Protein 7PLN (pdb70)

Nearest PDB structures (foldseek):
  7pln-assembly2_B  TM=1.004E+00  e=6.674E-58  Plasmodium vivax
  7pln-assembly1_A  TM=9.644E-01  e=2.484E-44  Plasmodium vivax
  5ouo-assembly1_A  TM=8.780E-01  e=4.243E-22  Toxoplasma gondii
  8dsl-assembly2_B  TM=1.352E-01  e=9.083E-02  Rattus norvegicus
  3mib-assembly1_A  TM=1.367E-01  e=1.642E-01  Rattus norvegicus

Structure (mmCIF, N/CA/C/O backbone):
data_7PLN
#
_entry.id   7PLN
#
_cell.length_a   73.740
_cell.length_b   42.020
_cell.length_c   87.220
_cell.angle_alpha   90.000
_cell.angle_beta   104.950
_cell.angle_gamma   90.000
#
_symmetry.space_group_name_H-M   'P 1 21 1'
#
loop_
_atom_site.group_PDB
_atom_site.id
_atom_site.type_symbol
_atom_site.label_atom_id
_atom_site.label_alt_id
_atom_site.label_comp_id
_atom_site.label_asym_id
_atom_site.label_entity_id
_atom_site.label_seq_id
_atom_site.pdbx_PDB_ins_code
_atom_site.Cartn_x
_atom_site.Cartn_y
_atom_site.Cartn_z
_atom_site.occupancy
_atom_site.B_iso_or_equiv
_atom_site.auth_seq_id
_atom_site.auth_comp_id
_atom_site.auth_asym_id
_atom_site.auth_atom_id
_atom_site.pdbx_PDB_model_num
ATOM 1 N N . LYS A 1 4 ? 13.24506 32.58180 1.38657 1.000 93.71131 559 LYS A N 1
ATOM 2 C CA . LYS A 1 4 ? 13.61189 33.30790 0.17309 1.000 96.46823 559 LYS A CA 1
ATOM 3 C C . LYS A 1 4 ? 12.89769 32.72274 -1.06090 1.000 99.20911 559 LYS A C 1
ATOM 4 O O . LYS A 1 4 ? 13.05290 31.53757 -1.36424 1.000 97.56457 559 LYS A O 1
ATOM 10 N N . ASP A 1 5 ? 12.11975 33.56961 -1.75612 1.000 107.08073 560 ASP A N 1
ATOM 11 C CA . ASP A 1 5 ? 11.29243 33.18081 -2.90633 1.000 101.07621 560 ASP A CA 1
ATOM 12 C C . ASP A 1 5 ? 12.15046 33.05641 -4.15277 1.000 97.97032 560 ASP A C 1
ATOM 13 O O . ASP A 1 5 ? 12.59392 34.05928 -4.72063 1.000 99.66267 560 ASP A O 1
ATOM 18 N N . ILE A 1 6 ? 12.35564 31.82254 -4.59687 1.000 86.24608 561 ILE A N 1
ATOM 19 C CA . ILE A 1 6 ? 13.24413 31.59118 -5.72276 1.000 82.98553 561 ILE A CA 1
ATOM 20 C C . ILE A 1 6 ? 12.64918 32.14032 -7.00652 1.000 79.23384 561 ILE A C 1
ATOM 21 O O . ILE A 1 6 ? 13.37914 32.48258 -7.93948 1.000 74.79248 561 ILE A O 1
ATOM 26 N N . VAL A 1 7 ? 11.32081 32.19464 -7.09642 1.000 82.98272 562 VAL A N 1
ATOM 27 C CA . VAL A 1 7 ? 10.67485 32.87700 -8.21294 1.000 78.63507 562 VAL A CA 1
ATOM 28 C C . VAL A 1 7 ? 11.23237 34.27972 -8.34402 1.000 81.84144 562 VAL A C 1
ATOM 29 O O . VAL A 1 7 ? 11.77391 34.67620 -9.38749 1.000 80.48180 562 VAL A O 1
ATOM 33 N N . LYS A 1 8 ? 11.05643 35.05340 -7.26963 1.000 84.15299 563 LYS A N 1
ATOM 34 C CA . LYS A 1 8 ? 11.45522 36.44841 -7.23766 1.000 84.40251 563 LYS A CA 1
ATOM 35 C C . LYS A 1 8 ? 12.83648 36.61761 -7.83735 1.000 83.59159 563 LYS A C 1
ATOM 36 O O . LYS A 1 8 ? 13.05509 37.49193 -8.68194 1.000 86.25943 563 LYS A O 1
ATOM 42 N N . ILE A 1 9 ? 13.76679 35.74283 -7.46872 1.000 80.06444 564 ILE A N 1
ATOM 43 C CA . ILE A 1 9 ? 15.14356 35.93988 -7.89386 1.000 80.08774 564 ILE A CA 1
ATOM 44 C C . ILE A 1 9 ? 15.42624 35.28672 -9.23417 1.000 75.59746 564 ILE A C 1
ATOM 45 O O . ILE A 1 9 ? 16.43588 35.61394 -9.87214 1.000 74.82538 564 ILE A O 1
ATOM 50 N N . LEU A 1 10 ? 14.55345 34.40165 -9.69386 1.000 77.68437 565 LEU A N 1
ATOM 51 C CA . LEU A 1 10 ? 14.72300 33.79289 -11.00229 1.000 76.55472 565 LEU A CA 1
ATOM 52 C C . LEU A 1 10 ? 14.13649 34.65772 -12.10234 1.000 75.85235 565 LEU A C 1
ATOM 53 O O . LEU A 1 10 ? 14.41474 34.42000 -13.28629 1.000 72.00574 565 LEU A O 1
ATOM 58 N N . THR A 1 11 ? 13.33528 35.65278 -11.72679 1.000 77.05455 566 THR A N 1
ATOM 59 C CA . THR A 1 11 ? 12.84575 36.61988 -12.69650 1.000 77.35125 566 THR A CA 1
ATOM 60 C C . THR A 1 11 ? 13.82839 37.76391 -12.92015 1.000 77.67858 566 THR A C 1
ATOM 61 O O . THR A 1 11 ? 13.94845 38.25837 -14.05226 1.000 78.27538 566 THR A O 1
ATOM 65 N N . ALA A 1 12 ? 14.54781 38.18286 -11.87776 1.000 79.87377 567 ALA A N 1
ATOM 66 C CA . ALA A 1 12 ? 15.58849 39.19035 -12.01323 1.000 82.81383 567 ALA A CA 1
ATOM 67 C C . ALA A 1 12 ? 16.97377 38.57851 -12.20961 1.000 80.68443 567 ALA A C 1
ATOM 68 O O . ALA A 1 12 ? 17.96659 39.30715 -12.21162 1.000 82.98726 567 ALA A O 1
ATOM 70 N N . SER A 1 13 ? 17.06381 37.26279 -12.38384 1.000 76.60512 568 SER A N 1
ATOM 71 C CA . SER A 1 13 ? 18.25824 36.62935 -12.92469 1.000 74.44610 568 SER A CA 1
ATOM 72 C C . SER A 1 13 ? 18.27480 36.77948 -14.44938 1.000 76.14148 568 SER A C 1
ATOM 73 O O . SER A 1 13 ? 17.31191 37.26286 -15.05742 1.000 77.87491 568 SER A O 1
ATOM 76 N N . THR A 1 14 ? 19.35936 36.32495 -15.09469 1.000 75.72073 569 THR A N 1
ATOM 77 C CA . THR A 1 14 ? 19.57909 36.60481 -16.52039 1.000 72.82504 569 THR A CA 1
ATOM 78 C C . THR A 1 14 ? 20.12826 35.37526 -17.24567 1.000 70.31232 569 THR A C 1
ATOM 79 O O . THR A 1 14 ? 21.33541 35.11838 -17.20620 1.000 71.22441 569 THR A O 1
ATOM 83 N N . THR A 1 15 ? 19.24782 34.63842 -17.93596 1.000 72.00666 570 THR A N 1
ATOM 84 C CA . THR A 1 15 ? 19.67602 33.47571 -18.71697 1.000 68.73651 570 THR A CA 1
ATOM 85 C C . THR A 1 15 ? 20.72185 33.88074 -19.76001 1.000 68.03647 570 THR A C 1
ATOM 86 O O . THR A 1 15 ? 20.69695 34.98872 -20.31093 1.000 69.72604 570 THR A O 1
ATOM 90 N N . VAL A 1 16 ? 21.65765 32.96983 -20.02252 1.000 64.08725 571 VAL A N 1
ATOM 91 C CA . VAL A 1 16 ? 22.73839 33.19017 -20.97677 1.000 65.34597 571 VAL A CA 1
ATOM 92 C C . VAL A 1 16 ? 23.01378 31.87647 -21.71697 1.000 63.07448 571 VAL A C 1
ATOM 93 O O . VAL A 1 16 ? 23.31877 30.85902 -21.08198 1.000 60.90203 571 VAL A O 1
ATOM 97 N N . THR A 1 17 ? 22.90963 31.88983 -23.05825 1.000 63.79424 572 THR A N 1
ATOM 98 C CA . THR A 1 17 ? 23.12826 30.70097 -23.88944 1.000 65.71048 572 THR A CA 1
ATOM 99 C C . THR A 1 17 ? 24.23226 30.93971 -24.91279 1.000 66.49534 5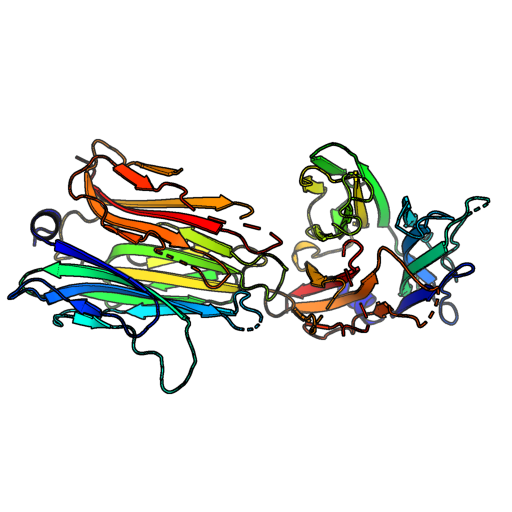72 THR A C 1
ATOM 100 O O . THR A 1 17 ? 24.37993 32.04891 -25.43080 1.000 71.98915 572 THR A O 1
ATOM 104 N N . LYS A 1 18 ? 24.96848 29.87917 -25.25501 1.000 65.93780 573 LYS A N 1
ATOM 105 C CA . LYS A 1 18 ? 25.95609 30.00392 -26.32325 1.000 72.66301 573 LYS A CA 1
ATOM 106 C C . LYS A 1 18 ? 26.18907 28.67347 -27.03127 1.000 72.08534 573 LYS A C 1
ATOM 107 O O . LYS A 1 18 ? 26.42417 27.65837 -26.37337 1.000 66.97276 573 LYS A O 1
ATOM 113 N N . THR A 1 19 ? 26.13628 28.69061 -28.37531 1.000 75.17881 574 THR A N 1
ATOM 114 C CA . THR A 1 19 ? 26.44436 27.53112 -29.20989 1.000 74.91213 574 THR A CA 1
ATOM 115 C C . THR A 1 19 ? 27.54483 27.85789 -30.20587 1.000 82.32450 574 THR A C 1
ATOM 116 O O . THR A 1 19 ? 27.60532 28.96943 -30.74379 1.000 85.69167 574 THR A O 1
ATOM 120 N N . GLY A 1 20 ? 28.38216 26.85428 -30.47522 1.000 87.44096 575 GLY A N 1
ATOM 121 C CA . GLY A 1 20 ? 29.48218 26.95781 -31.40163 1.000 84.83682 575 GLY A CA 1
ATOM 122 C C . GLY A 1 20 ? 30.50756 25.87368 -31.14633 1.000 85.41762 575 GLY A C 1
ATOM 123 O O . GLY A 1 20 ? 30.47247 25.18134 -30.12152 1.000 81.17444 575 GLY A O 1
ATOM 124 N N . PRO A 1 21 ? 31.44317 25.70525 -32.07779 1.000 91.24864 576 PRO A N 1
ATOM 125 C CA . PRO A 1 21 ? 32.51221 24.72163 -31.89546 1.000 98.19926 576 PRO A CA 1
ATOM 126 C C . PRO A 1 21 ? 33.52493 25.23677 -30.88972 1.000 106.78571 576 PRO A C 1
ATOM 127 O O . PRO A 1 21 ? 33.35096 26.34329 -30.35633 1.000 108.02703 576 PRO A O 1
ATOM 131 N N . PRO A 1 22 ? 34.56443 24.47208 -30.56266 1.000 126.09659 577 PRO A N 1
ATOM 132 C CA . PRO A 1 22 ? 35.59609 25.00031 -29.66606 1.000 127.32025 577 PRO A CA 1
ATOM 133 C C . PRO A 1 22 ? 36.13182 26.32100 -30.19281 1.000 128.68906 577 PRO A C 1
ATOM 134 O O . PRO A 1 22 ? 36.44535 26.43686 -31.38766 1.000 128.70215 577 PRO A O 1
ATOM 138 N N . PRO A 1 23 ? 36.25770 27.35047 -29.33616 1.000 117.42459 578 PRO A N 1
ATOM 139 C CA . PRO A 1 23 ? 36.01027 27.40336 -27.89151 1.000 116.24820 578 PRO A CA 1
ATOM 140 C C . PRO A 1 23 ? 34.78037 28.22091 -27.47014 1.000 116.27761 578 PRO A C 1
ATOM 141 O O . PRO A 1 23 ? 34.60301 29.38070 -27.87632 1.000 113.40162 578 PRO A O 1
ATOM 145 N N . ILE A 1 24 ? 33.95015 27.61180 -26.62855 1.000 116.64062 579 ILE A N 1
ATOM 146 C CA . ILE A 1 24 ? 32.71855 28.21777 -26.13879 1.000 115.32621 579 ILE A CA 1
ATOM 147 C C . ILE A 1 24 ? 32.77255 28.16067 -24.61450 1.000 117.52699 579 ILE A C 1
ATOM 148 O O . ILE A 1 24 ? 32.66980 27.07609 -24.02101 1.000 118.49453 579 ILE A O 1
ATOM 153 N N . SER A 1 25 ? 32.98797 29.31148 -23.98411 1.000 114.20936 580 SER A N 1
ATOM 154 C CA . SER A 1 25 ? 32.66279 29.50710 -22.57355 1.000 114.39277 580 SER A CA 1
ATOM 155 C C . SER A 1 25 ? 31.74969 30.72506 -22.54263 1.000 110.33277 580 SER A C 1
ATOM 156 O O . SER A 1 25 ? 32.20239 31.85370 -22.75248 1.000 111.62058 580 SER A O 1
ATOM 159 N N . ALA A 1 26 ? 30.46218 30.48775 -22.32250 1.000 101.81242 581 ALA A N 1
ATOM 160 C CA . ALA A 1 26 ? 29.52761 31.58795 -22.13925 1.000 95.98758 581 ALA A CA 1
ATOM 161 C C . ALA A 1 26 ? 29.84338 32.33335 -20.84565 1.000 95.60039 581 ALA A C 1
ATOM 162 O O . ALA A 1 26 ? 30.05059 31.72098 -19.79145 1.000 96.78550 581 ALA A O 1
ATOM 164 N N . GLU A 1 27 ? 29.87867 33.66071 -20.92795 1.000 90.18004 582 GLU A N 1
ATOM 165 C CA . GLU A 1 27 ? 30.30811 34.48065 -19.81060 1.000 96.05260 582 GLU A CA 1
ATOM 166 C C . GLU A 1 27 ? 29.11998 35.17986 -19.16451 1.000 93.35804 582 GLU A C 1
ATOM 167 O O . GLU A 1 27 ? 27.96936 35.02241 -19.56980 1.000 88.22377 582 GLU A O 1
ATOM 173 N N . CYS A 1 28 ? 29.41097 35.99386 -18.15815 1.000 100.72068 583 CYS A N 1
ATOM 174 C CA . CYS A 1 28 ? 28.33318 36.57924 -17.38521 1.000 102.20381 583 CYS A CA 1
ATOM 175 C C . CYS A 1 28 ? 28.51184 38.07855 -17.19222 1.000 113.66792 583 CYS A C 1
ATOM 176 O O . CYS A 1 28 ? 29.63590 38.59902 -17.26151 1.000 112.51626 583 CYS A O 1
ATOM 179 N N . PRO A 1 29 ? 27.40104 38.80425 -16.96309 1.000 118.06411 584 PRO A N 1
ATOM 180 C CA . PRO A 1 29 ? 27.47009 40.27418 -16.85428 1.000 118.03475 584 PRO A CA 1
ATOM 181 C C . PRO A 1 29 ? 28.26415 40.80186 -15.65629 1.000 122.36728 584 PRO A C 1
ATOM 182 O O . PRO A 1 29 ? 28.85543 40.02465 -14.89561 1.000 122.71727 584 PRO A O 1
ATOM 186 N N . HIS A 1 30 ? 28.30006 42.13334 -15.49792 1.000 124.31776 585 HIS A N 1
ATOM 187 C CA . HIS A 1 30 ? 29.16856 42.76738 -14.50590 1.000 126.34969 585 HIS A CA 1
ATOM 188 C C . HIS A 1 30 ? 28.79159 42.31029 -13.10877 1.000 126.90856 585 HIS A C 1
ATOM 189 O O . HIS A 1 30 ? 27.66017 42.52640 -12.65889 1.000 123.00307 585 HIS A O 1
ATOM 196 N N . ASN A 1 31 ? 29.74107 41.65071 -12.44119 1.000 131.65608 586 ASN A N 1
ATOM 197 C CA . ASN A 1 31 ? 29.60198 41.23923 -11.05012 1.000 131.08127 586 ASN A CA 1
ATOM 198 C C . ASN A 1 31 ? 28.48642 40.21052 -10.86775 1.000 129.21183 586 ASN A C 1
ATOM 199 O O . ASN A 1 31 ? 28.27929 39.75137 -9.74216 1.000 128.96062 586 ASN A O 1
ATOM 204 N N . MET A 1 32 ? 27.76200 39.84984 -11.94085 1.000 123.65492 587 MET A N 1
ATOM 205 C CA . MET A 1 32 ? 26.80905 38.73611 -11.89563 1.000 113.08168 587 MET A CA 1
ATOM 206 C C . MET A 1 32 ? 27.56483 37.40483 -11.79865 1.000 108.08098 587 MET A C 1
ATOM 207 O O . MET A 1 32 ? 28.72533 37.29306 -12.21699 1.000 104.85128 587 MET A O 1
ATOM 212 N N . VAL A 1 33 ? 26.90225 36.38739 -11.21470 1.000 105.16906 588 VAL A N 1
ATOM 213 C CA . VAL A 1 33 ? 27.52206 35.08457 -10.96376 1.000 100.30045 588 VAL A CA 1
ATOM 214 C C . VAL A 1 33 ? 26.59675 33.93235 -11.35944 1.000 94.71984 588 VAL A C 1
ATOM 215 O O . VAL A 1 33 ? 25.37199 33.98669 -11.19409 1.000 93.15969 588 VAL A O 1
ATOM 219 N N . VAL A 1 34 ? 27.22022 32.86270 -11.86443 1.000 89.67499 589 VAL A N 1
ATOM 220 C CA . VAL A 1 34 ? 26.56405 31.62610 -12.27932 1.000 79.94529 589 VAL A CA 1
ATOM 221 C C . VAL A 1 34 ? 25.84317 31.00425 -11.08812 1.000 78.09954 589 VAL A C 1
ATOM 222 O O . VAL A 1 34 ? 26.47593 30.37731 -10.22769 1.000 78.38013 589 VAL A O 1
ATOM 226 N N . LEU A 1 35 ? 24.51687 31.17190 -11.01293 1.000 75.35972 590 LEU A N 1
ATOM 227 C CA . LEU A 1 35 ? 23.77359 30.36382 -10.05282 1.000 71.62626 590 LEU A CA 1
ATOM 228 C C . LEU A 1 35 ? 23.85807 28.88936 -10.42905 1.000 67.22042 590 LEU A C 1
ATOM 229 O O . LEU A 1 35 ? 24.15449 28.04748 -9.57473 1.000 69.77849 590 LEU A O 1
ATOM 234 N N . PHE A 1 36 ? 23.63825 28.56604 -11.70930 1.000 61.65189 591 PHE A N 1
ATOM 235 C CA . PHE A 1 36 ? 23.75930 27.19904 -12.23568 1.000 58.25155 591 PHE A CA 1
ATOM 236 C C . PHE A 1 36 ? 23.80638 27.22199 -13.77335 1.000 56.80801 591 PHE A C 1
ATOM 237 O O . PHE A 1 36 ? 23.83459 28.28643 -14.40820 1.000 58.22832 591 PHE A O 1
ATOM 245 N N . GLY A 1 37 ? 23.79779 26.04053 -14.37193 1.000 54.49002 592 GLY A N 1
ATOM 246 C CA . GLY A 1 37 ? 23.95359 25.92255 -15.80737 1.000 53.77033 592 GLY A CA 1
ATOM 247 C C . GLY A 1 37 ? 24.54693 24.57562 -16.14031 1.000 52.61353 592 GLY A C 1
ATOM 248 O O . GLY A 1 37 ? 24.79731 23.76013 -15.26917 1.000 52.38386 592 GLY A O 1
ATOM 249 N N . PHE A 1 38 ? 24.76108 24.36570 -17.43130 1.000 52.26879 593 PHE A N 1
ATOM 250 C CA . PHE A 1 38 ? 25.27129 23.09658 -17.93134 1.000 51.53497 593 PHE A CA 1
ATOM 251 C C . PHE A 1 38 ? 25.78433 23.27547 -19.35277 1.000 52.24534 593 PHE A C 1
ATOM 252 O O . PHE A 1 38 ? 25.43209 24.23588 -20.04665 1.000 53.57175 593 PHE A O 1
ATOM 260 N N . VAL A 1 39 ? 26.59678 22.30564 -19.79525 1.000 57.20692 594 VAL A N 1
ATOM 261 C CA . VAL A 1 39 ? 27.21298 22.32779 -21.12143 1.000 58.29276 594 VAL A CA 1
ATOM 262 C C . VAL A 1 39 ? 27.02344 20.96380 -21.75462 1.000 56.00819 594 VAL A C 1
ATOM 263 O O . VAL A 1 39 ? 27.16314 19.93888 -21.08407 1.000 58.85244 594 VAL A O 1
ATOM 267 N N . VAL A 1 40 ? 26.73850 20.95224 -23.05003 1.000 53.06743 595 VAL A N 1
ATOM 268 C CA . VAL A 1 40 ? 26.50516 19.73341 -23.80246 1.000 54.60502 595 VAL A CA 1
ATOM 269 C C . VAL A 1 40 ? 27.46778 19.75206 -24.97780 1.000 57.07111 595 VAL A C 1
ATOM 270 O O . VAL A 1 40 ? 27.51618 20.73169 -25.72765 1.000 62.68145 595 VAL A O 1
ATOM 274 N N . LYS A 1 41 ? 28.24378 18.69195 -25.12818 1.000 59.29560 596 LYS A N 1
ATOM 275 C CA . LYS A 1 41 ? 29.23109 18.59094 -26.19157 1.000 63.96053 596 LYS A CA 1
ATOM 276 C C . LYS A 1 41 ? 28.81156 17.48692 -27.15373 1.000 61.78917 596 LYS A C 1
ATOM 277 O O . LYS A 1 41 ? 28.33206 16.42886 -26.73089 1.000 66.71381 596 LYS A O 1
ATOM 283 N N . GLN A 1 42 ? 29.00085 17.73448 -28.44165 1.000 60.53108 597 GLN A N 1
ATOM 284 C CA . GLN A 1 42 ? 28.71695 16.77134 -29.49120 1.000 63.40453 597 GLN A CA 1
ATOM 285 C C . GLN A 1 42 ? 30.03371 16.38916 -30.14661 1.000 65.58961 597 GLN A C 1
ATOM 286 O O . GLN A 1 42 ? 30.88661 17.24701 -30.37027 1.000 70.99288 597 GLN A O 1
ATOM 292 N N . ASN A 1 43 ? 30.21771 15.11007 -30.44700 1.000 73.56547 598 ASN A N 1
ATOM 293 C CA . ASN A 1 43 ? 31.45668 14.65206 -31.06898 1.000 79.14605 598 ASN A CA 1
ATOM 294 C C . ASN A 1 43 ? 31.13602 13.81847 -32.30473 1.000 83.23986 598 ASN A C 1
ATOM 295 O O . ASN A 1 43 ? 30.36237 12.84920 -32.22333 1.000 85.06362 598 ASN A O 1
ATOM 300 N N . PHE A 1 44 ? 31.73202 14.21884 -33.43992 1.000 84.07644 599 PHE A N 1
ATOM 301 C CA . PHE A 1 44 ? 31.40993 13.71690 -34.77131 1.000 83.86985 599 PHE A CA 1
ATOM 302 C C . PHE A 1 44 ? 32.59981 13.02345 -35.41026 1.000 84.95150 599 PHE A C 1
ATOM 303 O O . PHE A 1 44 ? 33.69705 13.58904 -35.46136 1.000 93.72366 599 PHE A O 1
ATOM 311 N N . TRP A 1 45 ? 32.36008 11.81802 -35.92844 1.000 84.54720 600 TRP A N 1
ATOM 312 C CA . TRP A 1 45 ? 33.40926 11.00529 -36.53118 1.000 94.48784 600 TRP A CA 1
ATOM 313 C C . TRP A 1 45 ? 34.15052 11.78358 -37.60740 1.000 103.37839 600 TRP A C 1
ATOM 314 O O . TRP A 1 45 ? 33.54975 12.56543 -38.34988 1.000 100.33908 600 TRP A O 1
ATOM 325 N N . ASP A 1 46 ? 35.47123 11.56125 -37.69296 1.000 105.98612 601 ASP A N 1
ATOM 326 C CA . ASP A 1 46 ? 36.24024 12.32149 -38.66641 1.000 110.32856 601 ASP A CA 1
ATOM 327 C C . ASP A 1 46 ? 36.01205 11.83347 -40.09082 1.000 113.42382 601 ASP A C 1
ATOM 328 O O . ASP A 1 46 ? 36.53140 12.45220 -41.02772 1.000 112.82288 601 ASP A O 1
ATOM 333 N N . HIS A 1 47 ? 35.23760 10.75920 -40.27703 1.000 125.27124 602 HIS A N 1
ATOM 334 C CA . HIS A 1 47 ? 34.94955 10.23097 -41.61148 1.000 126.64990 602 HIS A CA 1
ATOM 335 C C . HIS A 1 47 ? 33.46631 10.32162 -41.95042 1.000 125.56170 602 HIS A C 1
ATOM 336 O O . HIS A 1 47 ? 33.08870 11.17743 -42.75446 1.000 123.20528 602 HIS A O 1
ATOM 343 N N . THR A 1 48 ? 32.59637 9.49547 -41.37162 1.000 112.68981 603 THR A N 1
ATOM 344 C CA . THR A 1 48 ? 31.20384 9.57453 -41.78162 1.000 104.04428 603 THR A CA 1
ATOM 345 C C . THR A 1 48 ? 30.59426 10.94009 -41.47073 1.000 101.49354 603 THR A C 1
ATOM 346 O O . THR A 1 48 ? 29.58989 11.30487 -42.09186 1.000 105.66721 603 THR A O 1
ATOM 350 N N . ASN A 1 49 ? 31.19845 11.71245 -40.55742 1.000 96.02295 604 ASN A N 1
ATOM 351 C CA . ASN A 1 49 ? 30.66218 12.98511 -40.06799 1.000 90.82966 604 ASN A CA 1
ATOM 352 C C . ASN A 1 49 ? 29.35409 12.82387 -39.32030 1.000 86.80143 604 ASN A C 1
ATOM 353 O O . ASN A 1 49 ? 28.76179 13.80928 -38.85885 1.000 83.97758 604 ASN A O 1
ATOM 358 N N . LYS A 1 50 ? 28.91120 11.58070 -39.19255 1.000 86.82178 605 LYS A N 1
ATOM 359 C CA . LYS A 1 50 ? 27.77028 11.27423 -38.36420 1.000 91.36844 605 LYS A CA 1
ATOM 360 C C . LYS A 1 50 ? 28.12414 11.58940 -36.90901 1.000 86.74938 605 LYS A C 1
ATOM 361 O O . LYS A 1 50 ? 29.19879 12.10022 -36.60638 1.000 86.28544 605 LYS A O 1
ATOM 367 N N . LEU A 1 51 ? 27.18959 11.33758 -35.99611 1.000 92.06272 606 LEU A N 1
ATOM 368 C CA . LEU A 1 51 ? 27.43428 11.55434 -34.57262 1.000 88.45534 606 LEU A CA 1
ATOM 369 C C . LEU A 1 51 ? 28.23987 10.40991 -33.97741 1.000 92.14939 606 LEU A C 1
ATOM 370 O O . LEU A 1 51 ? 28.08015 9.24544 -34.36425 1.000 94.15085 606 LEU A O 1
ATOM 375 N N . GLN A 1 52 ? 29.09442 10.73807 -33.01801 1.000 99.36351 607 GLN A N 1
ATOM 376 C CA . GLN A 1 52 ? 29.78037 9.69790 -32.27464 1.000 101.99280 607 GLN A CA 1
ATOM 377 C C . GLN A 1 52 ? 29.47612 9.72930 -30.78863 1.000 99.27735 607 GLN A C 1
ATOM 378 O O . GLN A 1 52 ? 29.45337 8.66824 -30.16685 1.000 97.30246 607 GLN A O 1
ATOM 384 N N . SER A 1 53 ? 29.24034 10.89812 -30.19959 1.000 86.10203 608 SER A N 1
ATOM 385 C CA . SER A 1 53 ? 28.86577 10.83828 -28.79387 1.000 85.47185 608 SER A CA 1
ATOM 386 C C . SER A 1 53 ? 28.32999 12.17088 -28.30574 1.000 78.67322 608 SER A C 1
ATOM 387 O O . SER A 1 53 ? 28.60478 13.22966 -28.87262 1.000 73.23925 608 SER A O 1
ATOM 390 N N . TYR A 1 54 ? 27.58279 12.08455 -27.21217 1.000 73.05163 609 TYR A N 1
ATOM 391 C CA . TYR A 1 54 ? 27.19476 13.20981 -26.38929 1.000 70.85482 609 TYR A CA 1
ATOM 392 C C . TYR A 1 54 ? 28.00467 13.19950 -25.09708 1.000 71.44545 609 TYR A C 1
ATOM 393 O O . TYR A 1 54 ? 28.42440 12.14192 -24.61528 1.000 74.27864 609 TYR A O 1
ATOM 402 N N . GLU A 1 55 ? 28.22629 14.39653 -24.54985 1.000 69.86875 610 GLU A N 1
ATOM 403 C CA . GLU A 1 55 ? 28.84456 14.60693 -23.24325 1.000 66.72022 610 GLU A CA 1
ATOM 404 C C . GLU A 1 55 ? 28.07491 15.74397 -22.56665 1.000 63.65372 610 GLU A C 1
ATOM 405 O O . GLU A 1 55 ? 27.55613 16.62764 -23.24719 1.000 63.13028 610 GLU A O 1
ATOM 411 N N . MET A 1 56 ? 28.00074 15.74782 -21.23419 1.000 63.44483 611 MET A N 1
ATOM 412 C CA . MET A 1 56 ? 27.27965 16.81257 -20.52170 1.000 65.18616 611 MET A CA 1
ATOM 413 C C . MET A 1 56 ? 27.93008 17.12115 -19.17136 1.000 67.91048 611 MET A C 1
ATOM 414 O O . MET A 1 56 ? 28.20259 16.19495 -18.40083 1.000 64.30341 611 MET A O 1
ATOM 419 N N . GLU A 1 57 ? 28.15717 18.42200 -18.88420 1.000 83.60811 612 GLU A N 1
ATOM 420 C CA . GLU A 1 57 ? 28.91265 18.90508 -17.71186 1.000 85.23859 612 GLU A CA 1
ATOM 421 C C . GLU A 1 57 ? 28.15867 20.04419 -17.01479 1.000 82.74874 612 GLU A C 1
ATOM 422 O O . GLU A 1 57 ? 27.18337 20.58679 -17.54755 1.000 79.76942 612 GLU A O 1
ATOM 428 N N . ILE A 1 58 ? 28.62725 20.42101 -15.81332 1.000 67.91063 613 ILE A N 1
ATOM 429 C CA . ILE A 1 58 ? 27.98368 21.44052 -14.97811 1.000 64.33873 613 ILE A CA 1
ATOM 430 C C . ILE A 1 58 ? 28.82863 22.71165 -14.98075 1.000 73.47082 613 ILE A C 1
ATOM 431 O O . ILE A 1 58 ? 30.06589 22.64323 -14.96116 1.000 85.58411 613 ILE A O 1
ATOM 436 N N . CYS A 1 59 ? 28.17208 23.87300 -14.98715 1.000 67.81035 614 CYS A N 1
ATOM 437 C CA . CYS A 1 59 ? 28.88181 25.11153 -14.70414 1.000 72.04791 614 CYS A CA 1
ATOM 438 C C . CYS A 1 59 ? 28.95332 25.32188 -13.19991 1.000 75.76800 614 CYS A C 1
ATOM 439 O O . CYS A 1 59 ? 27.94531 25.18423 -12.50142 1.000 72.29441 614 CYS A O 1
ATOM 442 N N . GLU A 1 60 ? 30.14765 25.64070 -12.70386 1.000 77.07608 615 GLU A N 1
ATOM 443 C CA . GLU A 1 60 ? 30.36676 25.72091 -11.26874 1.000 79.02632 615 GLU A CA 1
ATOM 444 C C . GLU A 1 60 ? 29.58790 26.89360 -10.67545 1.000 72.37713 615 GLU A C 1
ATOM 445 O O . GLU A 1 60 ? 29.25733 27.85582 -11.36664 1.000 71.06465 615 GLU A O 1
ATOM 451 N N . SER A 1 61 ? 29.30371 26.80092 -9.37538 1.000 75.18743 616 SER A N 1
ATOM 452 C CA . SER A 1 61 ? 28.71590 27.91290 -8.63667 1.000 76.71298 616 SER A CA 1
ATOM 453 C C . SER A 1 61 ? 29.71301 29.05214 -8.46306 1.000 83.49479 616 SER A C 1
ATOM 454 O O . SER A 1 61 ? 30.92171 28.83110 -8.31677 1.000 91.67499 616 SER A O 1
ATOM 457 N N . GLY A 1 62 ? 29.19155 30.28332 -8.45951 1.000 81.62618 617 GLY A N 1
ATOM 458 C CA . GLY A 1 62 ? 29.98372 31.48437 -8.21374 1.000 85.71583 617 GLY A CA 1
ATOM 459 C C . GLY A 1 62 ? 31.15437 31.76286 -9.14456 1.000 84.17364 617 GLY A C 1
ATOM 460 O O . GLY A 1 62 ? 32.28339 32.00197 -8.68811 1.000 85.05088 617 GLY A O 1
ATOM 461 N N . ALA A 1 63 ? 30.89052 31.74882 -10.44916 1.000 83.97720 618 ALA A N 1
ATOM 462 C CA . ALA A 1 63 ? 31.90633 31.95368 -11.46584 1.000 91.94806 618 ALA A CA 1
ATOM 463 C C . ALA A 1 63 ? 31.38621 32.94732 -12.49069 1.000 100.80707 618 ALA A C 1
ATOM 464 O O . ALA A 1 63 ? 30.19662 32.97132 -12.79663 1.000 99.23868 618 ALA A O 1
ATOM 466 N N . SER A 1 64 ? 32.28270 33.78825 -13.00591 1.000 120.57840 619 SER A N 1
ATOM 467 C CA . SER A 1 64 ? 31.93850 34.74479 -14.05066 1.000 118.58507 619 SER A CA 1
ATOM 468 C C . SER A 1 64 ? 31.99968 34.11932 -15.43633 1.000 116.12777 619 SER A C 1
ATOM 469 O O . SER A 1 64 ? 32.10130 34.83634 -16.43733 1.000 117.96238 619 SER A O 1
ATOM 472 N N . SER A 1 65 ? 31.92986 32.79702 -15.50631 1.000 103.90482 620 SER A N 1
ATOM 473 C CA . SER A 1 65 ? 32.08527 32.04407 -16.73547 1.000 106.65396 620 SER A CA 1
ATOM 474 C C . SER A 1 65 ? 31.62440 30.62691 -16.47677 1.000 110.68519 620 SER A C 1
ATOM 475 O O . SER A 1 65 ? 31.83002 30.08730 -15.38306 1.000 109.84911 620 SER A O 1
ATOM 478 N N . CYS A 1 66 ? 31.02955 30.01621 -17.49424 1.000 111.02820 621 CYS A N 1
ATOM 479 C CA . CYS A 1 66 ? 30.98082 28.56074 -17.48554 1.000 114.00667 621 CYS A CA 1
ATOM 480 C C . CYS A 1 66 ? 32.33478 28.03532 -17.93101 1.000 119.26804 621 CYS A C 1
ATOM 481 O O . CYS A 1 66 ? 32.62530 27.91751 -19.12763 1.000 119.05752 621 CYS A O 1
ATOM 484 N N . THR A 1 67 ? 33.17626 27.73448 -16.94258 1.000 122.15221 622 THR A N 1
ATOM 485 C CA . THR A 1 67 ? 34.38743 26.96967 -17.19098 1.000 121.98865 622 THR A CA 1
ATOM 486 C C . THR A 1 67 ? 34.00412 25.57757 -17.70568 1.000 120.08523 622 THR A C 1
ATOM 487 O O . THR A 1 67 ? 33.41086 24.78244 -16.96398 1.000 118.51297 622 THR A O 1
ATOM 491 N N . SER A 1 68 ? 34.33721 25.29717 -18.98800 1.000 116.60597 623 SER A N 1
ATOM 492 C CA . SER A 1 68 ? 33.89121 24.11693 -19.74396 1.000 114.00134 623 SER A CA 1
ATOM 493 C C . SER A 1 68 ? 34.68431 22.84130 -19.45068 1.000 115.33260 623 SER A C 1
ATOM 494 O O . SER A 1 68 ? 34.08333 21.76270 -19.39129 1.000 113.99411 623 SER A O 1
ATOM 497 N N . LYS A 1 69 ? 36.01880 22.92385 -19.33293 1.000 110.60914 624 LYS A N 1
ATOM 498 C CA . LYS A 1 69 ? 36.85303 21.85661 -18.76876 1.000 104.78993 624 LYS A CA 1
ATOM 499 C C . LYS A 1 69 ? 36.99522 20.65671 -19.72605 1.000 102.04035 624 LYS A C 1
ATOM 500 O O . LYS A 1 69 ? 36.33127 19.62217 -19.57404 1.000 97.73591 624 LYS A O 1
ATOM 506 N N . GLN A 1 70 ? 37.88895 20.79032 -20.70923 1.000 101.45840 625 GLN A N 1
ATOM 507 C CA . GLN A 1 70 ? 38.18679 19.75319 -21.70904 1.000 97.38585 625 GLN A CA 1
ATOM 508 C C . GLN A 1 70 ? 39.03428 18.59479 -21.17013 1.000 89.54380 625 GLN A C 1
ATOM 509 O O . GLN A 1 70 ? 39.62932 17.83940 -21.93934 1.000 82.77568 625 GLN A O 1
ATOM 515 N N . THR A 1 73 ? 41.66198 17.92802 -22.71699 1.000 85.40397 628 THR A N 1
ATOM 516 C CA . THR A 1 73 ? 42.27307 17.25524 -23.87445 1.000 89.93019 628 THR A CA 1
ATOM 517 C C . THR A 1 73 ? 41.34692 16.23147 -24.51056 1.000 86.44938 628 THR A C 1
ATOM 518 O O . THR A 1 73 ? 41.79576 15.14194 -24.90514 1.000 80.29779 628 THR A O 1
ATOM 522 N N . ASN A 1 74 ? 40.06438 16.55718 -24.61015 1.000 83.88284 629 ASN A N 1
ATOM 523 C CA . ASN A 1 74 ? 39.12601 15.67984 -25.28403 1.000 82.93910 629 ASN A CA 1
ATOM 524 C C . ASN A 1 74 ? 38.52364 16.43434 -26.45732 1.000 84.82411 629 ASN A C 1
ATOM 525 O O . ASN A 1 74 ? 37.97943 17.53162 -26.27936 1.000 87.27767 629 ASN A O 1
ATOM 530 N N . LYS A 1 75 ? 38.64857 15.86120 -27.65785 1.000 84.13439 630 LYS A N 1
ATOM 531 C CA . LYS A 1 75 ? 38.09159 16.51865 -28.82594 1.000 82.69251 630 LYS A CA 1
ATOM 532 C C . LYS A 1 75 ? 36.58993 16.44468 -28.73027 1.000 83.88622 630 LYS A C 1
ATOM 533 O O . LYS A 1 75 ? 36.01767 15.50098 -28.17901 1.000 84.56893 630 LYS A O 1
ATOM 539 N N . TYR A 1 76 ? 35.96178 17.47779 -29.24756 1.000 84.40201 631 TYR A N 1
ATOM 540 C CA . TYR A 1 76 ? 34.53202 17.66125 -29.16497 1.000 79.62965 631 TYR A CA 1
ATOM 541 C C . TYR A 1 76 ? 34.27728 18.81188 -30.10975 1.000 81.50721 631 TYR A C 1
ATOM 542 O O . TYR A 1 76 ? 35.08738 19.74571 -30.15279 1.000 86.93759 631 TYR A O 1
ATOM 551 N N . ASP A 1 77 ? 33.22162 18.71622 -30.92176 1.000 77.96140 632 ASP A N 1
ATOM 552 C CA . ASP A 1 77 ? 33.15706 19.54685 -32.11673 1.000 77.00371 632 ASP A CA 1
ATOM 553 C C . ASP A 1 77 ? 32.12768 20.66937 -32.04934 1.000 71.42863 632 ASP A C 1
ATOM 554 O O . ASP A 1 77 ? 32.20855 21.58626 -32.86034 1.000 78.04184 632 ASP A O 1
ATOM 559 N N . VAL A 1 78 ? 31.20119 20.65430 -31.08875 1.000 69.55314 633 VAL A N 1
ATOM 560 C CA . VAL A 1 78 ? 30.29649 21.78317 -30.82988 1.000 75.56510 633 VAL A CA 1
ATOM 561 C C . VAL A 1 78 ? 29.75741 21.65376 -29.40113 1.000 73.17357 633 VAL A C 1
ATOM 562 O O . VAL A 1 78 ? 29.67963 20.55349 -28.84901 1.000 70.81894 633 VAL A O 1
ATOM 566 N N . SER A 1 79 ? 29.44078 22.78995 -28.77710 1.000 73.00002 634 SER A N 1
ATOM 567 C CA . SER A 1 79 ? 28.97469 22.78704 -27.39167 1.000 66.69939 634 SER A CA 1
ATOM 568 C C . SER A 1 79 ? 27.83728 23.77600 -27.24310 1.000 68.52815 634 SER A C 1
ATOM 569 O O . SER A 1 79 ? 28.04276 24.98094 -27.41805 1.000 72.78510 634 SER A O 1
ATOM 572 N N . TYR A 1 80 ? 26.66456 23.26897 -26.86640 1.000 67.03805 635 TYR A N 1
ATOM 573 C CA . TYR A 1 80 ? 25.54222 24.10239 -26.44812 1.000 65.15116 635 TYR A CA 1
ATOM 574 C C . TYR A 1 80 ? 25.62809 24.34671 -24.93463 1.000 61.00766 635 TYR A C 1
ATOM 575 O O . TYR A 1 80 ? 25.69838 23.39070 -24.16249 1.000 57.85068 635 TYR A O 1
ATOM 584 N N . THR A 1 81 ? 25.64502 25.62496 -24.51130 1.000 64.05051 636 THR A N 1
ATOM 585 C CA . THR A 1 81 ? 25.91642 26.03289 -23.12345 1.000 61.27065 636 THR A CA 1
ATOM 586 C C . THR A 1 81 ? 24.77312 26.90954 -22.60417 1.000 60.57611 636 THR A C 1
ATOM 587 O O . THR A 1 81 ? 24.36001 27.84769 -23.29422 1.000 61.54082 636 THR A O 1
ATOM 591 N N . TYR A 1 82 ? 24.29224 26.64355 -21.37916 1.000 56.75540 637 TYR A N 1
ATOM 592 C CA . TYR A 1 82 ? 23.23038 27.43705 -20.75078 1.000 55.11960 637 TYR A CA 1
ATOM 593 C C . TYR A 1 82 ? 23.55994 27.69692 -19.29040 1.000 55.37703 637 TYR A C 1
ATOM 594 O O . TYR A 1 82 ? 23.85029 26.75694 -18.54562 1.000 54.23582 637 TYR A O 1
ATOM 603 N N . ILE A 1 83 ? 23.49743 28.95814 -18.86859 1.000 57.21434 638 ILE A N 1
ATOM 604 C CA . ILE A 1 83 ? 23.74578 29.31238 -17.48122 1.000 57.98173 638 ILE A CA 1
ATOM 605 C C . ILE A 1 83 ? 22.67583 30.28795 -17.06688 1.000 59.16818 638 ILE A C 1
ATOM 606 O O . ILE A 1 83 ? 22.30086 31.18337 -17.82689 1.000 60.55137 638 ILE A O 1
ATOM 611 N N . GLU A 1 84 ? 22.14242 30.08305 -15.89035 1.000 58.88389 639 GLU A N 1
ATOM 612 C CA . GLU A 1 84 ? 21.39774 31.13036 -15.22805 1.000 60.79621 639 GLU A CA 1
ATOM 613 C C . GLU A 1 84 ? 22.42587 31.95592 -14.47781 1.000 66.67114 639 GLU A C 1
ATOM 614 O O . GLU A 1 84 ? 23.24726 31.41182 -13.73303 1.000 65.64042 639 GLU A O 1
ATOM 620 N N . CYS A 1 85 ? 22.43189 33.25457 -14.73034 1.000 71.85258 640 CYS A N 1
ATOM 621 C CA . CYS A 1 85 ? 23.39940 34.14930 -14.11281 1.000 73.81121 640 CYS A CA 1
ATOM 622 C C . CYS A 1 85 ? 22.66100 35.29358 -13.44035 1.000 78.30343 640 CYS A C 1
ATOM 623 O O . CYS A 1 85 ? 22.07192 36.14519 -14.11449 1.000 80.95746 640 CYS A O 1
ATOM 626 N N . GLY A 1 86 ? 22.72307 35.31630 -12.11523 1.000 81.57002 641 GLY A N 1
ATOM 627 C CA . GLY A 1 86 ? 22.13083 36.35899 -11.32158 1.000 87.21927 641 GLY A CA 1
ATOM 628 C C . GLY A 1 86 ? 23.15114 37.07971 -10.45647 1.000 96.42869 641 GLY A C 1
ATOM 629 O O . GLY A 1 86 ? 24.37274 36.97412 -10.64575 1.000 95.34216 641 GLY A O 1
ATOM 630 N N . PRO A 1 87 ? 22.64926 37.85633 -9.48993 1.000 102.30239 642 PRO A N 1
ATOM 631 C CA . PRO A 1 87 ? 23.54343 38.60204 -8.58606 1.000 99.87702 642 PRO A CA 1
ATOM 632 C C . PRO A 1 87 ? 24.40917 37.74033 -7.66621 1.000 100.10426 642 PRO A C 1
ATOM 633 O O . PRO A 1 87 ? 25.62665 37.90288 -7.68734 1.000 101.70686 642 PRO A O 1
ATOM 637 N N . GLN A 1 88 ? 23.84121 36.84021 -6.86301 1.000 106.75800 643 GLN A N 1
ATOM 638 C CA . GLN A 1 88 ? 24.62596 36.02477 -5.94271 1.000 105.66019 643 GLN A CA 1
ATOM 639 C C . GLN A 1 88 ? 24.44284 34.52816 -6.11800 1.000 105.00389 643 GLN A C 1
ATOM 640 O O . GLN A 1 88 ? 23.39782 34.04297 -6.56983 1.000 103.28501 643 GLN A O 1
ATOM 646 N N . ALA A 1 89 ? 25.50789 33.81498 -5.74576 1.000 105.31219 644 ALA A N 1
ATOM 647 C CA . ALA A 1 89 ? 25.46045 32.37185 -5.60447 1.000 102.36582 644 ALA A CA 1
ATOM 648 C C . ALA A 1 89 ? 24.30832 31.99626 -4.68257 1.000 98.72605 644 ALA A C 1
ATOM 649 O O . ALA A 1 89 ? 23.90320 32.77378 -3.81094 1.000 95.77924 644 ALA A O 1
ATOM 651 N N . LEU A 1 90 ? 23.76207 30.80377 -4.89279 1.000 96.57887 645 LEU A N 1
ATOM 652 C CA . LEU A 1 90 ? 22.63955 30.54481 -4.01290 1.000 91.07968 645 LEU A CA 1
ATOM 653 C C . LEU A 1 90 ? 23.04807 29.61685 -2.87369 1.000 92.10614 645 LEU A C 1
ATOM 654 O O . LEU A 1 90 ? 23.89864 28.74155 -3.04764 1.000 97.82639 645 LEU A O 1
ATOM 659 N N . PRO A 1 91 ? 22.52675 29.81720 -1.67082 1.000 93.72751 646 PRO A N 1
ATOM 660 C CA . PRO A 1 91 ? 22.87370 28.93064 -0.56139 1.000 98.54514 646 PRO A CA 1
ATOM 661 C C . PRO A 1 91 ? 21.93235 27.74733 -0.46332 1.000 101.98820 646 PRO A C 1
ATOM 662 O O . PRO A 1 91 ? 20.73736 27.83548 -0.75290 1.000 97.03158 646 PRO A O 1
ATOM 666 N N . PHE A 1 92 ? 22.50728 26.62231 -0.04538 1.000 118.51430 647 PHE A N 1
ATOM 667 C CA . PHE A 1 92 ? 21.80538 25.34711 -0.03067 1.000 119.22046 647 PHE A CA 1
ATOM 668 C C . PHE A 1 92 ? 21.18623 25.08057 -1.40189 1.000 118.60577 647 PHE A C 1
ATOM 669 O O . PHE A 1 92 ? 19.98157 25.19481 -1.60678 1.000 113.75518 647 PHE A O 1
ATOM 677 N N . THR A 1 93 ? 22.07746 24.75351 -2.34261 1.000 100.09739 648 THR A N 1
ATOM 678 C CA . THR A 1 93 ? 21.72401 24.41884 -3.72357 1.000 89.70426 648 THR A CA 1
ATOM 679 C C . THR A 1 93 ? 22.89238 23.68992 -4.38596 1.000 81.54251 648 THR A C 1
ATOM 680 O O . THR A 1 93 ? 24.03326 24.16148 -4.32167 1.000 85.83664 648 THR A O 1
ATOM 684 N N . GLU A 1 94 ? 22.60681 22.55236 -5.02971 1.000 72.03423 649 GLU A N 1
ATOM 685 C CA . GLU A 1 94 ? 23.65042 21.68620 -5.57752 1.000 70.72653 649 GLU A CA 1
ATOM 686 C C . GLU A 1 94 ? 23.16605 21.08090 -6.89263 1.000 68.12697 649 GLU A C 1
ATOM 687 O O . GLU A 1 94 ? 22.01348 20.64355 -6.97520 1.000 70.94383 649 GLU A O 1
ATOM 693 N N . GLN A 1 95 ? 24.02541 21.07064 -7.92274 1.000 62.30019 650 GLN A N 1
ATOM 694 C CA . GLN A 1 95 ? 23.69138 20.57699 -9.26078 1.000 55.62426 650 GLN A CA 1
ATOM 695 C C . GLN A 1 95 ? 24.18486 19.14704 -9.45762 1.000 54.61146 650 GLN A C 1
ATOM 696 O O . GLN A 1 95 ? 25.12737 18.70655 -8.80015 1.000 60.15858 650 GLN A O 1
ATOM 702 N N . VAL A 1 96 ? 23.54016 18.42172 -10.37805 1.000 53.11328 651 VAL A N 1
ATOM 703 C CA . VAL A 1 96 ? 23.74951 16.97081 -10.52171 1.000 54.55946 651 VAL A CA 1
ATOM 704 C C . VAL A 1 96 ? 23.56860 16.53300 -11.97293 1.000 54.85806 651 VAL A C 1
ATOM 705 O O . VAL A 1 96 ? 22.65763 17.00219 -12.66922 1.000 58.40361 651 VAL A O 1
ATOM 709 N N . VAL A 1 97 ? 24.41006 15.58525 -12.40722 1.000 52.32911 652 VAL A N 1
ATOM 710 C CA . VAL A 1 97 ? 24.20886 14.84516 -13.64746 1.000 55.74069 652 VAL A CA 1
ATOM 711 C C . VAL A 1 97 ? 24.32371 13.36687 -13.34164 1.000 61.31336 652 VAL A C 1
ATOM 712 O O . VAL A 1 97 ? 25.35295 12.92808 -12.81782 1.000 67.06374 652 VAL A O 1
ATOM 716 N N . SER A 1 98 ? 23.29395 12.58740 -13.68137 1.000 65.58965 653 SER A N 1
ATOM 717 C CA . SER A 1 98 ? 23.49770 11.14402 -13.75625 1.000 69.05156 653 SER A CA 1
ATOM 718 C C . SER A 1 98 ? 23.24252 10.68102 -15.18621 1.000 71.08764 653 SER A C 1
ATOM 719 O O . SER A 1 98 ? 22.33810 11.18608 -15.87427 1.000 68.97991 653 SER A O 1
ATOM 722 N N . VAL A 1 99 ? 24.06759 9.71745 -15.61934 1.000 84.64004 654 VAL A N 1
ATOM 723 C CA . VAL A 1 99 ? 24.05612 9.11776 -16.95229 1.000 84.58674 654 VAL A CA 1
ATOM 724 C C . VAL A 1 99 ? 23.80613 7.61407 -16.82960 1.000 85.26907 654 VAL A C 1
ATOM 725 O O . VAL A 1 99 ? 24.23086 6.97967 -15.85678 1.000 85.61610 654 VAL A O 1
ATOM 729 N N . SER A 1 100 ? 23.08254 7.04487 -17.80198 1.000 76.46120 655 SER A N 1
ATOM 730 C CA . SER A 1 100 ? 22.82077 5.60569 -17.74648 1.000 79.61401 655 SER A CA 1
ATOM 731 C C . SER A 1 100 ? 22.74912 5.00399 -19.15001 1.000 86.40089 655 SER A C 1
ATOM 732 O O . SER A 1 100 ? 22.71402 5.71463 -20.16478 1.000 85.75609 655 SER A O 1
ATOM 735 N N . GLY A 1 101 ? 22.72908 3.66034 -19.17924 1.000 90.43477 656 GLY A N 1
ATOM 736 C CA . GLY A 1 101 ? 22.64792 2.85565 -20.38418 1.000 89.38513 656 GLY A CA 1
ATOM 737 C C . GLY A 1 101 ? 21.48639 1.88219 -20.35500 1.000 92.82373 656 GLY A C 1
ATOM 738 O O . GLY A 1 101 ? 20.85864 1.64804 -21.38939 1.000 97.09008 656 GLY A O 1
ATOM 739 N N . THR A 1 102 ? 21.17154 1.31015 -19.19313 1.000 90.03257 657 THR A N 1
ATOM 740 C CA . THR A 1 102 ? 20.03364 0.39950 -19.11370 1.000 95.44959 657 THR A CA 1
ATOM 741 C C . THR A 1 102 ? 18.71395 1.17800 -19.24181 1.000 93.20279 657 THR A C 1
ATOM 742 O O . THR A 1 102 ? 18.69116 2.39415 -19.46247 1.000 87.55229 657 THR A O 1
ATOM 746 N N . THR A 1 103 ? 17.59783 0.44922 -19.14191 1.000 95.02879 658 THR A N 1
ATOM 747 C CA . THR A 1 103 ? 16.28414 1.06630 -19.29172 1.000 95.70585 658 THR A CA 1
ATOM 748 C C . THR A 1 103 ? 16.13591 2.26224 -18.36053 1.000 95.03737 658 THR A C 1
ATOM 749 O O . THR A 1 103 ? 16.05407 3.41474 -18.80147 1.000 94.00965 658 THR A O 1
ATOM 753 N N . TYR A 1 104 ? 16.12651 1.99879 -17.06012 1.000 89.47707 659 TYR A N 1
ATOM 754 C CA . TYR A 1 104 ? 15.95168 3.05157 -16.07651 1.000 83.03095 659 TYR A CA 1
ATOM 755 C C . TYR A 1 104 ? 17.11240 4.04048 -16.19071 1.000 81.35028 659 TYR A C 1
ATOM 756 O O . TYR A 1 104 ? 18.16954 3.72021 -16.73114 1.000 83.86590 659 TYR A O 1
ATOM 765 N N . ASN A 1 105 ? 16.87221 5.28013 -15.76973 1.000 82.71132 660 ASN A N 1
ATOM 766 C CA . ASN A 1 105 ? 17.91686 6.21313 -15.34156 1.000 73.40974 660 ASN A CA 1
ATOM 767 C C . ASN A 1 105 ? 17.27565 7.08315 -14.28366 1.000 72.68377 660 ASN A C 1
ATOM 768 O O . ASN A 1 105 ? 16.32775 7.80314 -14.59739 1.000 75.81334 660 ASN A O 1
ATOM 773 N N . SER A 1 106 ? 17.78964 7.04575 -13.05733 1.000 71.98133 661 SER A N 1
ATOM 774 C CA . SER A 1 106 ? 17.16749 7.80095 -11.98058 1.000 74.11810 661 SER A CA 1
ATOM 775 C C . SER A 1 106 ? 18.23950 8.37783 -11.05427 1.000 73.27458 661 SER A C 1
ATOM 776 O O . SER A 1 106 ? 19.37441 7.88222 -10.99626 1.000 71.45592 661 SER A O 1
ATOM 779 N N . VAL A 1 107 ? 17.86626 9.46964 -10.36556 1.000 76.27114 662 VAL A N 1
ATOM 780 C CA . VAL A 1 107 ? 18.77114 10.30482 -9.57290 1.000 73.21832 662 VAL A CA 1
ATOM 781 C C . VAL A 1 107 ? 18.07688 10.72339 -8.27953 1.000 75.11475 662 VAL A C 1
ATOM 782 O O . VAL A 1 107 ? 16.92877 11.17973 -8.31399 1.000 74.68111 662 VAL A O 1
ATOM 786 N N . LYS A 1 108 ? 18.77548 10.61479 -7.14708 1.000 72.38442 663 LYS A N 1
ATOM 787 C CA . LYS A 1 108 ? 18.29367 11.18469 -5.89480 1.000 70.63973 663 LYS A CA 1
ATOM 788 C C . LYS A 1 108 ? 18.99692 12.51779 -5.64274 1.000 71.36036 663 LYS A C 1
ATOM 789 O O . LYS A 1 108 ? 20.04328 12.81171 -6.21298 1.000 73.69204 663 LYS A O 1
ATOM 795 N N . CYS A 1 109 ? 18.39735 13.33982 -4.80056 1.000 77.10805 664 CYS A N 1
ATOM 796 C CA . CYS A 1 109 ? 18.95268 14.67249 -4.56207 1.000 78.98001 664 CYS A CA 1
ATOM 797 C C . CYS A 1 109 ? 19.86352 14.65911 -3.33025 1.000 80.80085 664 CYS A C 1
ATOM 798 O O . CYS A 1 109 ? 19.52596 14.03930 -2.31940 1.000 86.50361 664 CYS A O 1
ATOM 801 N N . PRO A 1 110 ? 21.01219 15.32861 -3.37581 1.000 80.78571 665 PRO A N 1
ATOM 802 C CA . PRO A 1 110 ? 21.97456 15.23655 -2.26423 1.000 95.07566 665 PRO A CA 1
ATOM 803 C C . PRO A 1 110 ? 21.55046 15.99956 -1.00422 1.000 103.14031 665 PRO A C 1
ATOM 804 O O . PRO A 1 110 ? 20.92787 17.06172 -1.06789 1.000 102.36113 665 PRO A O 1
ATOM 808 N N . ASN A 1 111 ? 21.93247 15.44722 0.15873 1.000 112.96357 666 ASN A N 1
ATOM 809 C CA . ASN A 1 111 ? 21.43924 15.88096 1.48378 1.000 115.95093 666 ASN A CA 1
ATOM 810 C C . ASN A 1 111 ? 19.91188 15.95431 1.53562 1.000 117.33350 666 ASN A C 1
ATOM 811 O O . ASN A 1 111 ? 19.33889 16.77203 2.26492 1.000 117.00408 666 ASN A O 1
ATOM 816 N N . ASP A 1 112 ? 19.25479 15.08465 0.76245 1.000 118.07397 667 ASP A N 1
ATOM 817 C CA . ASP A 1 112 ? 17.79734 14.95865 0.72957 1.000 117.46430 667 ASP A CA 1
ATOM 818 C C . ASP A 1 112 ? 17.13289 16.22664 0.19063 1.000 116.90462 667 ASP A C 1
ATOM 819 O O . ASP A 1 112 ? 16.11184 16.68526 0.71084 1.000 117.49851 667 ASP A O 1
ATOM 824 N N . TYR A 1 113 ? 17.70364 16.79107 -0.87076 1.000 98.15774 668 TYR A N 1
ATOM 825 C CA . TYR A 1 113 ? 17.21594 18.04381 -1.42927 1.000 85.88913 668 TYR A CA 1
ATOM 826 C C . TYR A 1 113 ? 15.98158 17.76700 -2.27153 1.000 80.46620 668 TYR A C 1
ATOM 827 O O . TYR A 1 113 ? 15.43966 16.65746 -2.27762 1.000 82.71535 668 TYR A O 1
ATOM 836 N N . SER A 1 114 ? 15.52788 18.78055 -3.00378 1.000 76.19740 669 SER A N 1
ATOM 837 C CA . SER A 1 114 ? 14.33046 18.65921 -3.81790 1.000 71.47005 669 SER A CA 1
ATOM 838 C C . SER A 1 114 ? 14.59957 19.29267 -5.17780 1.000 63.63285 669 SER A C 1
ATOM 839 O O . SER A 1 114 ? 15.28601 20.31161 -5.26051 1.000 60.73675 669 SER A O 1
ATOM 842 N N . VAL A 1 115 ? 14.08016 18.67505 -6.24248 1.000 56.35085 670 VAL A N 1
ATOM 843 C CA . VAL A 1 115 ? 14.33991 19.17890 -7.58195 1.000 53.08806 670 VAL A CA 1
ATOM 844 C C . VAL A 1 115 ? 13.74230 20.56234 -7.71664 1.000 53.52081 670 VAL A C 1
ATOM 845 O O . VAL A 1 115 ? 12.55475 20.75753 -7.45860 1.000 61.86693 670 VAL A O 1
ATOM 849 N N . LEU A 1 116 ? 14.55763 21.53474 -8.10553 1.000 53.51697 671 LEU A N 1
ATOM 850 C CA . LEU A 1 116 ? 14.04910 22.81228 -8.58149 1.000 53.70408 671 LEU A CA 1
ATOM 851 C C . LEU A 1 116 ? 14.01325 22.81895 -10.09326 1.000 52.86258 671 LEU A C 1
ATOM 852 O O . LEU A 1 116 ? 12.98842 23.13218 -10.70519 1.000 57.57100 671 LEU A O 1
ATOM 857 N N . PHE A 1 117 ? 15.14627 22.54541 -10.70490 1.000 50.96466 672 PHE A N 1
ATOM 858 C CA . PHE A 1 117 ? 15.22510 22.48291 -12.15109 1.000 50.13406 672 PHE A CA 1
ATOM 859 C C . PHE A 1 117 ? 15.68898 21.07897 -12.47783 1.000 51.21760 672 PHE A C 1
ATOM 860 O O . PHE A 1 117 ? 16.32617 20.43226 -11.64789 1.000 50.89154 672 PHE A O 1
ATOM 868 N N . GLY A 1 118 ? 15.32559 20.58564 -13.65342 1.000 48.60880 673 GLY A N 1
ATOM 869 C CA . GLY A 1 118 ? 15.58696 19.18960 -13.90052 1.000 47.46744 673 GLY A CA 1
ATOM 870 C C . GLY A 1 118 ? 15.03110 18.69761 -15.20429 1.000 44.50660 673 GLY A C 1
ATOM 871 O O . GLY A 1 118 ? 13.91517 19.03623 -15.58533 1.000 47.65824 673 GLY A O 1
ATOM 872 N N . PHE A 1 119 ? 15.81114 17.89524 -15.90428 1.000 44.39612 674 PHE A N 1
ATOM 873 C CA . PHE A 1 119 ? 15.31999 17.32364 -17.14031 1.000 45.51008 674 PHE A CA 1
ATOM 874 C C . PHE A 1 119 ? 16.23412 16.19003 -17.56333 1.000 46.90999 674 PHE A C 1
ATOM 875 O O . PHE A 1 119 ? 17.40012 16.11885 -17.17007 1.000 48.03222 674 PHE A O 1
ATOM 883 N N . GLY A 1 120 ? 15.67577 15.28711 -18.35210 1.000 45.68224 675 GLY A N 1
ATOM 884 C CA . GLY A 1 120 ? 16.44454 14.21893 -18.96899 1.000 48.20954 675 GLY A CA 1
ATOM 885 C C . GLY A 1 120 ? 16.50828 14.44726 -20.46542 1.000 51.26820 675 GLY A C 1
ATOM 886 O O . GLY A 1 120 ? 15.54869 14.94037 -21.05728 1.000 56.28429 675 GLY A O 1
ATOM 887 N N . MET A 1 121 ? 17.65152 14.12152 -21.06846 1.000 51.57819 676 MET A N 1
ATOM 888 C CA . MET A 1 121 ? 17.79891 14.01089 -22.51747 1.000 53.41134 676 MET A CA 1
ATOM 889 C C . MET A 1 121 ? 18.15048 12.57596 -22.87511 1.000 58.78212 676 MET A C 1
ATOM 890 O O . MET A 1 121 ? 18.96853 11.94799 -22.19539 1.000 64.54888 676 MET A O 1
ATOM 895 N N . ALA A 1 122 ? 17.54926 12.04603 -23.93412 1.000 56.55053 677 ALA A N 1
ATOM 896 C CA . ALA A 1 122 ? 17.97270 10.73566 -24.39482 1.000 64.93395 677 ALA A CA 1
ATOM 897 C C . ALA A 1 122 ? 18.48194 10.80336 -25.82628 1.000 73.11631 677 ALA A C 1
ATOM 898 O O . ALA A 1 122 ? 18.19386 11.74237 -26.56383 1.000 74.67003 677 ALA A O 1
ATOM 900 N N . THR A 1 123 ? 19.29418 9.81430 -26.19388 1.000 80.41269 678 THR A N 1
ATOM 901 C CA . THR A 1 123 ? 19.98289 9.80063 -27.47432 1.000 88.69437 678 THR A CA 1
ATOM 902 C C . THR A 1 123 ? 20.04390 8.36587 -27.98450 1.000 98.94197 678 THR A C 1
ATOM 903 O O . THR A 1 123 ? 19.74265 7.41557 -27.26030 1.000 98.74024 678 THR A O 1
ATOM 907 N N . SER A 1 124 ? 20.45894 8.21135 -29.24354 1.000 99.14555 679 SER A N 1
ATOM 908 C CA . SER A 1 124 ? 20.74518 6.88627 -29.78282 1.000 107.81479 679 SER A CA 1
ATOM 909 C C . SER A 1 124 ? 21.74756 6.93392 -30.93582 1.000 116.31659 679 SER A C 1
ATOM 910 O O . SER A 1 124 ? 21.38384 6.70289 -32.09427 1.000 121.14927 679 SER A O 1
ATOM 913 N N . SER A 1 125 ? 23.02840 7.16342 -30.60414 1.000 117.71960 680 SER A N 1
ATOM 914 C CA . SER A 1 125 ? 24.12403 7.42942 -31.53560 1.000 115.97689 680 SER A CA 1
ATOM 915 C C . SER A 1 125 ? 24.64683 6.18016 -32.25611 1.000 122.17746 680 SER A C 1
ATOM 916 O O . SER A 1 125 ? 25.45024 6.31804 -33.18721 1.000 124.74817 680 SER A O 1
ATOM 919 N N . GLY A 1 126 ? 24.20752 4.97735 -31.87762 1.000 125.61696 681 GLY A N 1
ATOM 920 C CA . GLY A 1 126 ? 24.66432 3.75356 -32.52560 1.000 128.48044 681 GLY A CA 1
ATOM 921 C C . GLY A 1 126 ? 24.42208 2.48018 -31.73300 1.000 129.98257 681 GLY A C 1
ATOM 922 O O . GLY A 1 126 ? 24.54581 1.36746 -32.25405 1.000 132.34064 681 GLY A O 1
ATOM 923 N N . HIS A 1 128 ? 22.44574 0.60997 -33.67477 1.000 143.92370 683 HIS A N 1
ATOM 924 C CA . HIS A 1 128 ? 21.76126 0.74683 -34.96248 1.000 149.91753 683 HIS A CA 1
ATOM 925 C C . HIS A 1 128 ? 22.27935 1.94625 -35.78517 1.000 152.31700 683 HIS A C 1
ATOM 926 O O . HIS A 1 128 ? 23.49077 2.18764 -35.81986 1.000 152.58705 683 HIS A O 1
ATOM 933 N N . GLN A 1 129 ? 21.35185 2.69389 -36.43984 1.000 160.03391 684 GLN A N 1
ATOM 934 C CA . GLN A 1 129 ? 21.68318 3.70730 -37.44553 1.000 159.08530 684 GLN A CA 1
ATOM 935 C C . GLN A 1 129 ? 20.72214 4.91033 -37.42141 1.000 153.85275 684 GLN A C 1
ATOM 936 O O . GLN A 1 129 ? 20.55230 5.57464 -38.45309 1.000 149.47930 684 GLN A O 1
ATOM 942 N N . SER A 1 130 ? 20.09658 5.22171 -36.28184 1.000 145.31501 685 SER A N 1
ATOM 943 C CA . SER A 1 130 ? 19.14188 6.33476 -36.15940 1.000 134.86358 685 SER A CA 1
ATOM 944 C C . SER A 1 130 ? 19.70121 7.36507 -35.17132 1.000 126.99074 685 SER A C 1
ATOM 945 O O . SER A 1 130 ? 19.25425 7.46623 -34.02862 1.000 125.04306 685 SER A O 1
ATOM 948 N N . ALA A 1 131 ? 20.65236 8.17539 -35.64594 1.000 121.53924 686 ALA A N 1
ATOM 949 C CA . ALA A 1 131 ? 21.59885 8.84050 -34.75128 1.000 119.53206 686 ALA A CA 1
ATOM 950 C C . ALA A 1 131 ? 20.89386 9.76764 -33.75784 1.000 126.30977 686 ALA A C 1
ATOM 951 O O . ALA A 1 131 ? 20.99509 9.57225 -32.53579 1.000 123.84988 686 ALA A O 1
ATOM 953 N N . LEU A 1 132 ? 20.17534 10.79041 -34.24417 1.000 143.77023 687 LEU A N 1
ATOM 954 C CA . LEU A 1 132 ? 19.37405 11.59077 -33.31127 1.000 140.58969 687 LEU A CA 1
ATOM 955 C C . LEU A 1 132 ? 18.03591 10.91611 -33.09490 1.000 137.99218 687 LEU A C 1
ATOM 956 O O . LEU A 1 132 ? 17.01519 11.26254 -33.68448 1.000 140.05218 687 LEU A O 1
ATOM 961 N N . TYR A 1 133 ? 18.05068 9.94865 -32.21513 1.000 116.10580 688 TYR A N 1
ATOM 962 C CA . TYR A 1 133 ? 16.85786 9.64485 -31.46377 1.000 112.80242 688 TYR A CA 1
ATOM 963 C C . TYR A 1 133 ? 16.69642 10.59413 -30.28247 1.000 110.65051 688 TYR A C 1
ATOM 964 O O . TYR A 1 133 ? 15.87986 10.30872 -29.40486 1.000 113.06989 688 TYR A O 1
ATOM 973 N N . SER A 1 134 ? 17.43825 11.71719 -30.24714 1.000 103.39243 689 SER A N 1
ATOM 974 C CA . SER A 1 134 ? 17.57196 12.54633 -29.04111 1.000 89.31205 689 SER A CA 1
ATOM 975 C C . SER A 1 134 ? 16.25769 13.24998 -28.68941 1.000 80.42508 689 SER A C 1
ATOM 976 O O . SER A 1 134 ? 15.82456 14.15337 -29.41149 1.000 79.64674 689 SER A O 1
ATOM 979 N N . TYR A 1 135 ? 15.64190 12.85759 -27.56182 1.000 71.27734 690 TYR A N 1
ATOM 980 C CA . TYR A 1 135 ? 14.40473 13.43050 -27.03409 1.000 63.67747 690 TYR A CA 1
ATOM 981 C C . TYR A 1 135 ? 14.67955 14.10036 -25.69057 1.000 60.48753 690 TYR A C 1
ATOM 982 O O . TYR A 1 135 ? 15.80364 14.07339 -25.20000 1.000 62.60314 690 TYR A O 1
ATOM 991 N N . PHE A 1 136 ? 13.62607 14.67361 -25.07816 1.000 58.91829 691 PHE A N 1
ATOM 992 C CA . PHE A 1 136 ? 13.71358 15.42273 -23.81976 1.000 53.62678 691 PHE A CA 1
ATOM 993 C C . PHE A 1 136 ? 12.50586 15.16203 -22.91115 1.000 56.75712 691 PHE A C 1
ATOM 994 O O . PHE A 1 136 ? 11.37583 15.04542 -23.40141 1.000 60.58867 691 PHE A O 1
ATOM 1002 N N . THR A 1 137 ? 12.73813 15.10196 -21.58811 1.000 56.17014 692 THR A N 1
ATOM 1003 C CA . THR A 1 137 ? 11.74309 14.82769 -20.54678 1.000 54.95962 692 THR A CA 1
ATOM 1004 C C . THR A 1 137 ? 11.87382 15.83553 -19.40715 1.000 55.93687 692 THR A C 1
ATOM 1005 O O . THR A 1 137 ? 12.99272 16.28456 -19.10826 1.000 55.13348 692 THR A O 1
ATOM 1009 N N . PRO A 1 138 ? 10.74590 16.19273 -18.71263 1.000 51.01786 693 PRO A N 1
ATOM 1010 C CA . PRO A 1 138 ? 10.87092 17.05613 -17.53625 1.000 49.43056 693 PRO A CA 1
ATOM 1011 C C . PRO A 1 138 ? 10.94481 16.28312 -16.23834 1.000 51.75645 693 PRO A C 1
ATOM 1012 O O . PRO A 1 138 ? 10.39603 15.17627 -16.13261 1.000 54.09596 693 PRO A O 1
ATOM 1016 N N . CYS A 1 139 ? 11.61365 16.88218 -15.25103 1.000 48.31080 694 CYS A N 1
ATOM 1017 C CA . CYS A 1 139 ? 11.59236 16.43220 -13.87011 1.000 48.18626 694 CYS A CA 1
ATOM 1018 C C . CYS A 1 139 ? 10.65960 17.32513 -13.05345 1.000 52.54229 694 CYS A C 1
ATOM 1019 O O . CYS A 1 139 ? 10.55971 18.52845 -13.29831 1.000 52.62929 694 CYS A O 1
ATOM 1022 N N . ARG A 1 140 ? 9.98174 16.74032 -12.08205 1.000 59.85983 695 ARG A N 1
ATOM 1023 C CA . ARG A 1 140 ? 9.00349 17.57721 -11.38361 1.000 61.55604 695 ARG A CA 1
ATOM 1024 C C . ARG A 1 140 ? 9.66900 18.34607 -10.25715 1.000 58.82452 695 ARG A C 1
ATOM 1025 O O . ARG A 1 140 ? 10.33345 17.74221 -9.41672 1.000 59.18996 695 ARG A O 1
ATOM 1033 N N . PRO A 1 141 ? 9.51840 19.65967 -10.21773 1.000 55.15338 696 PRO A N 1
ATOM 1034 C CA . PRO A 1 141 ? 9.85339 20.40645 -8.99995 1.000 56.39865 696 PRO A CA 1
ATOM 1035 C C . PRO A 1 141 ? 9.14520 19.83234 -7.78890 1.000 58.91977 696 PRO A C 1
ATOM 1036 O O . PRO A 1 141 ? 8.00380 19.38634 -7.87818 1.000 66.37666 696 PRO A O 1
ATOM 1040 N N . GLY A 1 142 ? 9.83589 19.84351 -6.65040 1.000 58.98703 697 GLY A N 1
ATOM 1041 C CA . GLY A 1 142 ? 9.29681 19.28489 -5.42548 1.000 61.65203 697 GLY A CA 1
ATOM 1042 C C . GLY A 1 142 ? 9.83108 17.91868 -5.02735 1.000 62.02082 697 GLY A C 1
ATOM 1043 O O . GLY A 1 142 ? 10.22589 17.71781 -3.87303 1.000 66.29116 697 GLY A O 1
ATOM 1044 N N . LEU A 1 143 ? 9.84256 16.96790 -5.95962 1.000 61.51232 698 LEU A N 1
ATOM 1045 C CA . LEU A 1 143 ? 10.25900 15.60831 -5.64343 1.000 66.12397 698 LEU A CA 1
ATOM 1046 C C . LEU A 1 143 ? 11.74807 15.52339 -5.36354 1.000 65.20010 698 LEU A C 1
ATOM 1047 O O . LEU A 1 143 ? 12.55911 16.27788 -5.90357 1.000 63.31519 698 LEU A O 1
ATOM 1052 N N . LYS A 1 144 ? 12.10851 14.52101 -4.57681 1.000 67.15923 699 LYS A N 1
ATOM 1053 C CA . LYS A 1 144 ? 13.51538 14.26700 -4.32892 1.000 71.00265 699 LYS A CA 1
ATOM 1054 C C . LYS A 1 144 ? 14.19041 13.50186 -5.46693 1.000 69.89937 699 LYS A C 1
ATOM 1055 O O . LYS A 1 144 ? 15.42268 13.52167 -5.56325 1.000 65.59109 699 LYS A O 1
ATOM 1061 N N . SER A 1 145 ? 13.42115 12.82856 -6.32356 1.000 66.71379 700 SER A N 1
ATOM 1062 C CA . SER A 1 145 ? 13.96435 11.94866 -7.34844 1.000 65.28982 700 SER A CA 1
ATOM 1063 C C . SER A 1 145 ? 13.93495 12.61974 -8.70091 1.000 64.02658 700 SER A C 1
ATOM 1064 O O . SER A 1 145 ? 13.61247 13.79823 -8.84986 1.000 67.50658 700 SER A O 1
ATOM 1067 N N . CYS A 1 146 ? 14.25802 11.82480 -9.70964 1.000 67.11287 701 CYS A N 1
ATOM 1068 C CA . CYS A 1 146 ? 13.77642 12.07693 -11.05510 1.000 65.75762 701 CYS A CA 1
ATOM 1069 C C . CYS A 1 146 ? 13.96270 10.76982 -11.81291 1.000 69.97819 701 CYS A C 1
ATOM 1070 O O . CYS A 1 146 ? 15.07506 10.43143 -12.20536 1.000 64.78905 701 CYS A O 1
ATOM 1073 N N . SER A 1 147 ? 12.88109 10.03121 -11.96304 1.000 86.49671 702 SER A N 1
ATOM 1074 C CA . SER A 1 147 ? 12.90477 8.83033 -12.76910 1.000 88.76463 702 SER A CA 1
ATOM 1075 C C . SER A 1 147 ? 12.84768 9.19139 -14.25976 1.000 85.90667 702 SER A C 1
ATOM 1076 O O . SER A 1 147 ? 12.45665 10.29325 -14.65925 1.000 84.66453 702 SER A O 1
ATOM 1079 N N . LEU A 1 148 ? 13.26848 8.24286 -15.08485 1.000 78.52641 703 LEU A N 1
ATOM 1080 C CA . LEU A 1 148 ? 13.23461 8.37169 -16.53712 1.000 75.41561 703 LEU A CA 1
ATOM 1081 C C . LEU A 1 148 ? 13.51205 7.02572 -17.18203 1.000 76.93056 703 LEU A C 1
ATOM 1082 O O . LEU A 1 148 ? 14.66708 6.59771 -17.24399 1.000 79.09723 703 LEU A O 1
ATOM 1087 N N . ASN A 1 149 ? 12.47561 6.34304 -17.65225 1.000 76.76475 704 ASN A N 1
ATOM 1088 C CA . ASN A 1 149 ? 12.69252 5.13768 -18.43286 1.000 82.39168 704 ASN A CA 1
ATOM 1089 C C . ASN A 1 149 ? 13.04537 5.54110 -19.86470 1.000 86.12438 704 ASN A C 1
ATOM 1090 O O . ASN A 1 149 ? 12.43394 6.45502 -20.43324 1.000 80.83372 704 ASN A O 1
ATOM 1095 N N . MET A 1 150 ? 14.06330 4.88528 -20.43459 1.000 87.86957 705 MET A N 1
ATOM 1096 C CA . MET A 1 150 ? 14.43231 5.08717 -21.83068 1.000 91.57684 705 MET A CA 1
ATOM 1097 C C . MET A 1 150 ? 13.90100 3.94817 -22.69510 1.000 102.42070 705 MET A C 1
ATOM 1098 O O . MET A 1 150 ? 13.78653 2.80938 -22.23727 1.000 104.82129 705 MET A O 1
ATOM 1103 N N . ASN A 1 151 ? 13.59231 4.25906 -23.95820 1.000 122.68221 706 ASN A N 1
ATOM 1104 C CA . ASN A 1 151 ? 13.26258 3.22459 -24.93818 1.000 126.41385 706 ASN A CA 1
ATOM 1105 C C . ASN A 1 151 ? 14.52173 2.40646 -25.28835 1.000 128.95047 706 ASN A C 1
ATOM 1106 O O . ASN A 1 151 ? 15.64936 2.78340 -24.95860 1.000 129.16680 706 ASN A O 1
ATOM 1111 N N . GLU A 1 152 ? 14.33638 1.26041 -25.95088 1.000 123.14951 707 GLU A N 1
ATOM 1112 C CA . GLU A 1 152 ? 15.50822 0.49677 -26.36000 1.000 122.70621 707 GLU A CA 1
ATOM 1113 C C . GLU A 1 152 ? 16.06174 1.01294 -27.68460 1.000 123.37261 707 GLU A C 1
ATOM 1114 O O . GLU A 1 152 ? 15.50548 1.91285 -28.31613 1.000 120.63658 707 GLU A O 1
ATOM 1120 N N . HIS A 1 153 ? 17.17503 0.41324 -28.11553 1.000 134.97456 708 HIS A N 1
ATOM 1121 C CA . HIS A 1 153 ? 18.13142 1.08436 -28.99485 1.000 136.09665 708 HIS A CA 1
ATOM 1122 C C . HIS A 1 153 ? 18.19835 2.57570 -28.67836 1.000 131.52466 708 HIS A C 1
ATOM 1123 O O . HIS A 1 153 ? 18.08879 3.41640 -29.57589 1.000 131.96581 708 HIS A O 1
ATOM 1130 N N . ASP A 1 154 ? 18.33520 2.89531 -27.38959 1.000 122.79507 709 ASP A N 1
ATOM 1131 C CA . ASP A 1 154 ? 18.91298 4.14545 -26.91520 1.000 114.28683 709 ASP A CA 1
ATOM 1132 C C . ASP A 1 154 ? 20.33255 3.87803 -26.44613 1.000 108.44790 709 ASP A C 1
ATOM 1133 O O . ASP A 1 154 ? 20.62780 2.81913 -25.89392 1.000 107.05792 709 ASP A O 1
ATOM 1138 N N . ASP A 1 155 ? 21.21697 4.84170 -26.68667 1.000 111.23696 710 ASP A N 1
ATOM 1139 C CA . ASP A 1 155 ? 22.57062 4.75727 -26.13982 1.000 111.68135 710 ASP A CA 1
ATOM 1140 C C . ASP A 1 155 ? 22.57078 5.07740 -24.65263 1.000 111.53989 710 ASP A C 1
ATOM 1141 O O . ASP A 1 155 ? 22.81545 4.20924 -23.80850 1.000 111.36495 710 ASP A O 1
ATOM 1146 N N . LYS A 1 156 ? 22.31197 6.33595 -24.32835 1.000 94.50821 711 LYS A N 1
ATOM 1147 C CA . LYS A 1 156 ? 22.58311 6.86021 -23.01069 1.000 84.31595 711 LYS A CA 1
ATOM 1148 C C . LYS A 1 156 ? 21.54891 7.92447 -22.69741 1.000 78.02449 711 LYS A C 1
ATOM 1149 O O . LYS A 1 156 ? 21.06128 8.62363 -23.58851 1.000 75.98823 711 LYS A O 1
ATOM 1155 N N . SER A 1 157 ? 21.22999 8.04609 -21.41593 1.000 75.00261 712 SER A N 1
ATOM 1156 C CA . SER A 1 157 ? 20.31710 9.07061 -20.92926 1.000 67.78548 712 SER A CA 1
ATOM 1157 C C . SER A 1 157 ? 21.04491 9.99781 -19.95664 1.000 70.33947 712 SER A C 1
ATOM 1158 O O . SER A 1 157 ? 21.74541 9.51729 -19.05063 1.000 72.80478 712 SER A O 1
ATOM 1161 N N . TYR A 1 158 ? 20.87101 11.32665 -20.14331 1.000 65.43046 713 TYR A N 1
ATOM 1162 C CA . TYR A 1 158 ? 21.52473 12.37895 -19.35149 1.000 57.86576 713 TYR A CA 1
ATOM 1163 C C . TYR A 1 158 ? 20.46837 13.12958 -18.55407 1.000 55.68710 713 TYR A C 1
ATOM 1164 O O . TYR A 1 158 ? 19.76515 13.97162 -19.11673 1.000 54.15359 713 TYR A O 1
ATOM 1173 N N . ILE A 1 159 ? 20.34760 12.85043 -17.25623 1.000 58.62178 714 ILE A N 1
ATOM 1174 C CA . ILE A 1 159 ? 19.43634 13.58650 -16.38054 1.000 52.07271 714 ILE A CA 1
ATOM 1175 C C . ILE A 1 159 ? 20.26359 14.63039 -15.66600 1.000 53.05103 714 ILE A C 1
ATOM 1176 O O . ILE A 1 159 ? 21.25106 14.30529 -14.99498 1.000 57.81417 714 ILE A O 1
ATOM 1181 N N . TYR A 1 160 ? 19.87160 15.88028 -15.81260 1.000 51.41607 715 TYR A N 1
ATOM 1182 C CA . TYR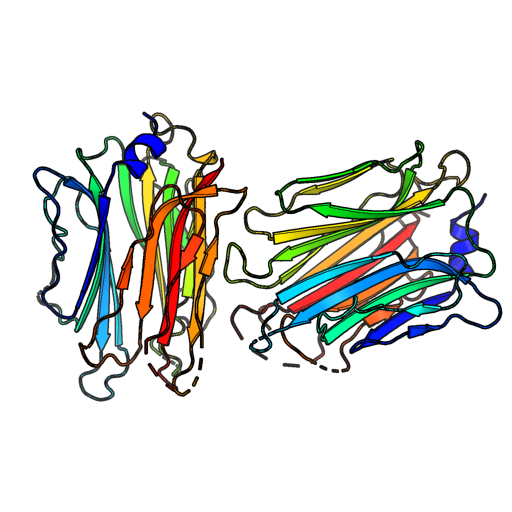 A 1 160 ? 20.54175 17.00623 -15.18439 1.000 48.10877 715 TYR A CA 1
ATOM 1183 C C . TYR A 1 160 ? 19.54713 17.69932 -14.29275 1.000 46.93465 715 TYR A C 1
ATOM 1184 O O . TYR A 1 160 ? 18.51481 18.16292 -14.78419 1.000 47.11256 715 TYR A O 1
ATOM 1193 N N . LEU A 1 161 ? 19.86652 17.83110 -13.01287 1.000 48.08027 716 LEU A N 1
ATOM 1194 C CA . LEU A 1 161 ? 18.94713 18.61155 -12.20659 1.000 48.93227 716 LEU A CA 1
ATOM 1195 C C . LEU A 1 161 ? 19.64071 19.50003 -11.17322 1.000 50.06625 716 LEU A C 1
ATOM 1196 O O . LEU A 1 161 ? 20.70158 19.16461 -10.63965 1.000 51.10623 716 LEU A O 1
ATOM 1201 N N . VAL A 1 162 ? 19.05414 20.68803 -10.99168 1.000 50.47994 717 VAL A N 1
ATOM 1202 C CA . VAL A 1 162 ? 19.35660 21.62513 -9.90952 1.000 52.42050 717 VAL A CA 1
ATOM 1203 C C . VAL A 1 162 ? 18.47637 21.25794 -8.70811 1.000 57.47281 717 VAL A C 1
ATOM 1204 O O . VAL A 1 162 ? 17.23915 21.36756 -8.79544 1.000 56.97311 717 VAL A O 1
ATOM 1208 N N . CYS A 1 163 ? 19.12168 20.84048 -7.59070 1.000 59.87629 718 CYS A N 1
ATOM 1209 C CA . CYS A 1 163 ? 18.49047 20.46408 -6.32679 1.000 64.14985 718 CYS A CA 1
ATOM 1210 C C . CYS A 1 163 ? 18.59752 21.62612 -5.33992 1.000 69.88200 718 CYS A C 1
ATOM 1211 O O . CYS A 1 163 ? 19.69915 22.13201 -5.10372 1.000 70.51222 718 CYS A O 1
ATOM 1214 N N . VAL A 1 164 ? 17.46975 22.02048 -4.72875 1.000 73.11181 719 VAL A N 1
ATOM 1215 C CA . VAL A 1 164 ? 17.48012 23.01127 -3.65481 1.000 75.23484 719 VAL A CA 1
ATOM 1216 C C . VAL A 1 164 ? 17.01848 22.34876 -2.36546 1.000 80.11218 719 VAL A C 1
ATOM 1217 O O . VAL A 1 164 ? 16.23558 21.39021 -2.37060 1.000 79.36913 719 VAL A O 1
ATOM 1221 N N . ASP A 1 165 ? 17.51735 22.87869 -1.25164 1.000 85.34855 720 ASP A N 1
ATOM 1222 C CA . ASP A 1 165 ? 17.08458 22.45897 0.07174 1.000 87.13007 720 ASP A CA 1
ATOM 1223 C C . ASP A 1 165 ? 15.67439 22.98891 0.28477 1.000 91.31976 720 ASP A C 1
ATOM 1224 O O . ASP A 1 165 ? 15.48103 24.19444 0.46660 1.000 91.24814 720 ASP A O 1
ATOM 1229 N N . ALA A 1 166 ? 14.67385 22.08553 0.21941 1.000 92.59216 721 ALA A N 1
ATOM 1230 C CA . ALA A 1 166 ? 13.23731 22.37896 0.25161 1.000 92.48862 721 ALA A CA 1
ATOM 1231 C C . ALA A 1 166 ? 12.74829 22.93792 1.61657 1.000 96.60445 721 ALA A C 1
ATOM 1232 O O . ALA A 1 166 ? 11.51720 23.08647 1.76203 1.000 100.14983 721 ALA A O 1
ATOM 1234 N N . THR A 1 167 ? 13.64119 23.23718 2.56815 1.000 95.08272 722 THR A N 1
ATOM 1235 C CA . THR A 1 167 ? 13.29077 23.91443 3.81555 1.000 97.46483 722 THR A CA 1
ATOM 1236 C C . THR A 1 167 ? 13.92899 25.30744 3.91797 1.000 94.84795 722 THR A C 1
ATOM 1237 O O . THR A 1 167 ? 14.29558 25.75398 5.00656 1.000 94.64786 722 THR A O 1
ATOM 1241 N N . ILE A 1 168 ? 14.04696 26.00752 2.78624 1.000 93.64889 723 ILE A N 1
ATOM 1242 C CA . ILE A 1 168 ? 14.53991 27.38198 2.70388 1.000 92.44903 723 ILE A CA 1
ATOM 1243 C C . ILE A 1 168 ? 14.14787 27.98746 1.35535 1.000 94.01180 723 ILE A C 1
ATOM 1244 O O . ILE A 1 168 ? 13.85647 29.18809 1.24987 1.000 93.87264 723 ILE A O 1
ATOM 1249 N N . TRP A 1 169 ? 14.14696 27.15869 0.31269 1.000 96.29255 724 TRP A N 1
ATOM 1250 C CA . TRP A 1 169 ? 13.53335 27.50829 -0.96191 1.000 93.75354 724 TRP A CA 1
ATOM 1251 C C . TRP A 1 169 ? 12.10835 26.97891 -0.95417 1.000 97.14326 724 TRP A C 1
ATOM 1252 O O . TRP A 1 169 ? 11.87027 25.76596 -1.00441 1.000 93.91146 724 TRP A O 1
ATOM 1263 N N . THR A 1 170 ? 11.17140 27.90301 -0.86982 1.000 102.70870 725 THR A N 1
ATOM 1264 C CA . THR A 1 170 ? 9.80156 27.62154 -0.50788 1.000 100.25148 725 THR A CA 1
ATOM 1265 C C . THR A 1 170 ? 8.95095 27.48492 -1.75235 1.000 96.99808 725 THR A C 1
ATOM 1266 O O . THR A 1 170 ? 9.22327 28.10866 -2.78310 1.000 98.61268 725 THR A O 1
ATOM 1270 N N . GLY A 1 171 ? 7.90594 26.67089 -1.64096 1.000 95.74396 726 GLY A N 1
ATOM 1271 C CA . GLY A 1 171 ? 6.91917 26.57569 -2.70049 1.000 91.06340 726 GLY A CA 1
ATOM 1272 C C . GLY A 1 171 ? 7.42111 25.96936 -3.99041 1.000 84.80343 726 GLY A C 1
ATOM 1273 O O . GLY A 1 171 ? 6.91428 26.31390 -5.06397 1.000 81.39251 726 GLY A O 1
ATOM 1274 N N . LEU A 1 172 ? 8.42197 25.08181 -3.91791 1.000 83.45872 727 LEU A N 1
ATOM 1275 C CA . LEU A 1 172 ? 8.79316 24.29624 -5.09059 1.000 76.21473 727 LEU A CA 1
ATOM 1276 C C . LEU A 1 172 ? 7.59125 23.58768 -5.68191 1.000 74.92872 727 LEU A C 1
ATOM 1277 O O . LEU A 1 172 ? 7.58410 23.28891 -6.87650 1.000 77.01063 727 LEU A O 1
ATOM 1282 N N . ASN A 1 173 ? 6.58463 23.27922 -4.85417 1.000 79.26509 728 ASN A N 1
ATOM 1283 C CA . ASN A 1 173 ? 5.33939 22.66730 -5.31342 1.000 80.75848 728 ASN A CA 1
ATOM 1284 C C . ASN A 1 173 ? 4.51244 23.61767 -6.18282 1.000 80.27820 728 ASN A C 1
ATOM 1285 O O . ASN A 1 173 ? 3.52566 23.18315 -6.79405 1.000 79.02476 728 ASN A O 1
ATOM 1290 N N . ALA A 1 174 ? 4.91016 24.88846 -6.27566 1.000 80.00558 729 ALA A N 1
ATOM 1291 C CA . ALA A 1 174 ? 4.29032 25.86888 -7.15828 1.000 79.12440 729 ALA A CA 1
ATOM 1292 C C . ALA A 1 174 ? 4.95207 25.94019 -8.53612 1.000 78.53849 729 ALA A C 1
ATOM 1293 O O . ALA A 1 174 ? 4.50694 26.71824 -9.38497 1.000 80.34123 729 ALA A O 1
ATOM 1295 N N . LEU A 1 175 ? 5.99171 25.15419 -8.78404 1.000 72.37961 730 LEU A N 1
ATOM 1296 C CA . LEU A 1 175 ? 6.76421 25.21175 -10.01600 1.000 69.20345 730 LEU A CA 1
ATOM 1297 C C . LEU A 1 175 ? 6.42912 24.00025 -10.87692 1.000 63.59250 730 LEU A C 1
ATOM 1298 O O . LEU A 1 175 ? 5.85440 23.02249 -10.39785 1.000 66.50732 730 LEU A O 1
ATOM 1303 N N . SER A 1 176 ? 6.79267 24.06613 -12.15545 1.000 59.64314 731 SER A N 1
ATOM 1304 C CA . SER A 1 176 ? 6.60828 22.90168 -13.01422 1.000 60.46979 731 SER A CA 1
ATOM 1305 C C . SER A 1 176 ? 7.52641 22.97495 -14.22803 1.000 56.35843 731 SER A C 1
ATOM 1306 O O . SER A 1 176 ? 7.73728 24.04462 -14.79679 1.000 56.38977 731 SER A O 1
ATOM 1309 N N . MET A 1 177 ? 8.07498 21.83353 -14.61534 1.000 52.98923 732 MET A N 1
ATOM 1310 C CA . MET A 1 177 ? 9.05012 21.78841 -15.69430 1.000 51.62017 732 MET A CA 1
ATOM 1311 C C . MET A 1 177 ? 8.36351 21.30564 -16.95616 1.000 50.76533 732 MET A C 1
ATOM 1312 O O . MET A 1 177 ? 7.72685 20.24725 -16.94123 1.000 56.65327 732 MET A O 1
ATOM 1317 N N . ILE A 1 178 ? 8.52179 22.05364 -18.05048 1.000 51.60568 733 ILE A N 1
ATOM 1318 C CA . ILE A 1 178 ? 8.00234 21.63264 -19.34856 1.000 52.76990 733 ILE A CA 1
ATOM 1319 C C . ILE A 1 178 ? 9.16670 21.30795 -20.28051 1.000 54.34321 733 ILE A C 1
ATOM 1320 O O . ILE A 1 178 ? 10.19528 21.99210 -20.28975 1.000 48.47313 733 ILE A O 1
ATOM 1325 N N . ALA A 1 179 ? 8.96826 20.27921 -21.10920 1.000 62.33699 734 ALA A N 1
ATOM 1326 C CA . ALA A 1 179 ? 9.93126 19.91280 -22.14731 1.000 60.26694 734 ALA A CA 1
ATOM 1327 C C . ALA A 1 179 ? 9.19097 19.32097 -23.34964 1.000 59.98277 734 ALA A C 1
ATOM 1328 O O . ALA A 1 179 ? 8.71985 18.17728 -23.28903 1.000 59.80107 734 ALA A O 1
ATOM 1330 N N . LYS A 1 180 ? 9.10034 20.08731 -24.44530 1.000 57.41651 735 LYS A N 1
ATOM 1331 C CA . LYS A 1 180 ? 8.58719 19.57960 -25.72032 1.000 56.94758 735 LYS A CA 1
ATOM 1332 C C . LYS A 1 180 ? 9.72821 19.40439 -26.71058 1.000 58.50361 735 LYS A C 1
ATOM 1333 O O . LYS A 1 180 ? 10.72364 20.12719 -26.67145 1.000 61.48874 735 LYS A O 1
ATOM 1339 N N . ASP A 1 181 ? 9.57081 18.44194 -27.61242 1.000 60.94663 736 ASP A N 1
ATOM 1340 C CA . ASP A 1 181 ? 10.53622 18.24690 -28.67797 1.000 60.25584 736 ASP A CA 1
ATOM 1341 C C . ASP A 1 181 ? 9.80812 17.73568 -29.90426 1.000 69.29375 736 ASP A C 1
ATOM 1342 O O . ASP A 1 181 ? 8.67748 17.23558 -29.81483 1.000 72.38179 736 ASP A O 1
ATOM 1347 N N . ASP A 1 182 ? 10.45980 17.86959 -31.06115 1.000 75.25743 737 ASP A N 1
ATOM 1348 C CA . ASP A 1 182 ? 9.87798 17.27472 -32.25968 1.000 80.59263 737 ASP A CA 1
ATOM 1349 C C . ASP A 1 182 ? 11.00341 16.96415 -33.24375 1.000 77.88854 737 ASP A C 1
ATOM 1350 O O . ASP A 1 182 ? 11.89020 17.79862 -33.47442 1.000 76.08987 737 ASP A O 1
ATOM 1355 N N . LEU A 1 183 ? 10.97753 15.73941 -33.77581 1.000 80.84568 738 LEU A N 1
ATOM 1356 C CA . LEU A 1 183 ? 12.02113 15.19983 -34.64449 1.000 81.69421 738 LEU A CA 1
ATOM 1357 C C . LEU A 1 183 ? 11.74978 15.65877 -36.06417 1.000 86.92479 738 LEU A C 1
ATOM 1358 O O . LEU A 1 183 ? 10.85283 15.14649 -36.72942 1.000 89.31202 738 LEU A O 1
ATOM 1363 N N . HIS A 1 184 ? 12.51492 16.63553 -36.53290 1.000 91.48147 739 HIS A N 1
ATOM 1364 C CA . HIS A 1 184 ? 12.43150 17.03101 -37.92857 1.000 100.25773 739 HIS A CA 1
ATOM 1365 C C . HIS A 1 184 ? 13.27865 16.12721 -38.81015 1.000 112.46657 739 HIS A C 1
ATOM 1366 O O . HIS A 1 184 ? 14.33241 15.62125 -38.40821 1.000 108.30503 739 HIS A O 1
ATOM 1373 N N . SER A 1 185 ? 12.77378 15.90674 -40.02094 1.000 140.91789 740 SER A N 1
ATOM 1374 C CA . SER A 1 185 ? 13.37106 14.97755 -40.95779 1.000 140.93848 740 SER A CA 1
ATOM 1375 C C . SER A 1 185 ? 14.67993 15.54345 -41.51013 1.000 138.54646 740 SER A C 1
ATOM 1376 O O . SER A 1 185 ? 15.09180 16.66972 -41.21310 1.000 138.21270 740 SER A O 1
ATOM 1379 N N . ALA A 1 186 ? 15.34736 14.73335 -42.31892 1.000 126.88646 741 ALA A N 1
ATOM 1380 C CA . ALA A 1 186 ? 16.58582 15.13754 -42.95819 1.000 124.69307 741 ALA A CA 1
ATOM 1381 C C . ALA A 1 186 ? 16.36660 15.64020 -44.37757 1.000 122.96565 741 ALA A C 1
ATOM 1382 O O . ALA A 1 186 ? 17.34488 15.96310 -45.05762 1.000 123.86964 741 ALA A O 1
ATOM 1384 N N . VAL A 1 187 ? 15.10442 15.76587 -44.80764 1.000 120.46600 742 VAL A N 1
ATOM 1385 C CA . VAL A 1 187 ? 14.66828 15.80216 -46.22657 1.000 120.43180 742 VAL A CA 1
ATOM 1386 C C . VAL A 1 187 ? 15.73573 16.22703 -47.27661 1.000 121.46245 742 VAL A C 1
ATOM 1387 O O . VAL A 1 187 ? 16.22738 17.36399 -47.33045 1.000 118.02255 742 VAL A O 1
ATOM 1391 N N . GLY A 1 196 ? 6.31192 23.49288 -39.21355 1.000 91.13177 751 GLY A N 1
ATOM 1392 C CA . GLY A 1 196 ? 7.73466 23.74653 -39.36369 1.000 104.53729 751 GLY A CA 1
ATOM 1393 C C . GLY A 1 196 ? 8.35665 24.50296 -38.19871 1.000 108.57610 751 GLY A C 1
ATOM 1394 O O . GLY A 1 196 ? 9.49790 24.98660 -38.28351 1.000 113.04560 751 GLY A O 1
ATOM 1395 N N . GLU A 1 197 ? 7.60596 24.57652 -37.09897 1.000 104.15837 752 GLU A N 1
ATOM 1396 C CA . GLU A 1 197 ? 7.95010 25.34776 -35.91087 1.000 100.45386 752 GLU A CA 1
ATOM 1397 C C . GLU A 1 197 ? 7.68580 24.48460 -34.67560 1.000 98.55851 752 GLU A C 1
ATOM 1398 O O . GLU A 1 197 ? 7.13306 23.38585 -34.77651 1.000 99.36530 752 GLU A O 1
ATOM 1404 N N . LEU A 1 198 ? 8.07571 24.98470 -33.49784 1.000 85.50782 753 LEU A N 1
ATOM 1405 C CA . LEU A 1 198 ? 7.88153 24.28796 -32.22308 1.000 77.55732 753 LEU A CA 1
ATOM 1406 C C . LEU A 1 198 ? 7.54014 25.29218 -31.13259 1.000 76.70562 753 LEU A C 1
ATOM 1407 O O . LEU A 1 198 ? 8.29595 26.25003 -30.92742 1.000 79.08508 753 LEU A O 1
ATOM 1412 N N . VAL A 1 199 ? 6.43104 25.05535 -30.41107 1.000 70.57793 754 VAL A N 1
ATOM 1413 C CA . VAL A 1 199 ? 6.00835 25.90760 -29.29750 1.000 65.71849 754 VAL A CA 1
ATOM 1414 C C . VAL A 1 199 ? 5.58293 25.02811 -28.12697 1.000 60.35697 754 VAL A C 1
ATOM 1415 O O . VAL A 1 199 ? 4.91179 24.01160 -28.32302 1.000 62.91766 754 VAL A O 1
ATOM 1419 N N . VAL A 1 200 ? 5.95610 25.40852 -26.90758 1.000 57.92991 755 VAL A N 1
ATOM 1420 C CA . VAL A 1 200 ? 5.41119 24.72672 -25.73198 1.000 56.42834 755 VAL A CA 1
ATOM 1421 C C . VAL A 1 200 ? 5.04641 25.76754 -24.67119 1.000 57.65808 755 VAL A C 1
ATOM 1422 O O . VAL A 1 200 ? 5.71932 26.79319 -24.53790 1.000 63.69346 755 VAL A O 1
ATOM 1426 N N . THR A 1 201 ? 3.95373 25.52601 -23.93676 1.000 54.88711 756 THR A N 1
ATOM 1427 C CA . THR A 1 201 ? 3.36648 26.52394 -23.04612 1.000 56.75692 756 THR A CA 1
ATOM 1428 C C . THR A 1 201 ? 3.19421 25.94169 -21.64160 1.000 55.44366 756 THR A C 1
ATOM 1429 O O . THR A 1 201 ? 3.13918 24.72554 -21.45599 1.000 55.86400 756 THR A O 1
ATOM 1433 N N . CYS A 1 202 ? 3.08812 26.83097 -20.63655 1.000 56.41590 757 CYS A N 1
ATOM 1434 C CA . CYS A 1 202 ? 3.10453 26.39160 -19.24915 1.000 60.43420 757 CYS A CA 1
ATOM 1435 C C . CYS A 1 202 ? 1.72509 25.88222 -18.81768 1.000 63.21167 757 CYS A C 1
ATOM 1436 O O . CYS A 1 202 ? 0.70543 26.38772 -19.28768 1.000 67.28854 757 CYS A O 1
ATOM 1439 N N . PRO A 1 203 ? 1.65459 24.87330 -17.94306 1.000 61.93262 758 PRO A N 1
ATOM 1440 C CA . PRO A 1 203 ? 0.35389 24.43777 -17.42281 1.000 66.62597 758 PRO A CA 1
ATOM 1441 C C . PRO A 1 203 ? -0.09189 25.31573 -16.25767 1.000 73.61837 758 PRO A C 1
ATOM 1442 O O . PRO A 1 203 ? 0.69641 26.04660 -15.65522 1.000 77.40327 758 PRO A O 1
ATOM 1446 N N . SER A 1 204 ? -1.38995 25.22638 -15.95141 1.000 75.35438 759 SER A N 1
ATOM 1447 C CA . SER A 1 204 ? -2.01128 26.00750 -14.87962 1.000 77.67566 759 SER A CA 1
ATOM 1448 C C . SER A 1 204 ? -1.87870 27.50425 -15.12588 1.000 82.17765 759 SER A C 1
ATOM 1449 O O . SER A 1 204 ? -1.78326 28.28925 -14.18407 1.000 91.54298 759 SER A O 1
ATOM 1452 N N . GLU A 1 205 ? -1.92112 27.90328 -16.39719 1.000 81.63561 760 GLU A N 1
ATOM 1453 C CA . GLU A 1 205 ? -1.71153 29.29293 -16.80448 1.000 85.44570 760 GLU A CA 1
ATOM 1454 C C . GLU A 1 205 ? -0.44184 29.84395 -16.16879 1.000 90.14253 760 GLU A C 1
ATOM 1455 O O . GLU A 1 205 ? -0.44003 30.90281 -15.53252 1.000 97.57297 760 GLU A O 1
ATOM 1461 N N . GLY A 1 206 ? 0.65308 29.08931 -16.33595 1.000 83.84898 761 GLY A N 1
ATOM 1462 C CA . GLY A 1 206 ? 1.91376 29.45676 -15.73290 1.000 81.40399 761 GLY A CA 1
ATOM 1463 C C . GLY A 1 206 ? 2.75182 30.35213 -16.62352 1.000 81.92279 761 GLY A C 1
ATOM 1464 O O . GLY A 1 206 ? 2.56888 30.41924 -17.83870 1.000 81.20951 761 GLY A O 1
ATOM 1465 N N . THR A 1 207 ? 3.69044 31.06169 -16.00172 1.000 81.22081 762 THR A N 1
ATOM 1466 C CA . THR A 1 207 ? 4.64449 31.88548 -16.72816 1.000 79.74622 762 THR A CA 1
ATOM 1467 C C . THR A 1 207 ? 6.06315 31.35273 -16.50147 1.000 74.45619 762 THR A C 1
ATOM 1468 O O . THR A 1 207 ? 6.32837 30.67758 -15.50116 1.000 70.98706 762 THR A O 1
ATOM 1472 N N . ILE A 1 208 ? 6.96485 31.63272 -17.46160 1.000 75.21182 763 ILE A N 1
ATOM 1473 C CA . ILE A 1 208 ? 8.31361 31.04965 -17.47099 1.000 70.56802 763 ILE A CA 1
ATOM 1474 C C . ILE A 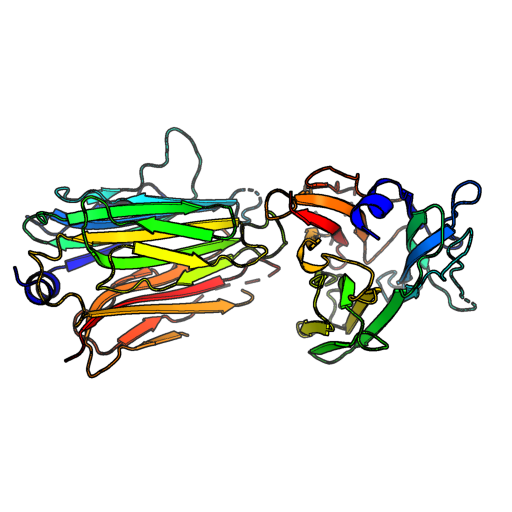1 208 ? 9.14514 31.66865 -16.35179 1.000 68.69333 763 ILE A C 1
ATOM 1475 O O . ILE A 1 208 ? 9.01913 32.86135 -16.04696 1.000 71.40856 763 ILE A O 1
ATOM 1480 N N . LEU A 1 209 ? 9.99778 30.86012 -15.72699 1.000 60.97534 764 LEU A N 1
ATOM 1481 C CA . LEU A 1 209 ? 11.02986 31.39819 -14.85778 1.000 64.48825 764 LEU A CA 1
ATOM 1482 C C . LEU A 1 209 ? 12.37737 31.47479 -15.55895 1.000 65.99794 764 LEU A C 1
ATOM 1483 O O . LEU A 1 209 ? 13.12258 32.44186 -15.35746 1.000 65.63896 764 LEU A O 1
ATOM 1488 N N . THR A 1 210 ? 12.68325 30.46259 -16.38425 1.000 61.17067 765 THR A N 1
ATOM 1489 C CA . THR A 1 210 ? 13.96846 30.27280 -17.05242 1.000 58.36818 765 THR A CA 1
ATOM 1490 C C . THR A 1 210 ? 13.88424 29.05102 -17.96222 1.000 56.27586 765 THR A C 1
ATOM 1491 O O . THR A 1 210 ? 13.24690 28.05136 -17.62036 1.000 56.07689 765 THR A O 1
ATOM 1495 N N . GLY A 1 211 ? 14.51160 29.11921 -19.12366 1.000 54.07189 766 GLY A N 1
ATOM 1496 C CA . GLY A 1 211 ? 14.49040 27.99201 -20.03697 1.000 52.16087 766 GLY A CA 1
ATOM 1497 C C . GLY A 1 211 ? 15.30444 28.29564 -21.27543 1.000 54.13110 766 GLY A C 1
ATOM 1498 O O . GLY A 1 211 ? 15.84454 29.39488 -21.44853 1.000 56.99677 766 GLY A O 1
ATOM 1499 N N . PHE A 1 212 ? 15.38360 27.29627 -22.14640 1.000 53.85821 767 PHE A N 1
ATOM 1500 C CA . PHE A 1 212 ? 16.17857 27.40315 -23.36289 1.000 58.93302 767 PHE A CA 1
ATOM 1501 C C . PHE A 1 212 ? 15.46357 26.68864 -24.50301 1.000 59.31456 767 PHE A C 1
ATOM 1502 O O . PHE A 1 212 ? 14.62322 25.79831 -24.30079 1.000 57.38992 767 PHE A O 1
ATOM 1510 N N . TYR A 1 213 ? 15.79844 27.12731 -25.71190 1.000 62.29431 768 TYR A N 1
ATOM 1511 C CA . TYR A 1 213 ? 15.21271 26.64263 -26.94852 1.000 62.33689 768 TYR A CA 1
ATOM 1512 C C . TYR A 1 213 ? 16.34554 26.39540 -27.92451 1.000 64.38861 768 TYR A C 1
ATOM 1513 O O . TYR A 1 213 ? 17.21556 27.25655 -28.08496 1.000 69.90561 768 TYR A O 1
ATOM 1522 N N . GLY A 1 214 ? 16.33785 25.24782 -28.59447 1.000 61.88336 769 GLY A N 1
ATOM 1523 C CA . GLY A 1 214 ? 17.36450 25.05669 -29.59573 1.000 67.25610 769 GLY A CA 1
ATOM 1524 C C . GLY A 1 214 ? 17.10742 23.93894 -30.58492 1.000 66.09064 769 GLY A C 1
ATOM 1525 O O . GLY A 1 214 ? 16.05676 23.28861 -30.57701 1.000 64.77266 769 GLY A O 1
ATOM 1526 N N . GLU A 1 215 ? 18.11605 23.73125 -31.43276 1.000 69.50690 770 GLU A N 1
ATOM 1527 C CA . GLU A 1 215 ? 18.16311 22.69917 -32.45685 1.000 70.66354 770 GLU A CA 1
ATOM 1528 C C . GLU A 1 215 ? 19.46098 21.90359 -32.28449 1.000 68.70450 770 GLU A C 1
ATOM 1529 O O . GLU A 1 215 ? 20.47872 22.44217 -31.84038 1.000 67.33116 770 GLU A O 1
ATOM 1535 N N . THR A 1 216 ? 19.42187 20.61362 -32.62275 1.000 69.42584 771 THR A N 1
ATOM 1536 C CA . THR A 1 216 ? 20.62032 19.77903 -32.66223 1.000 75.12227 771 THR A CA 1
ATOM 1537 C C . THR A 1 216 ? 20.62236 18.91769 -33.91818 1.000 80.61947 771 THR A C 1
ATOM 1538 O O . THR A 1 216 ? 19.56070 18.57537 -34.43063 1.000 86.04689 771 THR A O 1
ATOM 1542 N N . HIS A 1 217 ? 21.80846 18.52215 -34.38447 1.000 80.43258 772 HIS A N 1
ATOM 1543 C CA . HIS A 1 217 ? 21.92459 17.64649 -35.54913 1.000 85.69614 772 HIS A CA 1
ATOM 1544 C C . HIS A 1 217 ? 22.66476 16.34899 -35.21035 1.000 91.98041 772 HIS A C 1
ATOM 1545 O O . HIS A 1 217 ? 23.04551 16.10335 -34.06181 1.000 90.10192 772 HIS A O 1
ATOM 1552 N N . THR A 1 218 ? 22.78314 15.47004 -36.21532 1.000 93.35850 773 THR A N 1
ATOM 1553 C CA . THR A 1 218 ? 23.76053 14.38986 -36.18741 1.000 90.97122 773 THR A CA 1
ATOM 1554 C C . THR A 1 218 ? 24.84168 14.58167 -37.23251 1.000 92.38343 773 THR A C 1
ATOM 1555 O O . THR A 1 218 ? 25.75512 13.75539 -37.32099 1.000 94.09692 773 THR A O 1
ATOM 1559 N N . SER A 1 219 ? 24.70639 15.58209 -38.08918 1.000 88.34271 774 SER A N 1
ATOM 1560 C CA . SER A 1 219 ? 25.79327 16.08313 -38.91090 1.000 85.02729 774 SER A CA 1
ATOM 1561 C C . SER A 1 219 ? 25.73854 17.58370 -38.67647 1.000 84.97085 774 SER A C 1
ATOM 1562 O O . SER A 1 219 ? 24.64880 18.16228 -38.74695 1.000 81.65145 774 SER A O 1
ATOM 1565 N N . SER A 1 220 ? 26.86193 18.21227 -38.31180 1.000 83.02694 775 SER A N 1
ATOM 1566 C CA . SER A 1 220 ? 26.79013 19.65457 -38.10622 1.000 81.99982 775 SER A CA 1
ATOM 1567 C C . SER A 1 220 ? 27.89875 20.32741 -38.87695 1.000 84.06463 775 SER A C 1
ATOM 1568 O O . SER A 1 220 ? 29.07205 19.96505 -38.70486 1.000 87.72767 775 SER A O 1
ATOM 1571 N N . PRO A 1 221 ? 27.59231 21.34511 -39.68751 1.000 85.59547 776 PRO A N 1
ATOM 1572 C CA . PRO A 1 221 ? 28.63437 21.90089 -40.56567 1.000 93.86817 776 PRO A CA 1
ATOM 1573 C C . PRO A 1 221 ? 29.67358 22.66286 -39.77108 1.000 90.00529 776 PRO A C 1
ATOM 1574 O O . PRO A 1 221 ? 30.87057 22.57041 -40.07207 1.000 91.55081 776 PRO A O 1
ATOM 1578 N N . TYR A 1 222 ? 29.24120 23.38018 -38.73733 1.000 90.11922 777 TYR A N 1
ATOM 1579 C CA . TYR A 1 222 ? 30.13531 23.90747 -37.71525 1.000 91.64855 777 TYR A CA 1
ATOM 1580 C C . TYR A 1 222 ? 29.39859 24.04628 -36.36915 1.000 88.17434 777 TYR A C 1
ATOM 1581 O O . TYR A 1 222 ? 28.31458 24.64120 -36.27426 1.000 86.11222 777 TYR A O 1
ATOM 1590 N N . THR A 1 224 ? 26.95934 29.60452 -39.33816 1.000 104.64699 779 THR A N 1
ATOM 1591 C CA . THR A 1 224 ? 25.75216 28.79506 -39.19067 1.000 105.65608 779 THR A CA 1
ATOM 1592 C C . THR A 1 224 ? 25.58607 28.35717 -37.70226 1.000 108.56211 779 THR A C 1
ATOM 1593 O O . THR A 1 224 ? 26.30294 27.47852 -37.20798 1.000 113.84618 779 THR A O 1
ATOM 1597 N N . VAL A 1 225 ? 24.66284 28.98362 -36.97315 1.000 98.66913 780 VAL A N 1
ATOM 1598 C CA . VAL A 1 225 ? 24.46777 28.69888 -35.54891 1.000 95.87576 780 VAL A CA 1
ATOM 1599 C C . VAL A 1 225 ? 22.97650 28.56975 -35.27870 1.000 91.13434 780 VAL A C 1
ATOM 1600 O O . VAL A 1 225 ? 22.15279 29.04767 -36.08266 1.000 91.32456 780 VAL A O 1
ATOM 1604 N N . PRO A 1 226 ? 22.56777 27.83755 -34.17909 1.000 85.61790 781 PRO A N 1
ATOM 1605 C CA . PRO A 1 226 ? 21.14956 27.83509 -33.76982 1.000 85.99548 781 PRO A CA 1
ATOM 1606 C C . PRO A 1 226 ? 20.79888 27.49640 -32.30523 1.000 88.50577 781 PRO A C 1
ATOM 1607 O O . PRO A 1 226 ? 20.56250 26.31561 -32.02207 1.000 85.81674 781 PRO A O 1
ATOM 1611 N N . PHE A 1 227 ? 20.67115 28.46194 -31.37932 1.000 88.57809 782 PHE A N 1
ATOM 1612 C CA . PHE A 1 227 ? 20.40221 28.11856 -29.96753 1.000 81.38536 782 PHE A CA 1
ATOM 1613 C C . PHE A 1 227 ? 20.09390 29.39727 -29.17206 1.000 80.67416 782 PHE A C 1
ATOM 1614 O O . PHE A 1 227 ? 20.66396 30.46157 -29.46405 1.000 85.33803 782 PHE A O 1
ATOM 1622 N N . GLY A 1 228 ? 19.23355 29.29185 -28.15196 1.000 75.36308 783 GLY A N 1
ATOM 1623 C CA . GLY A 1 228 ? 18.86951 30.48365 -27.39435 1.000 78.90224 783 GLY A CA 1
ATOM 1624 C C . GLY A 1 228 ? 18.08042 30.21108 -26.12135 1.000 71.50450 783 GLY A C 1
ATOM 1625 O O . GLY A 1 228 ? 17.90078 29.06877 -25.70443 1.000 67.62214 783 GLY A O 1
ATOM 1626 N N . LYS A 1 229 ? 17.57454 31.29592 -25.52351 1.000 75.55850 784 LYS A N 1
ATOM 1627 C CA . LYS A 1 229 ? 16.98747 31.27941 -24.18774 1.000 75.22763 784 LYS A CA 1
ATOM 1628 C C . LYS A 1 229 ? 15.55097 31.79840 -24.16026 1.000 77.02181 784 LYS A C 1
ATOM 1629 O O . LYS A 1 229 ? 15.18640 32.70995 -24.91215 1.000 76.66940 784 LYS A O 1
ATOM 1635 N N . CYS A 1 230 ? 14.75230 31.24361 -23.23887 1.000 71.49949 785 CYS A N 1
ATOM 1636 C CA . CYS A 1 230 ? 13.35702 31.63842 -23.08537 1.000 64.05030 785 CYS A CA 1
ATOM 1637 C C . CYS A 1 230 ? 13.23428 32.91962 -22.27053 1.000 66.64844 785 CYS A C 1
ATOM 1638 O O . CYS A 1 230 ? 14.05613 33.21834 -21.39204 1.000 62.90576 785 CYS A O 1
ATOM 1641 N N . ALA A 1 231 ? 12.15245 33.64823 -22.55391 1.000 72.46443 786 ALA A N 1
ATOM 1642 C CA . ALA A 1 231 ? 11.83096 34.94007 -21.96699 1.000 71.52608 786 ALA A CA 1
ATOM 1643 C C . ALA A 1 231 ? 10.95592 34.75661 -20.73674 1.000 69.39950 786 ALA A C 1
ATOM 1644 O O . ALA A 1 231 ? 10.17070 33.81522 -20.64606 1.000 72.53310 786 ALA A O 1
ATOM 1646 N N . LYS A 1 232 ? 11.09199 35.67150 -19.78911 1.000 70.80181 787 LYS A N 1
ATOM 1647 C CA . LYS A 1 232 ? 10.62325 35.43561 -18.43272 1.000 77.20913 787 LYS A CA 1
ATOM 1648 C C . LYS A 1 232 ? 9.30636 36.16492 -18.16057 1.000 84.70166 787 LYS A C 1
ATOM 1649 O O . LYS A 1 232 ? 8.99093 37.17205 -18.79519 1.000 88.45523 787 LYS A O 1
ATOM 1655 N N . SER A 1 233 ? 8.52688 35.62494 -17.21839 1.000 100.96379 788 SER A N 1
ATOM 1656 C CA . SER A 1 233 ? 7.17002 36.07677 -16.89658 1.000 101.01483 788 SER A CA 1
ATOM 1657 C C . SER A 1 233 ? 6.22182 36.00441 -18.11320 1.000 102.78088 788 SER A C 1
ATOM 1658 O O . SER A 1 233 ? 5.16454 36.66144 -18.13019 1.000 104.31918 788 SER A O 1
ATOM 1661 N N . LEU A 1 234 ? 6.58173 35.20198 -19.12527 1.000 87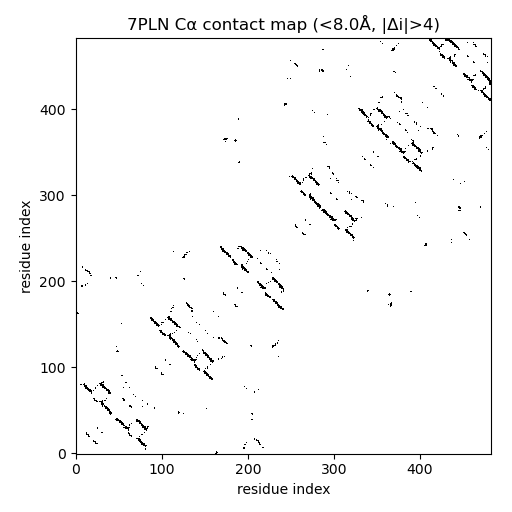.45017 789 LEU A N 1
ATOM 1662 C CA . LEU A 1 234 ? 5.78314 34.91320 -20.31826 1.000 79.26075 789 LEU A CA 1
ATOM 1663 C C . LEU A 1 234 ? 5.36822 33.44993 -20.28365 1.000 73.52547 789 LEU A C 1
ATOM 1664 O O . LEU A 1 234 ? 5.79434 32.69837 -19.41678 1.000 76.43157 789 LEU A O 1
ATOM 1669 N N . LYS A 1 235 ? 4.55432 33.03063 -21.25088 1.000 69.61797 790 LYS A N 1
ATOM 1670 C CA . LYS A 1 235 ? 3.73913 31.83429 -21.07567 1.000 65.74946 790 LYS A CA 1
ATOM 1671 C C . LYS A 1 235 ? 4.04838 30.70968 -22.06282 1.000 63.55701 790 LYS A C 1
ATOM 1672 O O . LYS A 1 235 ? 3.48976 29.61388 -21.91620 1.000 61.41633 790 LYS A O 1
ATOM 1678 N N . ALA A 1 236 ? 4.93499 30.92083 -23.03995 1.000 64.96748 791 ALA A N 1
ATOM 1679 C CA . ALA A 1 236 ? 5.39785 29.81814 -23.89041 1.000 65.28276 791 ALA A CA 1
ATOM 1680 C C . ALA A 1 236 ? 6.89214 29.99012 -24.24038 1.000 73.85562 791 ALA A C 1
ATOM 1681 O O . ALA A 1 236 ? 7.60616 30.85635 -23.70847 1.000 71.71274 791 ALA A O 1
ATOM 1683 N N . CYS A 1 237 ? 7.37932 29.09869 -25.11099 1.000 78.49771 792 CYS A N 1
ATOM 1684 C CA . CYS A 1 237 ? 8.76318 29.12108 -25.58787 1.000 77.92372 792 CYS A CA 1
ATOM 1685 C C . CYS A 1 237 ? 8.81590 28.46096 -26.96456 1.000 76.56293 792 CYS A C 1
ATOM 1686 O O . CYS A 1 237 ? 8.25723 27.37156 -27.16593 1.000 75.14657 792 CYS A O 1
ATOM 1689 N N . SER A 1 238 ? 9.50659 29.11924 -27.89398 1.000 73.82959 793 SER A N 1
ATOM 1690 C CA . SER A 1 238 ? 9.30182 28.94854 -29.32104 1.000 74.89987 793 SER A CA 1
ATOM 1691 C C . SER A 1 238 ? 10.63570 28.76223 -30.03439 1.000 79.70860 793 SER A C 1
ATOM 1692 O O . SER A 1 238 ? 11.63277 29.40525 -29.69249 1.000 81.71420 793 SER A O 1
ATOM 1695 N N . VAL A 1 239 ? 10.65131 27.88206 -31.03258 1.000 85.21069 794 VAL A N 1
ATOM 1696 C CA . VAL A 1 239 ? 11.84239 27.66804 -31.84551 1.000 89.01352 794 VAL A CA 1
ATOM 1697 C C . VAL A 1 239 ? 11.45812 27.90410 -33.29841 1.000 105.60374 794 VAL A C 1
ATOM 1698 O O . VAL A 1 239 ? 10.35982 28.38868 -33.59007 1.000 106.38863 794 VAL A O 1
ATOM 1702 N N . HIS A 1 240 ? 12.35433 27.56318 -34.21873 1.000 113.72089 795 HIS A N 1
ATOM 1703 C CA . HIS A 1 240 ? 12.20788 27.93413 -35.62219 1.000 121.97944 795 HIS A CA 1
ATOM 1704 C C . HIS A 1 240 ? 13.22250 27.13304 -36.43625 1.000 127.27260 795 HIS A C 1
ATOM 1705 O O . HIS A 1 240 ? 14.42915 27.37408 -36.32861 1.000 128.65680 795 HIS A O 1
ATOM 1712 N N . GLY A 1 241 ? 12.73087 26.16093 -37.21683 1.000 145.71923 796 GLY A N 1
ATOM 1713 C CA . GLY A 1 241 ? 13.57566 25.28700 -38.01517 1.000 146.21004 796 GLY A CA 1
ATOM 1714 C C . GLY A 1 241 ? 14.51290 25.99851 -38.97591 1.000 151.58700 796 GLY A C 1
ATOM 1715 O O . GLY A 1 241 ? 14.08424 26.81090 -39.80494 1.000 157.50873 796 GLY A O 1
ATOM 1716 N N . SER A 1 242 ? 15.80221 25.69671 -38.88197 1.000 127.58558 797 SER A N 1
ATOM 1717 C CA . SER A 1 242 ? 16.78507 26.38592 -39.70568 1.000 123.96275 797 SER A CA 1
ATOM 1718 C C . SER A 1 242 ? 16.83674 25.73910 -41.09135 1.000 123.24018 797 SER A C 1
ATOM 1719 O O . SER A 1 242 ? 17.78021 25.93361 -41.84954 1.000 121.15167 797 SER A O 1
ATOM 1722 N N . HIS A 1 249 ? 17.25828 9.29011 -42.31381 1.000 119.71712 804 HIS A N 1
ATOM 1723 C CA . HIS A 1 249 ? 18.71581 9.33774 -42.22970 1.000 127.49895 804 HIS A CA 1
ATOM 1724 C C . HIS A 1 249 ? 19.22135 10.00789 -40.94333 1.000 136.83026 804 HIS A C 1
ATOM 1725 O O . HIS A 1 249 ? 18.71342 9.75244 -39.85112 1.000 135.26262 804 HIS A O 1
ATOM 1732 N N . ASN A 1 250 ? 20.24248 10.85880 -41.09221 1.000 154.38691 805 ASN A N 1
ATOM 1733 C CA . ASN A 1 250 ? 20.95825 11.50089 -39.98041 1.000 151.99702 805 ASN A CA 1
ATOM 1734 C C . ASN A 1 250 ? 20.23511 12.73514 -39.40635 1.000 148.68354 805 ASN A C 1
ATOM 1735 O O . ASN A 1 250 ? 20.87659 13.72307 -39.03012 1.000 147.40342 805 ASN A O 1
ATOM 1740 N N . TYR A 1 251 ? 18.91346 12.69221 -39.27156 1.000 128.55589 806 TYR A N 1
ATOM 1741 C CA . TYR A 1 251 ? 18.14690 13.92155 -39.11517 1.000 127.07135 806 TYR A CA 1
ATOM 1742 C C . TYR A 1 251 ? 18.19955 14.48233 -37.69799 1.000 121.81306 806 TYR A C 1
ATOM 1743 O O . TYR A 1 251 ? 18.63251 13.83000 -36.75143 1.000 117.96397 806 TYR A O 1
ATOM 1752 N N . ARG A 1 252 ? 17.66144 15.69936 -37.57341 1.000 110.53175 807 ARG A N 1
ATOM 1753 C CA . ARG A 1 252 ? 17.94754 16.64105 -36.50431 1.000 96.02446 807 ARG A CA 1
ATOM 1754 C C . ARG A 1 252 ? 16.65964 17.03334 -35.78246 1.000 91.21186 807 ARG A C 1
ATOM 1755 O O . ARG A 1 252 ? 15.56352 16.94460 -36.34308 1.000 93.09431 807 ARG A O 1
ATOM 1763 N N . THR A 1 253 ? 16.79936 17.48918 -34.52539 1.000 88.43050 808 THR A N 1
ATOM 1764 C CA . THR A 1 253 ? 15.66406 17.63514 -33.61118 1.000 79.53448 808 THR A CA 1
ATOM 1765 C C . THR A 1 253 ? 15.57208 19.05375 -33.04922 1.000 73.11073 808 THR A C 1
ATOM 1766 O O . THR A 1 253 ? 16.59634 19.72487 -32.86651 1.000 72.42066 808 THR A O 1
ATOM 1770 N N . LEU A 1 254 ? 14.33295 19.50546 -32.75976 1.000 71.40122 809 LEU A N 1
ATOM 1771 C CA . LEU A 1 254 ? 14.09262 20.79113 -32.09977 1.000 63.38604 809 LEU A CA 1
ATOM 1772 C C . LEU A 1 254 ? 13.53554 20.55936 -30.70692 1.000 62.80884 809 LEU A C 1
ATOM 1773 O O . LEU A 1 254 ? 12.73198 19.64355 -30.50234 1.000 67.97353 809 LEU A O 1
ATOM 1778 N N . PHE A 1 255 ? 13.91248 21.41526 -29.75692 1.000 58.32227 810 PHE A N 1
ATOM 1779 C CA . PHE A 1 255 ? 13.55799 21.16710 -28.36050 1.000 58.30111 810 PHE A CA 1
ATOM 1780 C C . PHE A 1 255 ? 13.21935 22.46818 -27.64216 1.000 58.83787 810 PHE A C 1
ATOM 1781 O O . PHE A 1 255 ? 13.51161 23.56868 -28.11691 1.000 63.53609 810 PHE A O 1
ATOM 1789 N N . THR A 1 256 ? 12.56800 22.32731 -26.48972 1.000 53.77787 811 THR A N 1
ATOM 1790 C CA . THR A 1 256 ? 12.35415 23.44037 -25.57359 1.000 55.58240 811 THR A CA 1
ATOM 1791 C C . THR A 1 256 ? 12.23091 22.91502 -24.15869 1.000 54.00773 811 THR A C 1
ATOM 1792 O O . THR A 1 256 ? 11.38936 22.04306 -23.89863 1.000 56.13465 811 THR A O 1
ATOM 1796 N N . VAL A 1 257 ? 13.05756 23.45647 -23.25777 1.000 50.87740 812 VAL A N 1
ATOM 1797 C CA . VAL A 1 257 ? 12.96179 23.17460 -21.83294 1.000 50.94269 812 VAL A CA 1
ATOM 1798 C C . VAL A 1 257 ? 12.68819 24.49703 -21.13613 1.000 47.10824 812 VAL A C 1
ATOM 1799 O O . VAL A 1 257 ? 13.21124 25.53506 -21.55011 1.000 48.73707 812 VAL A O 1
ATOM 1803 N N . ALA A 1 258 ? 11.82500 24.47325 -20.12201 1.000 46.67621 813 ALA A N 1
ATOM 1804 C CA . ALA A 1 258 ? 11.64111 25.66433 -19.30605 1.000 48.16616 813 ALA A CA 1
ATOM 1805 C C . ALA A 1 258 ? 11.03288 25.27243 -17.97560 1.000 47.77524 813 ALA A C 1
ATOM 1806 O O . ALA A 1 258 ? 10.63960 24.12945 -17.75760 1.000 50.44443 813 ALA A O 1
ATOM 1808 N N . LEU A 1 259 ? 10.97563 26.24016 -17.08299 1.000 49.38311 814 LEU A N 1
ATOM 1809 C CA . LEU A 1 259 ? 10.39811 26.04130 -15.76482 1.000 54.60308 814 LEU A CA 1
ATOM 18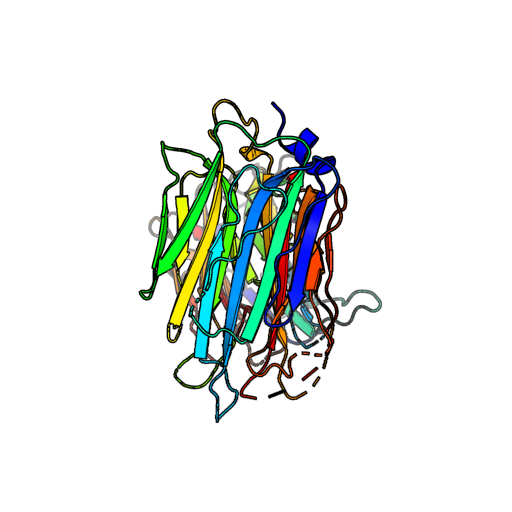10 C C . LEU A 1 259 ? 9.42941 27.18659 -15.48290 1.000 58.22163 814 LEU A C 1
ATOM 1811 O O . LEU A 1 259 ? 9.73647 28.35587 -15.74377 1.000 59.38994 814 LEU A O 1
ATOM 1816 N N . CYS A 1 260 ? 8.26579 26.85185 -14.94175 1.000 58.73426 815 CYS A N 1
ATOM 1817 C CA . CYS A 1 260 ? 7.14941 27.77442 -14.87489 1.000 61.71788 815 CYS A CA 1
ATOM 1818 C C . CYS A 1 260 ? 6.68309 27.90309 -13.43490 1.000 66.10126 815 CYS A C 1
ATOM 1819 O O . CYS A 1 260 ? 6.79370 26.95222 -12.65990 1.000 70.36300 815 CYS A O 1
ATOM 1822 N N . LYS A 1 261 ? 6.17161 29.08056 -13.07752 1.000 67.14849 816 LYS A N 1
ATOM 1823 C CA . LYS A 1 261 ? 5.42830 29.26999 -11.83824 1.000 75.22638 816 LYS A CA 1
ATOM 1824 C C . LYS A 1 261 ? 3.95121 29.28994 -12.19269 1.000 85.17698 816 LYS A C 1
ATOM 1825 O O . LYS A 1 261 ? 3.57623 29.76287 -13.26449 1.000 90.23261 816 LYS A O 1
ATOM 1831 N N . ASN A 1 262 ? 3.11323 28.75915 -11.31660 1.000 87.07177 817 ASN A N 1
ATOM 1832 C CA . ASN A 1 262 ? 1.68713 28.67891 -11.60260 1.000 94.14619 817 ASN A CA 1
ATOM 1833 C C . ASN A 1 262 ? 0.98009 29.89785 -11.02297 1.000 107.27107 817 ASN A C 1
ATOM 1834 O O . ASN A 1 262 ? 0.82923 30.01889 -9.80082 1.000 108.38544 817 ASN A O 1
ATOM 1839 N N . ASN A 1 263 ? 0.53508 30.79019 -11.90467 1.000 131.70421 818 ASN A N 1
ATOM 1840 C CA . ASN A 1 263 ? -0.19445 31.98965 -11.50332 1.000 131.87696 818 ASN A CA 1
ATOM 1841 C C . ASN A 1 263 ? -1.69499 31.72131 -11.51383 1.000 135.30445 818 ASN A C 1
ATOM 1842 O O . ASN A 1 263 ? -2.12603 30.56402 -11.53758 1.000 128.19613 818 ASN A O 1
ATOM 1847 N N . LYS B 1 4 ? -38.82160 4.07597 -12.62452 1.000 103.27003 559 LYS B N 1
ATOM 1848 C CA . LYS B 1 4 ? -39.03892 2.74635 -13.17876 1.000 114.73972 559 LYS B CA 1
ATOM 1849 C C . LYS B 1 4 ? -37.76323 1.88395 -13.11831 1.000 117.07574 559 LYS B C 1
ATOM 1850 O O . LYS B 1 4 ? -36.78603 2.21965 -12.43692 1.000 111.25417 559 LYS B O 1
ATOM 1856 N N . ASP B 1 5 ? -37.79450 0.77557 -13.85709 1.000 133.15837 560 ASP B N 1
ATOM 1857 C CA . ASP B 1 5 ? -36.75678 -0.24710 -13.82428 1.000 133.54920 560 ASP B CA 1
ATOM 1858 C C . ASP B 1 5 ? -35.80923 -0.01574 -14.99923 1.000 126.31272 560 ASP B C 1
ATOM 1859 O O . ASP B 1 5 ? -36.24129 0.03826 -16.15623 1.000 124.85109 560 ASP B O 1
ATOM 1864 N N . ILE B 1 6 ? -34.52361 0.13094 -14.69558 1.000 109.44854 561 ILE B N 1
ATOM 1865 C CA . ILE B 1 6 ? -33.56522 0.66772 -15.64860 1.000 99.79194 561 ILE B CA 1
ATOM 1866 C C . ILE B 1 6 ? -32.62193 -0.38877 -16.20766 1.000 96.66649 561 ILE B C 1
ATOM 1867 O O . ILE B 1 6 ? -32.10258 -0.20773 -17.31833 1.000 92.95311 561 ILE B O 1
ATOM 1872 N N . VAL B 1 7 ? -32.36725 -1.47819 -15.48903 1.000 99.85921 562 VAL B N 1
ATOM 1873 C CA . VAL B 1 7 ? -31.65949 -2.57711 -16.13847 1.000 94.34664 562 VAL B CA 1
ATOM 1874 C C . VAL B 1 7 ? -32.55091 -3.21030 -17.20670 1.000 97.40407 562 VAL B C 1
ATOM 1875 O O . VAL B 1 7 ? -32.06501 -3.70037 -18.24374 1.000 95.99096 562 VAL B O 1
ATOM 1879 N N . LYS B 1 8 ? -33.86875 -3.16738 -16.99639 1.000 100.70879 563 LYS B N 1
ATOM 1880 C CA . LYS B 1 8 ? -34.78928 -3.89246 -17.86358 1.000 101.31488 563 LYS B CA 1
ATOM 1881 C C . LYS B 1 8 ? -34.85798 -3.23751 -19.23969 1.000 99.21881 563 LYS B C 1
ATOM 1882 O O . LYS B 1 8 ? -34.57912 -3.89460 -20.25639 1.000 100.02467 563 LYS B O 1
ATOM 1888 N N . ILE B 1 9 ? -35.18697 -1.93469 -19.28887 1.000 99.93799 564 ILE B N 1
ATOM 1889 C CA . ILE B 1 9 ? -35.00468 -1.13025 -20.49869 1.000 94.23413 564 ILE B CA 1
ATOM 1890 C C . ILE B 1 9 ? -33.75284 -1.46813 -21.29088 1.000 90.93310 564 ILE B C 1
ATOM 1891 O O . ILE B 1 9 ? -33.81258 -1.69828 -22.50665 1.000 88.58343 564 ILE B O 1
ATOM 1896 N N . LEU B 1 10 ? -32.61769 -1.48673 -20.59792 1.000 94.65808 565 LEU B N 1
ATOM 1897 C CA . LEU B 1 10 ? -31.29729 -1.42036 -21.20548 1.000 91.67136 565 LEU B CA 1
ATOM 1898 C C . LEU B 1 10 ? -30.77702 -2.78715 -21.61304 1.000 88.57906 565 LEU B C 1
ATOM 1899 O O . LEU B 1 10 ? -29.74651 -2.85310 -22.28436 1.000 83.79350 565 LEU B O 1
ATOM 1904 N N . THR B 1 11 ? -31.45927 -3.87047 -21.21231 1.000 100.37144 566 THR B N 1
ATOM 1905 C CA . THR B 1 11 ? -31.28477 -5.15052 -21.91246 1.000 100.74430 566 THR B CA 1
ATOM 1906 C C . THR B 1 11 ? -31.96373 -5.13103 -23.28208 1.000 99.19400 566 THR B C 1
ATOM 1907 O O . THR B 1 11 ? -31.39895 -5.60740 -24.27992 1.000 96.77297 566 THR B O 1
ATOM 1911 N N . ALA B 1 12 ? -33.19066 -4.59429 -23.33725 1.000 92.64677 567 ALA B N 1
ATOM 1912 C CA . ALA B 1 12 ? -33.94618 -4.53689 -24.58306 1.000 86.12268 567 ALA B CA 1
ATOM 1913 C C . ALA B 1 12 ? -33.25265 -3.70259 -25.65743 1.000 88.17586 567 ALA B C 1
ATOM 1914 O O . ALA B 1 12 ? -33.43153 -3.97382 -26.85318 1.000 87.13590 567 ALA B O 1
ATOM 1916 N N . SER B 1 13 ? -32.44687 -2.70812 -25.26119 1.000 89.63249 568 SER B N 1
ATOM 1917 C CA . SER B 1 13 ? -31.98978 -1.66372 -26.17190 1.000 80.09732 568 SER B CA 1
ATOM 1918 C C . SER B 1 13 ? -30.89854 -2.17419 -27.10311 1.000 76.24497 568 SER B C 1
ATOM 1919 O O . SER B 1 13 ? -30.23903 -3.18125 -26.83911 1.000 77.28017 568 SER B O 1
ATOM 1922 N N . THR B 1 14 ? -30.73076 -1.45067 -28.21256 1.000 75.32759 569 THR B N 1
ATOM 1923 C CA . THR B 1 14 ? -29.71844 -1.71496 -29.22761 1.000 75.30622 569 THR B CA 1
ATOM 1924 C C . THR B 1 14 ? -28.67824 -0.60598 -29.13738 1.000 72.33894 569 THR B C 1
ATOM 1925 O O . THR B 1 14 ? -29.02451 0.56953 -29.28641 1.000 71.05167 569 THR B O 1
ATOM 1929 N N . THR B 1 15 ? -27.41499 -0.95859 -28.88081 1.000 71.49883 570 THR B N 1
ATOM 1930 C CA . THR B 1 15 ? -26.34100 0.00142 -29.11610 1.000 69.09057 570 THR B CA 1
ATOM 1931 C C . THR B 1 15 ? -26.06155 0.07998 -30.61655 1.000 69.96670 570 THR B C 1
ATOM 1932 O O . THR B 1 15 ? -26.13709 -0.92354 -31.34246 1.000 72.35429 570 THR B O 1
ATOM 1936 N N . VAL B 1 16 ? -25.79518 1.29228 -31.09240 1.000 68.44269 571 VAL B N 1
ATOM 1937 C CA . VAL B 1 16 ? -25.21957 1.49447 -32.41587 1.000 69.13049 571 VAL B CA 1
ATOM 1938 C C . VAL B 1 16 ? -23.99992 2.39267 -32.25970 1.000 66.75224 571 VAL B C 1
ATOM 1939 O O . VAL B 1 16 ? -24.10992 3.51208 -31.74137 1.000 64.94860 571 VAL B O 1
ATOM 1943 N N . THR B 1 17 ? -22.83524 1.89512 -32.66605 1.000 67.73920 572 THR B N 1
ATOM 1944 C CA . THR B 1 17 ? -21.67399 2.75959 -32.83543 1.000 67.63399 572 THR B CA 1
ATOM 1945 C C . THR B 1 17 ? -21.42389 2.95687 -34.32544 1.000 66.91700 572 THR B C 1
ATOM 1946 O O . THR B 1 17 ? -21.91968 2.19422 -35.16525 1.000 69.54202 572 THR B O 1
ATOM 1950 N N . LYS B 1 18 ? -20.68246 4.01736 -34.64422 1.000 65.70506 573 LYS B N 1
ATOM 1951 C CA . LYS B 1 18 ? -20.05762 4.10796 -35.95959 1.000 70.04921 573 LYS B CA 1
ATOM 1952 C C . LYS B 1 18 ? -18.93046 5.12378 -35.91228 1.000 67.35029 573 LYS B C 1
ATOM 1953 O O . LYS B 1 18 ? -19.07788 6.19173 -35.30794 1.000 64.02913 573 LYS B O 1
ATOM 1959 N N . THR B 1 19 ? -17.80042 4.76767 -36.52520 1.000 73.95483 574 THR B N 1
ATOM 1960 C CA . THR B 1 19 ? -16.63996 5.64154 -36.63347 1.000 76.18099 574 THR B CA 1
ATOM 1961 C C . THR B 1 19 ? -16.32457 5.90130 -38.11184 1.000 78.45067 574 THR B C 1
ATOM 1962 O O . THR B 1 19 ? -16.78662 5.17596 -39.00215 1.000 78.64947 574 THR B O 1
ATOM 1966 N N . GLY B 1 20 ? -15.56608 6.97538 -38.37649 1.000 77.22553 575 GLY B N 1
ATOM 1967 C CA . GLY B 1 20 ? -15.25897 7.35183 -39.74097 1.000 78.46981 575 GLY B CA 1
ATOM 1968 C C . GLY B 1 20 ? -15.08266 8.84082 -39.97101 1.000 84.25085 575 GLY B C 1
ATOM 1969 O O . GLY B 1 20 ? -15.27851 9.66492 -39.06829 1.000 82.57415 575 GLY B O 1
ATOM 1970 N N . PRO B 1 21 ? -14.67188 9.21319 -41.18391 1.000 89.28823 576 PRO B N 1
ATOM 1971 C CA . PRO B 1 21 ? -14.38326 10.61587 -41.46500 1.000 92.68441 576 PRO B CA 1
ATOM 1972 C C . PRO B 1 21 ? -15.66830 11.36799 -41.72275 1.000 99.84395 576 PRO B C 1
ATOM 1973 O O . PRO B 1 21 ? -16.45724 10.96658 -42.58653 1.000 105.32145 576 PRO B O 1
ATOM 1977 N N . PRO B 1 22 ? -15.90574 12.45085 -40.99272 1.000 109.53149 577 PRO B N 1
ATOM 1978 C CA . PRO B 1 22 ? -17.23451 13.05935 -40.95876 1.000 117.08938 577 PRO B CA 1
ATOM 1979 C C . PRO B 1 22 ? -17.54045 13.75482 -42.27216 1.000 126.63416 577 PRO B C 1
ATOM 1980 O O . PRO B 1 22 ? -16.60936 14.19485 -42.96617 1.000 128.18040 577 PRO B O 1
ATOM 1984 N N . PRO B 1 23 ? -18.83995 13.89417 -42.64582 1.000 129.41405 578 PRO B N 1
ATOM 1985 C CA . PRO B 1 23 ? -19.95229 13.48948 -41.77711 1.000 124.96498 578 PRO B CA 1
ATOM 1986 C C . PRO B 1 23 ? -20.32144 12.01678 -41.96974 1.000 122.91341 578 PRO B C 1
ATOM 1987 O O . PRO B 1 23 ? -20.27103 11.48974 -43.09418 1.000 121.58064 578 PRO B O 1
ATOM 1991 N N . ILE B 1 24 ? -20.64547 11.35746 -40.85590 1.000 113.84900 579 ILE B N 1
ATOM 1992 C CA . ILE B 1 24 ? -21.11658 9.97955 -40.83248 1.000 110.44226 579 ILE B CA 1
ATOM 1993 C C . ILE B 1 24 ? -22.26819 9.93538 -39.83020 1.000 106.63837 579 ILE B C 1
ATOM 1994 O O . ILE B 1 24 ? -22.45691 10.85280 -39.02733 1.000 108.30224 579 ILE B O 1
ATOM 1999 N N . SER B 1 25 ? -23.08759 8.89445 -39.92442 1.000 101.40226 580 SER B N 1
ATOM 2000 C CA . SER B 1 25 ? -24.30336 8.85129 -39.13907 1.000 94.28849 580 SER B CA 1
ATOM 2001 C C . SER B 1 25 ? -24.52612 7.45867 -38.58220 1.000 93.65785 580 SER B C 1
ATOM 2002 O O . SER B 1 25 ? -24.31330 6.45169 -39.26914 1.000 92.66606 580 SER B O 1
ATOM 2005 N N . ALA B 1 26 ? -24.96298 7.42059 -37.32915 1.000 89.06069 581 ALA B N 1
ATOM 2006 C CA . ALA B 1 26 ? -25.36885 6.18883 -36.66683 1.000 87.61348 581 ALA B CA 1
ATOM 2007 C C . ALA B 1 26 ? -26.89386 6.16866 -36.66057 1.000 89.02880 581 ALA B C 1
ATOM 2008 O O . ALA B 1 26 ? -27.52278 6.68676 -35.73905 1.000 83.54441 581 ALA B O 1
ATOM 2010 N N . GLU B 1 27 ? -27.49002 5.59768 -37.71743 1.000 98.98707 582 GLU B N 1
ATOM 2011 C CA . GLU B 1 27 ? -28.93623 5.37586 -37.76669 1.000 97.02871 582 GLU B CA 1
ATOM 2012 C C . GLU B 1 27 ? -29.39024 4.45317 -36.64389 1.000 93.30509 582 GLU B C 1
ATOM 2013 O O . GLU B 1 27 ? -28.61759 3.67553 -36.08583 1.000 96.10078 582 GLU B O 1
ATOM 2019 N N . CYS B 1 28 ? -30.67817 4.50943 -36.35495 1.000 80.07690 583 CYS B N 1
ATOM 2020 C CA . CYS B 1 28 ? -31.23631 3.59820 -35.38069 1.000 80.50107 583 CYS B CA 1
ATOM 2021 C C . CYS B 1 28 ? -32.27237 2.67032 -35.99682 1.000 86.96713 583 CYS B C 1
ATOM 2022 O O . CYS B 1 28 ? -32.89951 3.00921 -37.01316 1.000 83.93283 583 CYS B O 1
ATOM 2025 N N . PRO B 1 29 ? -32.48223 1.49579 -35.39059 1.000 83.37853 584 PRO B N 1
ATOM 2026 C CA . PRO B 1 29 ? -33.39819 0.52231 -35.98072 1.000 85.02851 584 PRO B CA 1
ATOM 2027 C C . PRO B 1 29 ? -34.78493 1.13468 -36.16446 1.000 97.34250 584 PRO B C 1
ATOM 2028 O O . PRO B 1 29 ? -35.13220 2.11092 -35.49425 1.000 98.82581 584 PRO B O 1
ATOM 2032 N N . HIS B 1 30 ? -35.55958 0.57700 -37.11324 1.000 98.03900 585 HIS B N 1
ATOM 2033 C CA . HIS B 1 30 ? -36.90560 1.06615 -37.39667 1.000 102.91313 585 HIS B CA 1
ATOM 2034 C C . HIS B 1 30 ? -37.67688 1.24190 -36.10072 1.000 106.32125 585 HIS B C 1
ATOM 2035 O O . HIS B 1 30 ? -37.56926 0.41832 -35.19069 1.000 103.14519 585 HIS B O 1
ATOM 2042 N N . ASN B 1 31 ? -38.47177 2.31404 -36.04179 1.000 119.45006 586 ASN B N 1
ATOM 2043 C CA . ASN B 1 31 ? -39.11935 2.81143 -34.82634 1.000 127.24667 586 ASN B CA 1
ATOM 2044 C C . ASN B 1 31 ? -38.29162 2.53954 -33.56521 1.000 124.81644 586 ASN B C 1
ATOM 2045 O O . ASN B 1 31 ? -38.63325 1.68480 -32.73927 1.000 122.49051 586 ASN B O 1
ATOM 2050 N N . MET B 1 32 ? -37.19311 3.29264 -33.43490 1.000 107.75571 587 MET B N 1
ATOM 2051 C CA . MET B 1 32 ? -36.28100 3.33475 -32.29486 1.000 87.76093 587 MET B CA 1
ATOM 2052 C C . MET B 1 32 ? -35.63840 4.72351 -32.25594 1.000 82.02648 587 MET B C 1
ATOM 2053 O O . MET B 1 32 ? -35.24803 5.25246 -33.30863 1.000 79.86385 587 MET B O 1
ATOM 2058 N N . VAL B 1 33 ? -35.54632 5.31501 -31.04562 1.000 75.75704 588 VAL B N 1
ATOM 2059 C CA . VAL B 1 33 ? -34.96336 6.64101 -30.83833 1.000 74.06744 588 VAL B CA 1
ATOM 2060 C C . VAL B 1 33 ? -33.78600 6.57666 -29.86652 1.000 73.48904 588 VAL B C 1
ATOM 2061 O O . VAL B 1 33 ? -33.79551 5.81939 -28.88867 1.000 73.20135 588 VAL B O 1
ATOM 2065 N N . VAL B 1 34 ? -32.77581 7.41734 -30.12731 1.000 70.51496 589 VAL B N 1
ATOM 2066 C CA . VAL B 1 34 ? -31.59813 7.47299 -29.26856 1.000 67.92976 589 VAL B CA 1
ATOM 2067 C C . VAL B 1 34 ? -32.02824 7.81379 -27.84864 1.000 67.53343 589 VAL B C 1
ATOM 2068 O O . VAL B 1 34 ? -32.79461 8.75597 -27.62428 1.000 68.24485 589 VAL B O 1
ATOM 2072 N N . LEU B 1 35 ? -31.56562 7.01240 -26.88608 1.000 66.81076 590 LEU B N 1
ATOM 2073 C CA . LEU B 1 35 ? -31.83730 7.25355 -25.47215 1.000 66.69682 590 LEU B CA 1
ATOM 2074 C C . LEU B 1 35 ? -30.85232 8.25288 -24.89723 1.000 64.93459 590 LEU B C 1
ATOM 2075 O O . LEU B 1 35 ? -31.23782 9.16302 -24.15043 1.000 66.15897 590 LEU B O 1
ATOM 2080 N N . PHE B 1 36 ? -29.57084 8.04626 -25.21504 1.000 66.67224 591 PHE B N 1
ATOM 2081 C CA . PHE B 1 36 ? -28.43317 8.92153 -24.92773 1.000 64.61639 591 PHE B CA 1
ATOM 2082 C C . PHE B 1 36 ? -27.29976 8.53792 -25.87855 1.000 62.74188 591 PHE B C 1
ATOM 2083 O O . PHE B 1 36 ? -27.41793 7.61436 -26.69533 1.000 62.47201 591 PHE B O 1
ATOM 2091 N N . GLY B 1 37 ? -26.20121 9.26509 -25.77482 1.000 61.97983 592 GLY B N 1
ATOM 2092 C CA . GLY B 1 37 ? -25.06591 9.00798 -26.63569 1.000 60.68626 592 GLY B CA 1
ATOM 2093 C C . GLY B 1 37 ? -24.17951 10.22247 -26.76761 1.000 57.33222 592 GLY B C 1
ATOM 2094 O O . GLY B 1 37 ? -24.55184 11.35360 -26.42880 1.000 57.20681 592 GLY B O 1
ATOM 2095 N N . PHE B 1 38 ? -22.98126 9.96224 -27.28420 1.000 56.57300 593 PHE B N 1
ATOM 2096 C CA . PHE B 1 38 ? -22.00721 11.01760 -27.50987 1.000 60.31414 593 PHE B CA 1
ATOM 2097 C C . PHE B 1 38 ? -21.41148 10.89935 -28.91275 1.000 61.31864 593 PHE B C 1
ATOM 2098 O O . PHE B 1 38 ? -21.57158 9.87971 -29.61144 1.000 61.55536 593 PHE B O 1
ATOM 2106 N N . VAL B 1 39 ? -20.77084 12.00091 -29.32716 1.000 61.58540 594 VAL B N 1
ATOM 2107 C CA . VAL B 1 39 ? -19.91067 12.05081 -30.50306 1.000 61.94884 594 VAL B CA 1
ATOM 2108 C C . VAL B 1 39 ? -18.57732 12.63162 -30.06470 1.000 59.87035 594 VAL B C 1
ATOM 2109 O O . VAL B 1 39 ? -18.53973 13.67700 -29.41306 1.000 57.96145 594 VAL B O 1
ATOM 2113 N N . VAL B 1 40 ? -17.49208 11.95558 -30.42035 1.000 64.82868 595 VAL B N 1
ATOM 2114 C CA . VAL B 1 40 ? -16.12519 12.39957 -30.15572 1.000 66.07371 595 VAL B CA 1
ATOM 2115 C C . VAL B 1 40 ? -15.41433 12.59117 -31.48636 1.000 67.97670 595 VAL B C 1
ATOM 2116 O O . VAL B 1 40 ? -15.45115 11.70392 -32.33821 1.000 68.87281 595 VAL B O 1
ATOM 2120 N N . LYS B 1 41 ? -14.75755 13.72901 -31.66630 1.000 70.26506 596 LYS B N 1
ATOM 2121 C CA . LYS B 1 41 ? -14.03846 13.97725 -32.90541 1.000 71.19539 596 LYS B CA 1
ATOM 2122 C C . LYS B 1 41 ? -12.56631 14.23344 -32.62383 1.000 73.62949 596 LYS B C 1
ATOM 2123 O O . LYS B 1 41 ? -12.21021 14.77200 -31.57489 1.000 75.60906 596 LYS B O 1
ATOM 2129 N N . GLN B 1 42 ? -11.71571 13.79692 -33.55839 1.000 75.90229 597 GLN B N 1
ATOM 2130 C CA . GLN B 1 42 ? -10.29674 14.13207 -33.61563 1.000 71.54715 597 GLN B CA 1
ATOM 2131 C C . GLN B 1 42 ? -10.03822 14.97739 -34.84600 1.000 76.17899 597 GLN B C 1
ATOM 2132 O O . GLN B 1 42 ? -10.45117 14.61196 -35.96126 1.000 85.51982 597 GLN B O 1
ATOM 2138 N N . ASN B 1 43 ? -9.35268 16.09300 -34.63968 1.000 77.03783 598 ASN B N 1
ATOM 2139 C CA . ASN B 1 43 ? -8.94478 16.96128 -35.73111 1.000 88.61095 598 ASN B CA 1
ATOM 2140 C C . ASN B 1 43 ? -7.42746 16.90867 -35.86418 1.000 83.50099 598 ASN B C 1
ATOM 2141 O O . ASN B 1 43 ? -6.71229 17.07355 -34.86683 1.000 78.23245 598 ASN B O 1
ATOM 2146 N N . PHE B 1 44 ? -6.95519 16.68123 -37.09787 1.000 86.15318 599 PHE B N 1
ATOM 2147 C CA . PHE B 1 44 ? -5.54436 16.57205 -37.44307 1.000 86.18751 599 PHE B CA 1
ATOM 2148 C C . PHE B 1 44 ? -5.17111 17.69056 -38.41291 1.000 90.84772 599 PHE B C 1
ATOM 2149 O O . PHE B 1 44 ? -6.01715 18.20034 -39.15542 1.000 99.49034 599 PHE B O 1
ATOM 2157 N N . TRP B 1 45 ? -3.88817 18.04285 -38.44148 1.000 90.73666 600 TRP B N 1
ATOM 2158 C CA . TRP B 1 45 ? -3.44665 19.22498 -39.18331 1.000 91.32951 600 TRP B CA 1
ATOM 2159 C C . TRP B 1 45 ? -3.41906 19.05526 -40.70831 1.000 96.18020 600 TRP B C 1
ATOM 2160 O O . TRP B 1 45 ? -2.63611 18.28510 -41.25185 1.000 95.20489 600 TRP B O 1
ATOM 2171 N N . THR B 1 48 ? 0.09324 18.57418 -40.96202 1.000 120.19009 603 THR B N 1
ATOM 2172 C CA . THR B 1 48 ? 1.23739 17.77650 -40.51533 1.000 123.61428 603 THR B CA 1
ATOM 2173 C C . THR B 1 48 ? 0.79306 16.33811 -40.21546 1.000 122.76407 603 THR B C 1
ATOM 2174 O O . THR B 1 48 ? 1.63487 15.44482 -40.01218 1.000 122.97613 603 THR B O 1
ATOM 2178 N N . ASN B 1 49 ? -0.53760 16.14748 -40.17262 1.000 108.13615 604 ASN B N 1
ATOM 2179 C CA . ASN B 1 49 ? -1.22224 14.89431 -39.84690 1.000 100.99248 604 ASN B CA 1
ATOM 2180 C C . ASN B 1 49 ? -1.14536 14.56503 -38.36460 1.000 97.04484 604 ASN B C 1
ATOM 2181 O O . ASN B 1 49 ? -1.84998 13.66666 -37.89441 1.000 93.79090 604 ASN B O 1
ATOM 2186 N N . LYS B 1 50 ? -0.28285 15.27326 -37.63679 1.000 101.23262 605 LYS B N 1
ATOM 2187 C CA . LYS B 1 50 ? -0.19968 15.12859 -36.19557 1.000 91.40060 605 LYS B CA 1
ATOM 2188 C C . LYS B 1 50 ? -1.46594 15.68139 -35.54004 1.000 83.92364 605 LYS B C 1
ATOM 2189 O O . LYS B 1 50 ? -2.15790 16.54999 -36.08710 1.000 79.07515 605 LYS B O 1
ATOM 2195 N N . LEU B 1 51 ? -1.76637 15.14902 -34.35667 1.000 76.79778 606 LEU B N 1
ATOM 2196 C CA . LEU B 1 51 ? -3.00399 15.46232 -33.64979 1.000 75.15905 606 LEU B CA 1
ATOM 2197 C C . LEU B 1 51 ? -3.13227 16.95143 -33.34367 1.000 75.63024 606 LEU B C 1
ATOM 2198 O O . LEU B 1 51 ? -2.14117 17.64307 -33.09822 1.000 81.91792 606 LEU B O 1
ATOM 2203 N N . GLN B 1 52 ? -4.37920 17.43983 -33.32626 1.000 75.81233 607 GLN B N 1
ATOM 2204 C CA . GLN B 1 52 ? -4.62921 18.86076 -33.10557 1.000 77.40581 607 GLN B CA 1
ATOM 2205 C C . GLN B 1 52 ? -5.76979 19.15645 -32.13160 1.000 76.07793 607 GLN B C 1
ATOM 2206 O O . GLN B 1 52 ? -5.65759 20.07249 -31.30965 1.000 76.85119 607 GLN B O 1
ATOM 2212 N N . SER B 1 53 ? -6.89085 18.44693 -32.22356 1.000 77.49339 608 SER B N 1
ATOM 2213 C CA . SER B 1 53 ? -7.95884 18.74585 -31.27176 1.000 74.98122 608 SER B CA 1
ATOM 2214 C C . SER B 1 53 ? -8.71633 17.47939 -30.91321 1.000 70.45738 608 SER B C 1
ATOM 2215 O O . SER B 1 53 ? -8.76845 16.52113 -31.69266 1.000 74.97838 608 SER B O 1
ATOM 2218 N N . TYR B 1 54 ? -9.31328 17.50023 -29.71999 1.000 67.05828 609 TYR B N 1
ATOM 2219 C CA . TYR B 1 54 ? -10.33614 16.54054 -29.31068 1.000 70.73013 609 TYR B CA 1
ATOM 2220 C C . TYR B 1 54 ? -11.66725 17.28418 -29.08484 1.000 74.56549 609 TYR B C 1
ATOM 2221 O O . TYR B 1 54 ? -11.67839 18.45572 -28.67881 1.000 76.24541 609 TYR B O 1
ATOM 2230 N N . GLU B 1 55 ? -12.79881 16.62412 -29.38174 1.000 74.38067 610 GLU B N 1
ATOM 2231 C CA . GLU B 1 55 ? -14.12189 17.23717 -29.25705 1.000 71.63651 610 GLU B CA 1
ATOM 2232 C C . GLU B 1 55 ? -15.10312 16.18622 -28.75802 1.000 72.03293 610 GLU B C 1
ATOM 2233 O O . GLU B 1 55 ? -14.93681 14.99493 -29.03201 1.000 70.45249 610 GLU B O 1
ATOM 2239 N N . MET B 1 56 ? -16.14976 16.63363 -28.06257 1.000 63.96662 611 MET B N 1
ATOM 2240 C CA . MET B 1 56 ? -17.20537 15.72170 -27.63227 1.000 60.38618 611 MET B CA 1
ATOM 2241 C C . MET B 1 56 ? -18.51568 16.49175 -27.50382 1.000 58.71243 611 MET B C 1
ATOM 2242 O O . MET B 1 56 ? -18.53559 17.57252 -26.91096 1.000 60.68378 611 MET B O 1
ATOM 2247 N N . GLU B 1 57 ? -19.59761 15.96137 -28.07216 1.000 57.67294 612 GLU B N 1
ATOM 2248 C CA . GLU B 1 57 ? -20.89134 16.63187 -27.99176 1.000 58.73425 612 GLU B CA 1
ATOM 2249 C C . GLU B 1 57 ? -21.97577 15.59961 -27.72522 1.000 59.74111 612 GLU B C 1
ATOM 2250 O O . GLU B 1 57 ? -21.75017 14.39182 -27.86495 1.000 58.12921 612 GLU B O 1
ATOM 2256 N N . ILE B 1 58 ? -23.15101 16.09032 -27.30478 1.000 61.49672 613 ILE B N 1
ATOM 2257 C CA . ILE B 1 58 ? -24.23246 15.21152 -26.86463 1.000 59.16143 613 ILE B CA 1
ATOM 2258 C C . ILE B 1 58 ? -25.03870 14.75100 -28.06845 1.000 59.57446 613 ILE B C 1
ATOM 2259 O O . ILE B 1 58 ? -25.35706 15.52995 -28.97892 1.000 61.04640 613 ILE B O 1
ATOM 2264 N N . CYS B 1 59 ? -25.34058 13.46773 -28.08865 1.000 62.74058 614 CYS B N 1
ATOM 2265 C CA . CYS B 1 59 ? -26.34131 12.93829 -28.99634 1.000 62.55454 614 CYS B CA 1
ATOM 2266 C C . CYS B 1 59 ? -27.70735 13.14867 -28.35469 1.000 68.71691 614 CYS B C 1
ATOM 2267 O O . CYS B 1 59 ? -28.01336 12.56879 -27.30518 1.000 66.12399 614 CYS B O 1
ATOM 2270 N N . GLU B 1 60 ? -28.53057 13.98637 -28.96217 1.000 72.04945 615 GLU B N 1
ATOM 2271 C CA . GLU B 1 60 ? -29.76853 14.35921 -28.31606 1.000 72.38127 615 GLU B CA 1
ATOM 2272 C C . GLU B 1 60 ? -30.75115 13.21513 -28.47652 1.000 72.14390 615 GLU B C 1
ATOM 2273 O O . GLU B 1 60 ? -30.87937 12.64951 -29.56465 1.000 70.54151 615 GLU B O 1
ATOM 2279 N N . SER B 1 61 ? -31.39677 12.83961 -27.37515 1.000 73.84921 616 SER B N 1
ATOM 2280 C CA . SER B 1 61 ? -32.34007 11.73442 -27.37062 1.000 72.06853 616 SER B CA 1
ATOM 2281 C C . SER B 1 61 ? -33.63757 12.17036 -28.04233 1.000 76.14381 616 SER B C 1
ATOM 2282 O O . SER B 1 61 ? -33.80206 13.32505 -28.43474 1.000 79.95868 616 SER B O 1
ATOM 2285 N N . GLY B 1 62 ? -34.58097 11.23941 -28.19304 1.000 74.69939 617 GLY B N 1
ATOM 2286 C CA . GLY B 1 62 ? -35.77824 11.51925 -28.96193 1.000 73.52528 617 GLY B CA 1
ATOM 2287 C C . GLY B 1 62 ? -35.55738 11.64151 -30.45199 1.000 74.28145 617 GLY B C 1
ATOM 2288 O O . GLY B 1 62 ? -36.53759 11.78372 -31.19509 1.000 76.49639 617 GLY B O 1
ATOM 2289 N N . ALA B 1 63 ? -34.30580 11.59164 -30.91050 1.000 72.77322 618 ALA B N 1
ATOM 2290 C CA . ALA B 1 63 ? -33.93015 11.56286 -32.31185 1.000 73.62016 618 ALA B CA 1
ATOM 2291 C C . ALA B 1 63 ? -33.69100 10.12442 -32.75198 1.000 73.56027 618 ALA B C 1
ATOM 2292 O O . ALA B 1 63 ? -33.60334 9.21141 -31.93875 1.000 72.55682 618 ALA B O 1
ATOM 2294 N N . SER B 1 64 ? -33.60160 9.92356 -34.06501 1.000 75.07564 619 SER B N 1
ATOM 2295 C CA . SER B 1 64 ? -33.41791 8.59105 -34.61978 1.000 75.69360 619 SER B CA 1
ATOM 2296 C C . SER B 1 64 ? -31.99765 8.34979 -35.07470 1.000 74.56792 619 SER B C 1
ATOM 2297 O O . SER B 1 64 ? -31.53651 7.21009 -35.04800 1.000 74.31562 619 SER B O 1
ATOM 2300 N N . SER B 1 65 ? -31.29877 9.39453 -35.50307 1.000 74.18559 620 SER B N 1
ATOM 2301 C CA . SER B 1 65 ? -29.94316 9.26034 -36.01270 1.000 76.83354 620 SER B CA 1
ATOM 2302 C C . SER B 1 65 ? -29.11617 10.41636 -35.48538 1.000 80.34488 620 SER B C 1
ATOM 2303 O O . SER B 1 65 ? -29.40641 11.57710 -35.80451 1.000 80.15696 620 SER B O 1
ATOM 2306 N N . CYS B 1 66 ? -28.08255 10.09794 -34.70001 1.000 82.89306 621 CYS B N 1
ATOM 2307 C CA . CYS B 1 66 ? -27.10612 11.09059 -34.26794 1.000 84.91125 621 CYS B CA 1
ATOM 2308 C C . CYS B 1 66 ? -25.98630 11.22497 -35.28955 1.000 88.14329 621 CYS B C 1
ATOM 2309 O O . CYS B 1 66 ? -25.48978 10.22672 -35.81662 1.000 88.22260 621 CYS B O 1
ATOM 2312 N N . THR B 1 67 ? -25.58075 12.47283 -35.54359 1.000 96.36379 622 THR B N 1
ATOM 2313 C CA . THR B 1 67 ? -24.60338 12.81154 -36.56876 1.000 108.12866 622 THR B CA 1
ATOM 2314 C C . THR B 1 67 ? -23.55177 13.76080 -36.01198 1.000 117.44054 622 THR B C 1
ATOM 2315 O O . THR B 1 67 ? -23.79876 14.51986 -35.06699 1.000 112.99296 622 THR B O 1
ATOM 2319 N N . SER B 1 68 ? -22.37240 13.70773 -36.61951 1.000 152.81445 623 SER B N 1
ATOM 2320 C CA . SER B 1 68 ? -21.31311 14.66969 -36.35250 1.000 154.82644 623 SER B CA 1
ATOM 2321 C C . SER B 1 68 ? -21.56339 15.87673 -37.24039 1.000 156.15529 623 SER B C 1
ATOM 2322 O O . SER B 1 68 ? -21.29816 15.84522 -38.44676 1.000 155.28214 623 SER B O 1
ATOM 2325 N N . LYS B 1 69 ? -22.10096 16.93775 -36.65201 1.000 134.12124 624 LYS B N 1
ATOM 2326 C CA . LYS B 1 69 ? -22.14286 18.23110 -37.32255 1.000 137.83705 624 LYS B CA 1
ATOM 2327 C C . LYS B 1 69 ? -20.77042 18.87956 -37.14830 1.000 143.05314 624 LYS B C 1
ATOM 2328 O O . LYS B 1 69 ? -20.37486 19.20928 -36.02503 1.000 139.58388 624 LYS B O 1
ATOM 2334 N N . GLN B 1 70 ? -20.03222 19.05414 -38.25337 1.000 146.85401 625 GLN B N 1
ATOM 2335 C CA . GLN B 1 70 ? -18.62351 19.46805 -38.19784 1.000 151.33154 625 GLN B CA 1
ATOM 2336 C C . GLN B 1 70 ? -18.41162 20.95338 -37.89730 1.000 161.01083 625 GLN B C 1
ATOM 2337 O O . GLN B 1 70 ? -17.47301 21.54984 -38.43724 1.000 163.65262 625 GLN B O 1
ATOM 2343 N N . GLY B 1 71 ? -19.22692 21.58009 -37.04933 1.000 172.41908 626 GLY B N 1
ATOM 2344 C CA . GLY B 1 71 ? -19.10047 23.03047 -36.96811 1.000 175.84073 626 GLY B CA 1
ATOM 2345 C C . GLY B 1 71 ? -19.64171 23.67933 -38.23937 1.000 180.04233 626 GLY B C 1
ATOM 2346 O O . GLY B 1 71 ? -20.37271 23.06606 -39.02770 1.000 176.60538 626 GLY B O 1
ATOM 2347 N N . ASN B 1 72 ? -19.27798 24.94648 -38.44279 1.000 187.79414 627 ASN B N 1
ATOM 2348 C CA . ASN B 1 72 ? -19.66738 25.60786 -39.68244 1.000 187.25409 627 ASN B CA 1
ATOM 2349 C C . ASN B 1 72 ? -18.54337 25.69411 -40.71751 1.000 185.48624 627 ASN B C 1
ATOM 2350 O O . ASN B 1 72 ? -18.85266 25.83169 -41.90731 1.000 185.78048 627 ASN B O 1
ATOM 2355 N N . THR B 1 73 ? -17.26253 25.59494 -40.30981 1.000 175.01906 628 THR B N 1
ATOM 2356 C CA . THR B 1 73 ? -16.13504 25.27326 -41.20059 1.000 167.41810 628 THR B CA 1
ATOM 2357 C C . THR B 1 73 ? -14.82840 25.04905 -40.43415 1.000 162.78864 628 THR B C 1
ATOM 2358 O O . THR B 1 73 ? -13.91394 25.88321 -40.49079 1.000 158.08805 628 THR B O 1
ATOM 2362 N N . ASN B 1 74 ? -14.72327 23.92226 -39.72624 1.000 160.64117 629 ASN B N 1
ATOM 2363 C CA . ASN B 1 74 ? -13.46936 23.46547 -39.12110 1.000 156.67968 629 ASN B CA 1
ATOM 2364 C C . ASN B 1 74 ? -13.22003 22.03995 -39.59156 1.000 149.45717 629 ASN B C 1
ATOM 2365 O O . ASN B 1 74 ? -13.97830 21.12549 -39.24917 1.000 149.52985 629 ASN B O 1
ATOM 2370 N N . LYS B 1 75 ? -12.15607 21.85091 -40.36152 1.000 146.43269 630 LYS B N 1
ATOM 2371 C CA . LYS B 1 75 ? -11.90646 20.57634 -41.02619 1.000 139.70309 630 LYS B CA 1
ATOM 2372 C C . LYS B 1 75 ? -11.50579 19.51296 -39.99599 1.000 141.83265 630 LYS B C 1
ATOM 2373 O O . LYS B 1 75 ? -10.35014 19.44644 -39.56845 1.000 135.15302 630 LYS B O 1
ATOM 2379 N N . TYR B 1 76 ? -12.47143 18.68046 -39.57287 1.000 149.99355 631 TYR B N 1
ATOM 2380 C CA . TYR B 1 76 ? -12.17792 17.48990 -38.77540 1.000 141.09131 631 TYR B CA 1
ATOM 2381 C C . TYR B 1 76 ? -11.96861 16.28568 -39.68047 1.000 140.23663 631 TYR B C 1
ATOM 2382 O O . TYR B 1 76 ? -12.49517 16.21792 -40.79915 1.000 142.02689 631 TYR B O 1
ATOM 2391 N N . ASP B 1 77 ? -11.23167 15.30198 -39.16808 1.000 108.20088 632 ASP B N 1
ATOM 2392 C CA . ASP B 1 77 ? -10.94264 14.13307 -39.97597 1.000 102.52165 632 ASP B CA 1
ATOM 2393 C C . ASP B 1 77 ? -11.38868 12.79715 -39.39054 1.000 88.27762 632 ASP B C 1
ATOM 2394 O O . ASP B 1 77 ? -11.60267 11.87196 -40.17409 1.000 86.29964 632 ASP B O 1
ATOM 2399 N N . VAL B 1 78 ? -11.56452 12.64734 -38.07561 1.000 84.79171 633 VAL B N 1
ATOM 2400 C CA . VAL B 1 78 ? -12.06164 11.36422 -37.56508 1.000 76.88760 633 VAL B CA 1
ATOM 2401 C C . VAL B 1 78 ? -13.14754 11.60057 -36.52576 1.000 76.19830 633 VAL B C 1
ATOM 2402 O O . VAL B 1 78 ? -13.01513 12.48590 -35.68180 1.000 74.38625 633 VAL B O 1
ATOM 2406 N N . SER B 1 79 ? -14.22863 10.80975 -36.57438 1.000 74.88896 634 SER B N 1
ATOM 2407 C CA . SER B 1 79 ? -15.27080 10.91010 -35.56249 1.000 72.23013 634 SER B CA 1
ATOM 2408 C C . SER B 1 79 ? -15.68074 9.52071 -35.08213 1.000 69.52611 634 SER B C 1
ATOM 2409 O O . SER B 1 79 ? -15.63523 8.53943 -35.83464 1.000 67.86978 634 SER B O 1
ATOM 2412 N N . TYR B 1 80 ? -16.06899 9.46706 -33.80107 1.000 65.77450 635 TYR B N 1
ATOM 2413 C CA . TYR B 1 80 ? -16.43109 8.26390 -33.05483 1.000 63.69848 635 TYR B CA 1
ATOM 2414 C C . TYR B 1 80 ? -17.79758 8.48363 -32.40305 1.000 61.02015 635 TYR B C 1
ATOM 2415 O O . TYR B 1 80 ? -17.93163 9.32190 -31.50598 1.000 58.80487 635 TYR B O 1
ATOM 2424 N N . THR B 1 81 ? -18.81555 7.73815 -32.84333 1.000 63.52481 636 THR B N 1
ATOM 2425 C CA . THR B 1 81 ? -20.18519 7.94869 -32.39710 1.000 60.23094 636 THR B CA 1
ATOM 2426 C C . THR B 1 81 ? -20.66473 6.70525 -31.66122 1.000 60.34736 636 THR B C 1
ATOM 2427 O O . THR B 1 81 ? -20.47124 5.57934 -32.15225 1.000 60.53613 636 THR B O 1
ATOM 2431 N N . TYR B 1 82 ? -21.28366 6.92715 -30.48525 1.000 60.31856 637 TYR B N 1
ATOM 2432 C CA . TYR B 1 82 ? -21.92085 5.88908 -29.66977 1.000 58.78665 637 TYR B CA 1
ATOM 2433 C C . TYR B 1 82 ? -23.30543 6.38556 -29.30903 1.000 59.33306 637 TYR B C 1
ATOM 2434 O O . TYR B 1 82 ? -23.43955 7.48341 -28.75558 1.000 58.36030 637 TYR B O 1
ATOM 2443 N N . ILE B 1 83 ? -24.33482 5.59782 -29.63124 1.000 61.13468 638 ILE B N 1
ATOM 2444 C CA . ILE B 1 83 ? -25.69246 5.90050 -29.20682 1.000 61.89643 638 ILE B CA 1
ATOM 2445 C C . ILE B 1 83 ? -26.30449 4.64010 -28.63031 1.000 63.10886 638 ILE B C 1
ATOM 2446 O O . ILE B 1 83 ? -26.12381 3.53341 -29.15250 1.000 64.35975 638 ILE B O 1
ATOM 2451 N N . GLU B 1 84 ? -27.01240 4.80038 -27.54067 1.000 63.06736 639 GLU B N 1
ATOM 2452 C CA . GLU B 1 84 ? -27.84134 3.72966 -27.03143 1.000 64.70914 639 GLU B CA 1
ATOM 2453 C C . GLU B 1 84 ? -29.25711 4.04095 -27.52720 1.000 66.23606 639 GLU B C 1
ATOM 2454 O O . GLU B 1 84 ? -29.75771 5.15906 -27.33476 1.000 65.81204 639 GLU B O 1
ATOM 2460 N N . CYS B 1 85 ? -29.86463 3.09702 -28.24518 1.000 68.23377 640 CYS B N 1
ATOM 2461 C CA . CYS B 1 85 ? -31.10798 3.33446 -28.95487 1.000 69.89859 640 CYS B CA 1
ATOM 2462 C C . CYS B 1 85 ? -32.20108 2.41982 -28.43235 1.000 71.86558 640 CYS B C 1
ATOM 2463 O O . CYS B 1 85 ? -32.00026 1.20578 -28.31927 1.000 72.97993 640 CYS B O 1
ATOM 2466 N N . GLY B 1 86 ? -33.35023 3.01343 -28.12195 1.000 72.55806 641 GLY B N 1
ATOM 2467 C CA . GLY B 1 86 ? -34.51392 2.29188 -27.67266 1.000 74.63939 641 GLY B CA 1
ATOM 2468 C C . GLY B 1 86 ? -35.79736 2.89090 -28.23071 1.000 77.85182 641 GLY B C 1
ATOM 2469 O O . GLY B 1 86 ? -35.76816 3.85347 -29.00935 1.000 77.32772 641 GLY B O 1
ATOM 2470 N N . PRO B 1 87 ? -36.97209 2.32597 -27.82691 1.000 78.13318 642 PRO B N 1
ATOM 2471 C CA . PRO B 1 87 ? -38.24026 2.65583 -28.50277 1.000 80.00427 642 PRO B CA 1
ATOM 2472 C C . PRO B 1 87 ? -38.88031 3.97967 -28.10378 1.000 79.70172 642 PRO B C 1
ATOM 2473 O O . PRO B 1 87 ? -39.42462 4.67703 -28.96704 1.000 80.50765 642 PRO B O 1
ATOM 2477 N N . GLN B 1 88 ? -38.87397 4.32991 -26.82175 1.000 79.00768 643 GLN B N 1
ATOM 2478 C CA . GLN B 1 88 ? -39.27012 5.66532 -26.39499 1.000 79.30810 643 GLN B CA 1
ATOM 2479 C C . GLN B 1 88 ? -38.05421 6.28716 -25.72070 1.000 76.39062 643 GLN B C 1
ATOM 2480 O O . GLN B 1 88 ? -37.15373 5.57731 -25.26538 1.000 75.26873 643 GLN B O 1
ATOM 2486 N N . ALA B 1 89 ? -38.02363 7.62233 -25.67843 1.000 75.88403 644 ALA B N 1
ATOM 2487 C CA . ALA B 1 89 ? -36.94288 8.34037 -25.01339 1.000 73.93174 644 ALA B CA 1
ATOM 2488 C C . ALA B 1 89 ? -37.04459 8.10719 -23.51566 1.000 74.24554 644 ALA B C 1
ATOM 2489 O O . ALA B 1 89 ? -37.75689 7.19965 -23.08243 1.000 75.74287 644 ALA B O 1
ATOM 2491 N N . LEU B 1 90 ? -36.35437 8.91175 -22.70817 1.000 77.29172 645 LEU B N 1
ATOM 2492 C CA . LEU B 1 90 ? -36.26420 8.63377 -21.28193 1.000 73.92829 645 LEU B CA 1
ATOM 2493 C C . LEU B 1 90 ? -36.67327 9.86445 -20.48794 1.000 74.64013 645 LEU B C 1
ATOM 2494 O O . LEU B 1 90 ? -36.13954 10.96325 -20.72438 1.000 73.72291 645 LEU B O 1
ATOM 2499 N N . PRO B 1 91 ? -37.63131 9.73197 -19.56985 1.000 76.88694 646 PRO B N 1
ATOM 2500 C CA . PRO B 1 91 ? -38.07422 10.87266 -18.75760 1.000 79.93070 646 PRO B CA 1
ATOM 2501 C C . PRO B 1 91 ? -37.18675 11.12231 -17.54687 1.000 80.75943 646 PRO B C 1
ATOM 2502 O O . PRO B 1 91 ? -36.63114 10.19711 -16.94508 1.000 81.58717 646 PRO B O 1
ATOM 2506 N N . PHE B 1 92 ? -37.08584 12.40185 -17.17459 1.000 82.69863 647 PHE B N 1
ATOM 2507 C CA . PHE B 1 92 ? -36.29477 12.81320 -16.01130 1.000 83.24721 647 PHE B CA 1
ATOM 2508 C C . PHE B 1 92 ? -34.86221 12.32671 -16.15584 1.000 79.55561 647 PHE B C 1
ATOM 2509 O O . PHE B 1 92 ? -34.24526 11.82445 -15.21290 1.000 78.36291 647 PHE B O 1
ATOM 2517 N N . THR B 1 93 ? -34.35849 12.42723 -17.37320 1.000 73.67208 648 THR B N 1
ATOM 2518 C CA . THR B 1 93 ? -32.96927 12.14247 -17.65536 1.000 71.50753 648 THR B CA 1
ATOM 2519 C C . THR B 1 93 ? -32.40152 13.28517 -18.46330 1.000 71.81464 648 THR B C 1
ATOM 2520 O O . THR B 1 93 ? -33.11879 13.98487 -19.19853 1.000 72.92483 648 THR B O 1
ATOM 2524 N N . GLU B 1 94 ? -31.09035 13.42712 -18.33602 1.000 67.93233 649 GLU B N 1
ATOM 2525 C CA . GLU B 1 94 ? -30.38694 14.53627 -18.94402 1.000 66.95200 649 GLU B CA 1
ATOM 2526 C C . GLU B 1 94 ? -28.96316 14.12078 -19.24455 1.000 64.41125 649 GLU B C 1
ATOM 2527 O O . GLU B 1 94 ? -28.34690 13.39682 -18.47227 1.000 63.75212 649 GLU B O 1
ATOM 2533 N N . GLN B 1 95 ? -28.44722 14.56868 -20.36889 1.000 63.27076 650 GLN B N 1
ATOM 2534 C CA . GLN B 1 95 ? -27.06328 14.29074 -20.68907 1.000 61.06823 650 GLN B CA 1
ATOM 2535 C C . GLN B 1 95 ? -26.23619 15.54346 -20.43681 1.000 60.76876 650 GLN B C 1
ATOM 2536 O O . GLN B 1 95 ? -26.75813 16.66165 -20.43506 1.000 62.29379 650 GLN B O 1
ATOM 2542 N N . VAL B 1 96 ? -24.94931 15.33490 -20.15872 1.000 59.07756 651 VAL B N 1
ATOM 2543 C CA . VAL B 1 96 ? -24.03296 16.40128 -19.78043 1.000 58.78845 651 VAL B CA 1
ATOM 2544 C C . VAL B 1 96 ? -22.67497 16.09086 -20.37864 1.000 56.63663 651 VAL B C 1
ATOM 2545 O O . VAL B 1 96 ? -22.18338 14.96429 -20.22981 1.000 55.47908 651 VAL B O 1
ATOM 2549 N N . VAL B 1 97 ? -22.05292 17.08534 -21.02673 1.000 56.39106 652 VAL B N 1
ATOM 2550 C CA . VAL B 1 97 ? -20.60171 17.08287 -21.23519 1.000 54.67432 652 VAL B CA 1
ATOM 2551 C C . VAL B 1 97 ? -20.03328 18.23994 -20.42281 1.000 55.24647 652 VAL B C 1
ATOM 2552 O O . VAL B 1 97 ? -20.60821 19.33443 -20.39642 1.000 56.99706 652 VAL B O 1
ATOM 2556 N N . SER B 1 98 ? -18.93603 17.98965 -19.72000 1.000 55.92360 653 SER B N 1
ATOM 2557 C CA . SER B 1 98 ? -18.22320 19.04380 -19.00641 1.000 55.72368 653 SER B CA 1
ATOM 2558 C C . SER B 1 98 ? -16.79590 19.06842 -19.51333 1.000 52.94312 653 SER B C 1
ATOM 2559 O O . SER B 1 98 ? -16.14959 18.02066 -19.57733 1.000 52.72057 653 SER B O 1
ATOM 2562 N N . VAL B 1 99 ? -16.32748 20.25367 -19.91223 1.000 55.51046 654 VAL B N 1
ATOM 2563 C CA . VAL B 1 99 ? -14.95128 20.46239 -20.36093 1.000 59.59682 654 VAL B CA 1
ATOM 2564 C C . VAL B 1 99 ? -14.19987 21.25824 -19.30256 1.000 61.13910 654 VAL B C 1
ATOM 2565 O O . VAL B 1 99 ? -14.76072 22.15581 -18.65699 1.000 60.77394 654 VAL B O 1
ATOM 2569 N N . SER B 1 100 ? -12.93587 20.89739 -19.10204 1.000 64.66614 655 SER B N 1
ATOM 2570 C CA . SER B 1 100 ? -12.03449 21.72963 -18.32988 1.000 66.60047 655 SER B CA 1
ATOM 2571 C C . SER B 1 100 ? -10.65474 21.65089 -18.95626 1.000 65.77780 655 SER B C 1
ATOM 2572 O O . SER B 1 100 ? -10.30042 20.65939 -19.60491 1.000 64.15093 655 SER B O 1
ATOM 2575 N N . GLY B 1 101 ? -9.90773 22.74072 -18.79905 1.000 77.22578 656 GLY B N 1
ATOM 2576 C CA . GLY B 1 101 ? -8.50647 22.82246 -19.18059 1.000 83.67220 656 GLY B CA 1
ATOM 2577 C C . GLY B 1 101 ? -7.56702 22.90931 -17.98755 1.000 89.04925 656 GLY B C 1
ATOM 2578 O O . GLY B 1 101 ? -6.42945 22.44820 -18.06041 1.000 85.40248 656 GLY B O 1
ATOM 2579 N N . THR B 1 102 ? -8.02516 23.51262 -16.89024 1.000 111.72234 657 THR B N 1
ATOM 2580 C CA . THR B 1 102 ? -7.32345 23.41117 -15.61817 1.000 109.83576 657 THR B CA 1
ATOM 2581 C C . THR B 1 102 ? -7.32683 21.95496 -15.14076 1.000 106.19890 657 THR B C 1
ATOM 2582 O O . THR B 1 102 ? -8.06683 21.10762 -15.64433 1.000 107.78822 657 THR B O 1
ATOM 2586 N N . THR B 1 103 ? -6.48788 21.66207 -14.15251 1.000 94.95014 658 THR B N 1
ATOM 2587 C CA . THR B 1 103 ? -6.23957 20.27112 -13.78084 1.000 91.51762 658 THR B CA 1
ATOM 2588 C C . THR B 1 103 ? -7.43110 19.59271 -13.09198 1.000 86.20322 658 THR B C 1
ATOM 2589 O O . THR B 1 103 ? -7.42861 18.36769 -12.90873 1.000 78.08911 658 THR B O 1
ATOM 2593 N N . TYR B 1 104 ? -8.47160 20.34395 -12.76238 1.000 94.74097 659 TYR B N 1
ATOM 2594 C CA . TYR B 1 104 ? -9.63434 19.83953 -12.04496 1.000 94.07833 659 TYR B CA 1
ATOM 2595 C C . TYR B 1 104 ? -10.85891 19.99491 -12.92171 1.000 94.06244 659 TYR B C 1
ATOM 2596 O O . TYR B 1 104 ? -11.15141 21.10285 -13.38669 1.000 94.53046 659 TYR B O 1
ATOM 2605 N N . ASN B 1 105 ? -11.60113 18.91229 -13.10627 1.000 83.61080 660 ASN B N 1
ATOM 2606 C CA . ASN B 1 105 ? -12.82277 18.97010 -13.88625 1.000 78.82434 660 ASN B CA 1
ATOM 2607 C C . ASN B 1 105 ? -13.95449 18.40818 -13.04339 1.000 76.17302 660 ASN B C 1
ATOM 2608 O O . ASN B 1 105 ? -13.89191 17.24909 -12.64044 1.000 75.58165 660 ASN B O 1
ATOM 2613 N N . SER B 1 106 ? -14.98916 19.20840 -12.77011 1.000 77.30986 661 SER B N 1
ATOM 2614 C CA . SER B 1 106 ? -16.06294 18.66983 -11.93047 1.000 79.44514 661 SER B CA 1
ATOM 2615 C C . SER B 1 106 ? -17.44930 19.19167 -12.29276 1.000 76.05201 661 SER B C 1
ATOM 2616 O O . SER B 1 106 ? -17.67088 20.41126 -12.34737 1.000 74.44897 661 SER B O 1
ATOM 2619 N N . VAL B 1 107 ? -18.39730 18.25773 -12.45443 1.000 78.04052 662 VAL B N 1
ATOM 2620 C CA . VAL B 1 107 ? -19.75346 18.60315 -12.86648 1.000 82.40891 662 VAL B CA 1
ATOM 2621 C C . VAL B 1 107 ? -20.77104 18.04190 -11.87662 1.000 82.47788 662 VAL B C 1
ATOM 2622 O O . VAL B 1 107 ? -20.72957 16.85130 -11.52750 1.000 77.99728 662 VAL B O 1
ATOM 2626 N N . LYS B 1 108 ? -21.67991 18.91438 -11.42803 1.000 88.63786 663 LYS B N 1
ATOM 2627 C CA . LYS B 1 108 ? -22.85688 18.51484 -10.67132 1.000 91.38042 663 LYS B CA 1
ATOM 2628 C C . LYS B 1 108 ? -23.96876 18.18875 -11.65557 1.000 93.67506 663 LYS B C 1
ATOM 2629 O O . LYS B 1 108 ? -24.27916 18.98908 -12.54660 1.000 96.04378 663 LYS B O 1
ATOM 2635 N N . CYS B 1 109 ? -24.55185 17.01759 -11.49416 1.000 84.61852 664 CYS B N 1
ATOM 2636 C CA . CYS B 1 109 ? -25.77917 16.67159 -12.17555 1.000 79.27002 664 CYS B CA 1
ATOM 2637 C C . CYS B 1 109 ? -26.85840 17.70475 -11.83436 1.000 86.42820 664 CYS B C 1
ATOM 2638 O O . CYS B 1 109 ? -27.19066 17.87560 -10.64428 1.000 88.57762 664 CYS B O 1
ATOM 2641 N N . PRO B 1 110 ? -27.43848 18.38861 -12.82296 1.000 84.55867 665 PRO B N 1
ATOM 2642 C CA . PRO B 1 110 ? -28.51417 19.36107 -12.55547 1.000 86.92730 665 PRO B CA 1
ATOM 2643 C C . PRO B 1 110 ? -29.70392 18.78091 -11.79737 1.000 85.97733 665 PRO B C 1
ATOM 2644 O O . PRO B 1 110 ? -29.85976 17.57066 -11.62660 1.000 86.35921 665 PRO B O 1
ATOM 2648 N N . ASN B 1 111 ? -30.56713 19.69629 -11.34318 1.000 88.18302 666 ASN B N 1
ATOM 2649 C CA . ASN B 1 111 ? -31.90192 19.39990 -10.80750 1.000 88.47281 666 ASN B CA 1
ATOM 2650 C C . ASN B 1 111 ? -31.91099 18.36734 -9.67888 1.000 90.60366 666 ASN B C 1
ATOM 2651 O O . ASN B 1 111 ? -32.95780 17.77313 -9.42046 1.000 93.40932 666 ASN B O 1
ATOM 2656 N N . ASP B 1 112 ? -30.78297 18.12576 -9.00039 1.000 99.68884 667 ASP B N 1
ATOM 2657 C CA . ASP B 1 112 ? -30.65279 17.08981 -7.96982 1.000 99.52426 667 ASP B CA 1
ATOM 2658 C C . ASP B 1 112 ? -30.74173 15.67767 -8.54626 1.000 96.43302 667 ASP B C 1
ATOM 2659 O O . ASP B 1 112 ? -31.04799 14.71918 -7.82663 1.000 97.68712 667 ASP B O 1
ATOM 2664 N N . TYR B 1 113 ? -30.45794 15.53242 -9.83500 1.000 87.30698 668 TYR B N 1
ATOM 2665 C CA . TYR B 1 113 ? -30.38529 14.23576 -10.48018 1.000 78.96418 668 TYR B CA 1
ATOM 2666 C C . TYR B 1 113 ? -29.13877 13.48270 -10.00240 1.000 82.06721 668 TYR B C 1
ATOM 2667 O O . TYR B 1 113 ? -28.22432 14.06662 -9.39707 1.000 85.63535 668 TYR B O 1
ATOM 2676 N N . SER B 1 114 ? -29.09098 12.17268 -10.30100 1.000 75.31009 669 SER B N 1
ATOM 2677 C CA . SER B 1 114 ? -27.96571 11.29540 -9.95595 1.000 74.16853 669 SER B CA 1
ATOM 2678 C C . SER B 1 114 ? -27.30777 10.70173 -11.20219 1.000 71.99658 669 SER B C 1
ATOM 2679 O O . SER B 1 114 ? -27.91461 10.62666 -12.27136 1.000 73.15001 669 SER B O 1
ATOM 2682 N N . VAL B 1 115 ? -26.07139 10.22557 -11.04618 1.000 74.84466 670 VAL B N 1
ATOM 2683 C CA . VAL B 1 115 ? -25.29529 9.68881 -12.16652 1.000 66.89592 670 VAL B CA 1
ATOM 2684 C C . VAL B 1 115 ? -25.77070 8.28797 -12.52178 1.000 67.21403 670 VAL B C 1
ATOM 2685 O O . VAL B 1 115 ? -25.68309 7.36178 -11.71232 1.000 71.38522 670 VAL B O 1
ATOM 2689 N N . LEU B 1 116 ? -26.23573 8.12316 -13.75422 1.000 66.07057 671 LEU B N 1
ATOM 2690 C CA . LEU B 1 116 ? -26.55714 6.81509 -14.31745 1.000 66.39591 671 LEU B CA 1
ATOM 2691 C C . LEU B 1 116 ? -25.38518 6.21123 -15.08762 1.000 64.37642 671 LEU B C 1
ATOM 2692 O O . LEU B 1 116 ? -24.89419 5.12948 -14.74669 1.000 65.07000 671 LEU B O 1
ATOM 2697 N N . PHE B 1 117 ? -24.94067 6.89085 -16.14389 1.000 62.21359 672 PHE B N 1
ATOM 2698 C CA . PHE B 1 117 ? -23.87532 6.37654 -17.00346 1.000 60.49922 672 PHE B CA 1
ATOM 2699 C C . PHE B 1 117 ? -22.86492 7.50513 -17.18116 1.000 60.06492 672 PHE B C 1
ATOM 2700 O O . PHE B 1 117 ? -23.12312 8.46033 -17.90996 1.000 62.30103 672 PHE B O 1
ATOM 2708 N N . GLY B 1 118 ? -21.71674 7.42671 -16.51521 1.000 57.93970 673 GLY B N 1
ATOM 2709 C CA . GLY B 1 118 ? -20.69603 8.43659 -16.64261 1.000 58.13641 673 GLY B CA 1
ATOM 2710 C C . GLY B 1 118 ? -19.38568 7.84977 -17.14772 1.000 61.22372 673 GLY B C 1
ATOM 2711 O O . GLY B 1 118 ? -19.21132 6.63231 -17.23848 1.000 63.13197 673 GLY B O 1
ATOM 2712 N N . PHE B 1 119 ? -18.48130 8.74807 -17.52411 1.000 59.48077 674 PHE B N 1
ATOM 2713 C CA . PHE B 1 119 ? -17.07589 8.45687 -17.76967 1.000 54.67715 674 PHE B CA 1
ATOM 2714 C C . PHE B 1 119 ? -16.41649 9.78203 -18.12533 1.000 58.00365 674 PHE B C 1
ATOM 2715 O O . PHE B 1 119 ? -17.09262 10.79457 -18.34517 1.000 55.93665 674 PHE B O 1
ATOM 2723 N N . GLY B 1 120 ? -15.08356 9.78805 -18.08311 1.000 63.70896 675 GLY B N 1
ATOM 2724 C CA . GLY B 1 120 ? -14.31473 10.96004 -18.43124 1.000 61.71228 675 GLY B CA 1
ATOM 2725 C C . GLY B 1 120 ? -13.19233 10.56458 -19.36697 1.000 61.12240 675 GLY B C 1
ATOM 2726 O O . GLY B 1 120 ? -12.73940 9.42617 -19.37831 1.000 61.39361 675 GLY B O 1
ATOM 2727 N N . MET B 1 121 ? -12.74992 11.52342 -20.16184 1.000 52.53233 676 MET B N 1
ATOM 2728 C CA . MET B 1 121 ? -11.69485 11.30312 -21.12633 1.000 45.65911 676 MET B CA 1
ATOM 2729 C C . MET B 1 121 ? -10.76749 12.49799 -21.07855 1.000 52.81036 676 MET B C 1
ATOM 2730 O O . MET B 1 121 ? -11.20682 13.63742 -21.24768 1.000 55.49617 676 MET B O 1
ATOM 2735 N N . ALA B 1 122 ? -9.48818 12.23660 -20.83891 1.000 56.05850 677 ALA B N 1
ATOM 2736 C CA . ALA B 1 122 ? -8.48411 13.28000 -20.65049 1.000 56.42349 677 ALA B CA 1
ATOM 2737 C C . ALA B 1 122 ? -7.41674 13.17215 -21.72788 1.000 50.79291 677 ALA B C 1
ATOM 2738 O O . ALA B 1 122 ? -6.95457 12.06932 -22.04242 1.000 49.96248 677 ALA B O 1
ATOM 2740 N N . THR B 1 123 ? -7.03617 14.32235 -22.28602 1.000 51.00337 678 THR B N 1
ATOM 2741 C CA . THR B 1 123 ? -6.23747 14.39868 -23.49290 1.000 54.40132 678 THR B CA 1
ATOM 2742 C C . THR B 1 123 ? -5.06920 15.35500 -23.32010 1.000 59.77881 678 THR B C 1
ATOM 2743 O O . THR B 1 123 ? -5.23083 16.46509 -22.78574 1.000 63.04546 678 THR B O 1
ATOM 2747 N N . SER B 1 124 ? -3.90690 14.93334 -23.82308 1.000 58.01788 679 SER B N 1
ATOM 2748 C CA . SER B 1 124 ? -2.83231 15.85115 -24.18160 1.000 58.13234 679 SER B CA 1
ATOM 2749 C C . SER B 1 124 ? -2.74341 15.95130 -25.68773 1.000 54.25312 679 SER B C 1
ATOM 2750 O O . SER B 1 124 ? -2.61952 14.93719 -26.38460 1.000 54.00637 679 SER B O 1
ATOM 2753 N N . SER B 1 125 ? -2.77674 17.16975 -26.17535 1.000 55.63019 680 SER B N 1
ATOM 2754 C CA . SER B 1 125 ? -2.55848 17.43416 -27.57966 1.000 57.01855 680 SER B CA 1
ATOM 2755 C C . SER B 1 125 ? -1.27229 18.22399 -27.76099 1.000 59.84369 680 SER B C 1
ATOM 2756 O O . SER B 1 125 ? -1.18298 19.08673 -28.63363 1.000 61.59751 680 SER B O 1
ATOM 2759 N N . GLY B 1 126 ? -0.28793 17.96129 -26.90138 1.000 59.24149 681 GLY B N 1
ATOM 2760 C CA . GLY B 1 126 ? 1.00621 18.60007 -26.99814 1.000 54.75175 681 GLY B CA 1
ATOM 2761 C C . GLY B 1 126 ? 1.05555 20.07110 -26.64433 1.000 54.59231 681 GLY B C 1
ATOM 2762 O O . GLY B 1 126 ? 1.89947 20.79460 -27.18009 1.000 61.04748 681 GLY B O 1
ATOM 2763 N N . ARG B 1 127 ? 0.19648 20.54436 -25.74970 1.000 52.06176 682 ARG B N 1
ATOM 2764 C CA . ARG B 1 127 ? 0.24295 21.97261 -25.45246 1.000 53.08090 682 ARG B CA 1
ATOM 2765 C C . ARG B 1 127 ? 1.29579 22.30055 -24.41193 1.000 54.42604 682 ARG B C 1
ATOM 2766 O O . ARG B 1 127 ? 1.94102 23.34611 -24.50634 1.000 54.25279 682 ARG B O 1
ATOM 2774 N N . HIS B 1 128 ? 1.44604 21.43611 -23.40086 1.000 58.11547 683 HIS B N 1
ATOM 2775 C CA . HIS B 1 128 ? 2.45294 21.56724 -22.35337 1.000 53.75369 683 HIS B CA 1
ATOM 2776 C C . HIS B 1 128 ? 3.51211 20.45513 -22.38979 1.000 56.90393 683 HIS B C 1
ATOM 2777 O O . HIS B 1 128 ? 4.16121 20.20456 -21.36564 1.000 60.23488 683 HIS B O 1
ATOM 2784 N N . GLN B 1 129 ? 3.66242 19.74183 -23.50829 1.000 54.82841 684 GLN B N 1
ATOM 2785 C CA . GLN B 1 129 ? 4.53563 18.56910 -23.59487 1.000 53.09093 684 GLN B CA 1
ATOM 2786 C C . GLN B 1 129 ? 4.50461 18.05131 -25.03333 1.000 57.28184 684 GLN B C 1
ATOM 2787 O O . GLN B 1 129 ? 3.83101 18.61248 -25.89836 1.000 58.62479 684 GLN B O 1
ATOM 2793 N N . SER B 1 130 ? 5.27448 16.99040 -25.29645 1.000 59.56116 685 SER B N 1
ATOM 2794 C CA . SER B 1 130 ? 5.41645 16.46130 -26.64879 1.000 57.28518 685 SER B CA 1
ATOM 2795 C C . SER B 1 130 ? 4.54474 15.23574 -26.89860 1.000 56.54628 685 SER B C 1
ATOM 2796 O O . SER B 1 130 ? 4.31751 14.86713 -28.05789 1.000 59.40909 685 SER B O 1
ATOM 2799 N N . ALA B 1 131 ? 4.00897 14.63519 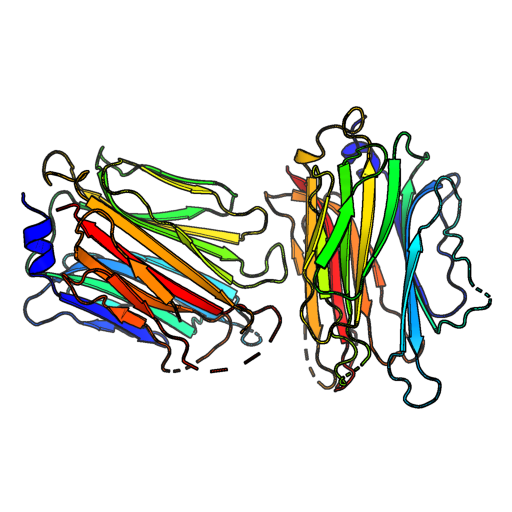-25.85024 1.000 55.32726 686 ALA B N 1
ATOM 2800 C CA . ALA B 1 131 ? 3.21576 13.42537 -25.99071 1.000 58.45970 686 ALA B CA 1
ATOM 2801 C C . ALA B 1 131 ? 1.76224 13.75996 -26.33643 1.000 60.95369 686 ALA B C 1
ATOM 2802 O O . ALA B 1 131 ? 1.06704 14.44638 -25.57560 1.000 56.46998 686 ALA B O 1
ATOM 2804 N N . LEU B 1 132 ? 1.30453 13.27348 -27.48206 1.000 60.99795 687 LEU B N 1
ATOM 2805 C CA . LEU B 1 132 ? -0.09332 13.35872 -27.84056 1.000 54.89660 687 LEU B CA 1
ATOM 2806 C C . LEU B 1 132 ? -0.75331 12.05712 -27.42117 1.000 57.78796 687 LEU B C 1
ATOM 2807 O O . LEU B 1 132 ? -0.41736 10.99472 -27.95357 1.000 62.75232 687 LEU B O 1
ATOM 2812 N N . TYR B 1 133 ? -1.68634 12.13313 -26.47232 1.000 54.99688 688 TYR B N 1
ATOM 2813 C CA . TYR B 1 133 ? -2.44786 10.95050 -26.07563 1.000 56.45347 688 TYR B CA 1
ATOM 2814 C C . TYR B 1 133 ? -3.86962 11.31627 -25.64664 1.000 56.83196 688 TYR B C 1
ATOM 2815 O O . TYR B 1 133 ? -4.22301 12.49388 -25.48034 1.000 56.00260 688 TYR B O 1
ATOM 2824 N N . SER B 1 134 ? -4.64637 10.26844 -25.36588 1.000 54.50807 689 SER B N 1
ATOM 2825 C CA . SER B 1 134 ? -5.91262 10.36782 -24.65720 1.000 52.46985 689 SER B CA 1
ATOM 2826 C C . SER B 1 134 ? -6.09454 9.10714 -23.80340 1.000 54.97886 689 SER B C 1
ATOM 2827 O O . SER B 1 134 ? -5.51307 8.06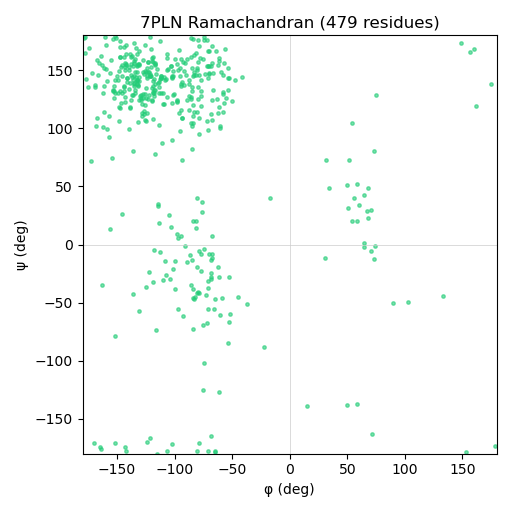003 -24.10700 1.000 54.59958 689 SER B O 1
ATOM 2830 N N . TYR B 1 135 ? -6.84698 9.23054 -22.69413 1.000 52.11471 690 TYR B N 1
ATOM 2831 C CA . TYR B 1 135 ? -7.10812 8.10237 -21.78767 1.000 53.95554 690 TYR B CA 1
ATOM 2832 C C . TYR B 1 135 ? -8.43831 8.34833 -21.05934 1.000 57.38797 690 TYR B C 1
ATOM 2833 O O . TYR B 1 135 ? -9.04456 9.41335 -21.20688 1.000 59.36253 690 TYR B O 1
ATOM 2842 N N . PHE B 1 136 ? -8.87976 7.37725 -20.22460 1.000 55.53959 691 PHE B N 1
ATOM 2843 C CA . PHE B 1 136 ? -10.27473 7.30409 -19.78170 1.000 51.29364 691 PHE B CA 1
ATOM 2844 C C . PHE B 1 136 ? -10.44625 6.88928 -18.32131 1.000 57.62185 691 PHE B C 1
ATOM 2845 O O . PHE B 1 136 ? -9.79572 5.94861 -17.86214 1.000 64.00850 691 PHE B O 1
ATOM 2853 N N . THR B 1 137 ? -11.40360 7.54845 -17.61776 1.000 62.72774 692 THR B N 1
ATOM 2854 C CA . THR B 1 137 ? -11.88595 7.44373 -16.21873 1.000 62.50625 692 THR B CA 1
ATOM 2855 C C . THR B 1 137 ? -13.30312 6.89887 -16.16902 1.000 59.42220 692 THR B C 1
ATOM 2856 O O . THR B 1 137 ? -14.11448 7.24551 -17.02700 1.000 61.38439 692 THR B O 1
ATOM 2860 N N . PRO B 1 138 ? -13.64931 6.11081 -15.15839 1.000 58.73545 693 PRO B N 1
ATOM 2861 C CA . PRO B 1 138 ? -15.06829 5.85943 -14.88340 1.000 64.57011 693 PRO B CA 1
ATOM 2862 C C . PRO B 1 138 ? -15.65893 6.79280 -13.82646 1.000 68.76292 693 PRO B C 1
ATOM 2863 O O . PRO B 1 138 ? -15.03423 7.09364 -12.79741 1.000 68.35635 693 PRO B O 1
ATOM 2867 N N . CYS B 1 139 ? -16.86714 7.28060 -14.10494 1.000 65.96457 694 CYS B N 1
ATOM 2868 C CA . CYS B 1 139 ? -17.70429 7.90681 -13.10141 1.000 64.70156 694 CYS B CA 1
ATOM 2869 C C . CYS B 1 139 ? -18.38269 6.79080 -12.31281 1.000 72.07143 694 CYS B C 1
ATOM 2870 O O . CYS B 1 139 ? -18.14466 5.60646 -12.55796 1.000 73.25353 694 CYS B O 1
ATOM 2873 N N . ARG B 1 140 ? -19.24168 7.13432 -11.36037 1.000 80.53101 695 ARG B N 1
ATOM 2874 C CA . ARG B 1 140 ? -19.84750 6.12199 -10.49113 1.000 81.72323 695 ARG B CA 1
ATOM 2875 C C . ARG B 1 140 ? -21.36669 6.25137 -10.46118 1.000 82.37133 695 ARG B C 1
ATOM 2876 O O . ARG B 1 140 ? -21.89370 7.24010 -9.91281 1.000 82.44789 695 ARG B O 1
ATOM 2884 N N . PRO B 1 141 ? -22.09519 5.29368 -11.04603 1.000 78.25487 696 PRO B N 1
ATOM 2885 C CA . PRO B 1 141 ? -23.54873 5.27823 -10.90172 1.000 72.86151 696 PRO B CA 1
ATOM 2886 C C . PRO B 1 141 ? -23.94512 5.39583 -9.44966 1.000 83.65287 696 PRO B C 1
ATOM 2887 O O . PRO B 1 141 ? -23.51898 4.59302 -8.61438 1.000 92.53437 696 PRO B O 1
ATOM 2891 N N . GLY B 1 142 ? -24.74434 6.40293 -9.13115 1.000 83.53562 697 GLY B N 1
ATOM 2892 C CA . GLY B 1 142 ? -25.20351 6.57964 -7.77060 1.000 88.64786 697 GLY B CA 1
ATOM 2893 C C . GLY B 1 142 ? -25.05492 8.00552 -7.29852 1.000 86.35719 697 GLY B C 1
ATOM 2894 O O . GLY B 1 142 ? -25.97661 8.55649 -6.69189 1.000 88.55498 697 GLY B O 1
ATOM 2895 N N . LEU B 1 143 ? -23.91264 8.62162 -7.59039 1.000 79.36650 698 LEU B N 1
ATOM 2896 C CA . LEU B 1 143 ? -23.65324 9.96592 -7.10175 1.000 81.24009 698 LEU B CA 1
ATOM 2897 C C . LEU B 1 143 ? -24.32257 11.02287 -7.97050 1.000 82.89738 698 LEU B C 1
ATOM 2898 O O . LEU B 1 143 ? -24.76636 10.76525 -9.09345 1.000 81.98135 698 LEU B O 1
ATOM 2903 N N . LYS B 1 144 ? -24.39536 12.23401 -7.41926 1.000 85.78970 699 LYS B N 1
ATOM 2904 C CA . LYS B 1 144 ? -25.01013 13.37286 -8.08395 1.000 84.26532 699 LYS B CA 1
ATOM 2905 C C . LYS B 1 144 ? -23.96838 14.25984 -8.75082 1.000 82.22239 699 LYS B C 1
ATOM 2906 O O . LYS B 1 144 ? -24.29805 15.36023 -9.19988 1.000 88.15085 699 LYS B O 1
ATOM 2912 N N . SER B 1 145 ? -22.71792 13.81662 -8.80774 1.000 76.50672 700 SER B N 1
ATOM 2913 C CA . SER B 1 145 ? -21.65635 14.63201 -9.37580 1.000 80.18591 700 SER B CA 1
ATOM 2914 C C . SER B 1 145 ? -20.50130 13.71475 -9.71845 1.000 77.36002 700 SER B C 1
ATOM 2915 O O . SER B 1 145 ? -20.30956 12.67911 -9.07867 1.000 79.74270 700 SER B O 1
ATOM 2918 N N . CYS B 1 146 ? -19.72455 14.10132 -10.71908 1.000 72.17886 701 CYS B N 1
ATOM 2919 C CA . CYS B 1 146 ? -18.54078 13.31168 -11.01539 1.000 70.52878 701 CYS B CA 1
ATOM 2920 C C . CYS B 1 146 ? -17.42396 14.23491 -11.45191 1.000 69.58537 701 CYS B C 1
ATOM 2921 O O . CYS B 1 146 ? -17.65251 15.38828 -11.84211 1.000 71.98706 701 CYS B O 1
ATOM 2924 N N . SER B 1 147 ? -16.20416 13.71220 -11.38815 1.000 66.30520 702 SER B N 1
ATOM 2925 C CA . SER B 1 147 ? -15.07008 14.62075 -11.42468 1.000 72.97177 702 SER B CA 1
ATOM 2926 C C . SER B 1 147 ? -13.76577 13.89687 -11.75033 1.000 69.92413 702 SER B C 1
ATOM 2927 O O . SER B 1 147 ? -13.59256 12.70245 -11.47915 1.000 67.19015 702 SER B O 1
ATOM 2930 N N . LEU B 1 148 ? -12.83788 14.67245 -12.30847 1.000 69.14343 703 LEU B N 1
ATOM 2931 C CA . LEU B 1 148 ? -11.65362 14.16977 -12.97171 1.000 66.41171 703 LEU B CA 1
ATOM 2932 C C . LEU B 1 148 ? -10.46075 14.99482 -12.53308 1.000 69.79062 703 LEU B C 1
ATOM 2933 O O . LEU B 1 148 ? -10.48744 16.23205 -12.57512 1.000 75.15314 703 LEU B O 1
ATOM 2938 N N . ASN B 1 149 ? -9.43086 14.28541 -12.09189 1.000 67.99029 704 ASN B N 1
ATOM 2939 C CA . ASN B 1 149 ? -8.12950 14.85034 -11.76226 1.000 70.19106 704 ASN B CA 1
ATOM 2940 C C . ASN B 1 149 ? -7.24695 14.69924 -12.98380 1.000 69.14517 704 ASN B C 1
ATOM 2941 O O . ASN B 1 149 ? -6.68601 13.63006 -13.21778 1.000 70.90335 704 ASN B O 1
ATOM 2946 N N . MET B 1 150 ? -7.12874 15.75655 -13.77761 1.000 70.25621 705 MET B N 1
ATOM 2947 C CA . MET B 1 150 ? -6.19897 15.70879 -14.89641 1.000 70.55103 705 MET B CA 1
ATOM 2948 C C . MET B 1 150 ? -4.77195 15.51562 -14.37935 1.000 73.30740 705 MET B C 1
ATOM 2949 O O . MET B 1 150 ? -4.45337 15.82448 -13.22550 1.000 75.32464 705 MET B O 1
ATOM 2954 N N . ASN B 1 151 ? -3.90236 15.00088 -15.25065 1.000 72.98418 706 ASN B N 1
ATOM 2955 C CA . ASN B 1 151 ? -2.48089 15.02629 -14.95692 1.000 68.29600 706 ASN B CA 1
ATOM 2956 C C . ASN B 1 151 ? -1.98041 16.47076 -14.98325 1.000 74.63015 706 ASN B C 1
ATOM 2957 O O . ASN B 1 151 ? -2.68301 17.41005 -15.38816 1.000 75.76558 706 ASN B O 1
ATOM 2962 N N . GLU B 1 152 ? -0.73589 16.63471 -14.53951 1.000 82.54793 707 GLU B N 1
ATOM 2963 C CA . GLU B 1 152 ? -0.08466 17.94383 -14.51074 1.000 87.96779 707 GLU B CA 1
ATOM 2964 C C . GLU B 1 152 ? -0.01594 18.58423 -15.90423 1.000 81.80277 707 GLU B C 1
ATOM 2965 O O . GLU B 1 152 ? -0.35295 19.76746 -16.07902 1.000 77.09941 707 GLU B O 1
ATOM 2971 N N . HIS B 1 153 ? 0.39672 17.79265 -16.91163 1.000 78.49787 708 HIS B N 1
ATOM 2972 C CA . HIS B 1 153 ? 0.72746 18.23964 -18.26697 1.000 71.61276 708 HIS B CA 1
ATOM 2973 C C . HIS B 1 153 ? -0.37693 17.92825 -19.28394 1.000 66.42823 708 HIS B C 1
ATOM 2974 O O . HIS B 1 153 ? -0.13164 17.96903 -20.49613 1.000 59.73537 708 HIS B O 1
ATOM 2981 N N . ASP B 1 154 ? -1.57742 17.60392 -18.81312 1.000 70.95302 709 ASP B N 1
ATOM 2982 C CA . ASP B 1 154 ? -2.71310 17.32846 -19.68032 1.000 65.97061 709 ASP B CA 1
ATOM 2983 C C . ASP B 1 154 ? -3.33408 18.64026 -20.15255 1.000 62.91095 709 ASP B C 1
ATOM 2984 O O . ASP B 1 154 ? -3.23628 19.66782 -19.47231 1.000 60.84939 709 ASP B O 1
ATOM 2989 N N . ASP B 1 155 ? -3.92084 18.60200 -21.36695 1.000 64.10129 710 ASP B N 1
ATOM 2990 C CA . ASP B 1 155 ? -4.58816 19.73038 -22.03672 1.000 66.01844 710 ASP B CA 1
ATOM 2991 C C . ASP B 1 155 ? -6.03169 19.89381 -21.59298 1.000 68.91258 710 ASP B C 1
ATOM 2992 O O . ASP B 1 155 ? -6.39980 20.86248 -20.91974 1.000 68.83395 710 ASP B O 1
ATOM 2997 N N . LYS B 1 156 ? -6.87610 18.97398 -22.05877 1.000 62.02158 711 LYS B N 1
ATOM 2998 C CA . LYS B 1 156 ? -8.31349 19.14509 -21.95407 1.000 60.87220 711 LYS B CA 1
ATOM 2999 C C . LYS B 1 156 ? -8.94870 17.85695 -21.49526 1.000 61.09018 711 LYS B C 1
ATOM 3000 O O . LYS B 1 156 ? -8.37581 16.77339 -21.63458 1.000 60.29822 711 LYS B O 1
ATOM 3006 N N . SER B 1 157 ? -10.14402 18.00263 -20.92729 1.000 60.46308 712 SER B N 1
ATOM 3007 C CA . SER B 1 157 ? -10.73007 16.90939 -20.17884 1.000 57.40888 712 SER B CA 1
ATOM 3008 C C . SER B 1 157 ? -12.24590 17.01400 -20.31128 1.000 57.01123 712 SER B C 1
ATOM 3009 O O . SER B 1 157 ? -12.80670 18.09982 -20.11835 1.000 59.56222 712 SER B O 1
ATOM 3012 N N . TYR B 1 158 ? -12.88829 15.88891 -20.66303 1.000 55.34288 713 TYR B N 1
ATOM 3013 C CA . TYR B 1 158 ? -14.31672 15.78753 -20.96756 1.000 51.19348 713 TYR B CA 1
ATOM 3014 C C . TYR B 1 158 ? -14.97323 14.75664 -20.06758 1.000 49.46192 713 TYR B C 1
ATOM 3015 O O . TYR B 1 158 ? -14.57436 13.59735 -20.05244 1.000 50.80292 713 TYR B O 1
ATOM 3024 N N . ILE B 1 159 ? -16.01375 15.14657 -19.36635 1.000 50.76412 714 ILE B N 1
ATOM 3025 C CA . ILE B 1 159 ? -16.80679 14.18484 -18.62980 1.000 51.34618 714 ILE B CA 1
ATOM 3026 C C . ILE B 1 159 ? -18.14483 14.08300 -19.33003 1.000 51.49230 714 ILE B C 1
ATOM 3027 O O . ILE B 1 159 ? -18.83151 15.09193 -19.50631 1.000 52.21874 714 ILE B O 1
ATOM 3032 N N . TYR B 1 160 ? -18.48782 12.88148 -19.77980 1.000 55.46925 715 TYR B N 1
ATOM 3033 C CA . TYR B 1 160 ? -19.82190 12.58893 -20.28181 1.000 54.49365 715 TYR B CA 1
ATOM 3034 C C . TYR B 1 160 ? -20.58562 11.83935 -19.21119 1.000 53.44626 715 TYR B C 1
ATOM 3035 O O . TYR B 1 160 ? -20.18146 10.74858 -18.79917 1.000 53.34840 715 TYR B O 1
ATOM 3044 N N . LEU B 1 161 ? -21.71161 12.39010 -18.80299 1.000 54.91827 716 LEU B N 1
ATOM 3045 C CA . LEU B 1 161 ? -22.55418 11.61538 -17.91280 1.000 56.42356 716 LEU B CA 1
ATOM 3046 C C . LEU B 1 161 ? -24.03007 11.83979 -18.19017 1.000 57.95488 716 LEU B C 1
ATOM 3047 O O . LEU B 1 161 ? -24.46878 12.95431 -18.48704 1.000 58.45091 716 LEU B O 1
ATOM 3052 N N . VAL B 1 162 ? -24.75208 10.72250 -18.18545 1.000 58.83366 717 VAL B N 1
ATOM 3053 C CA . VAL B 1 162 ? -26.19978 10.66534 -18.29369 1.000 60.55867 717 VAL B CA 1
ATOM 3054 C C . VAL B 1 162 ? -26.73534 10.56955 -16.87059 1.000 62.47071 717 VAL B C 1
ATOM 3055 O O . VAL B 1 162 ? -26.51154 9.55467 -16.19186 1.000 62.99797 717 VAL B O 1
ATOM 3059 N N . CYS B 1 163 ? -27.42266 11.63286 -16.44222 1.000 63.83809 718 CYS B N 1
ATOM 3060 C CA . CYS B 1 163 ? -28.05506 11.81251 -15.14961 1.000 66.18419 718 CYS B CA 1
ATOM 3061 C C . CYS B 1 163 ? -29.52539 11.41038 -15.23137 1.000 68.29509 718 CYS B C 1
ATOM 3062 O O . CYS B 1 163 ? -30.14481 11.44250 -16.30156 1.000 69.37035 718 CYS B O 1
ATOM 3065 N N . VAL B 1 164 ? -30.10019 11.11688 -14.06697 1.000 70.52148 719 VAL B N 1
ATOM 3066 C CA . VAL B 1 164 ? -31.47143 10.63267 -13.95780 1.000 72.76294 719 VAL B CA 1
ATOM 3067 C C . VAL B 1 164 ? -32.05004 11.09364 -12.62630 1.000 75.73947 719 VAL B C 1
ATOM 3068 O O . VAL B 1 164 ? -31.33698 11.17671 -11.62050 1.000 78.41318 719 VAL B O 1
ATOM 3072 N N . ASP B 1 165 ? -33.34515 11.39990 -12.61483 1.000 77.93659 720 ASP B N 1
ATOM 3073 C CA . ASP B 1 165 ? -33.99630 11.59005 -11.32909 1.000 81.30706 720 ASP B CA 1
ATOM 3074 C C . ASP B 1 165 ? -33.85865 10.27450 -10.56334 1.000 82.36507 720 ASP B C 1
ATOM 3075 O O . ASP B 1 165 ? -34.57865 9.31245 -10.84097 1.000 83.69991 720 ASP B O 1
ATOM 3080 N N . ALA B 1 166 ? -32.90455 10.19800 -9.63166 1.000 82.60150 721 ALA B N 1
ATOM 3081 C CA . ALA B 1 166 ? -32.75231 8.98563 -8.83762 1.000 84.14795 721 ALA B CA 1
ATOM 3082 C C . ALA B 1 166 ? -33.91827 8.75119 -7.89061 1.000 88.28411 721 ALA B C 1
ATOM 3083 O O . ALA B 1 166 ? -34.00081 7.66835 -7.30522 1.000 90.11246 721 ALA B O 1
ATOM 3085 N N . THR B 1 167 ? -34.80408 9.73502 -7.70692 1.000 90.13375 722 THR B N 1
ATOM 3086 C CA . THR B 1 167 ? -36.08434 9.46417 -7.06393 1.000 94.01180 722 THR B CA 1
ATOM 3087 C C . THR B 1 167 ? -37.12083 8.85683 -8.05700 1.000 93.61928 722 THR B C 1
ATOM 3088 O O . THR B 1 167 ? -38.33271 8.93994 -7.79950 1.000 96.50868 722 THR B O 1
ATOM 3092 N N . ILE B 1 168 ? -36.65377 8.28584 -9.18108 1.000 91.39072 723 ILE B N 1
ATOM 3093 C CA . ILE B 1 168 ? -37.43615 7.46895 -10.12075 1.000 89.99576 723 ILE B CA 1
ATOM 3094 C C . ILE B 1 168 ? -36.72386 6.16436 -10.46571 1.000 89.52094 723 ILE B C 1
ATOM 3095 O O . ILE B 1 168 ? -37.27872 5.07475 -10.27889 1.000 95.47329 723 ILE B O 1
ATOM 3100 N N . TRP B 1 169 ? -35.50952 6.25549 -10.99096 1.000 90.88383 724 TRP B N 1
ATOM 3101 C CA . TRP B 1 169 ? -34.82871 5.07351 -11.49478 1.000 92.21785 724 TRP B CA 1
ATOM 3102 C C . TRP B 1 169 ? -34.14150 4.39328 -10.32729 1.000 95.22532 724 TRP B C 1
ATOM 3103 O O . TRP B 1 169 ? -33.18818 4.92843 -9.74729 1.000 92.57376 724 TRP B O 1
ATOM 3114 N N . THR B 1 170 ? -34.65691 3.22686 -9.96989 1.000 103.57480 725 THR B N 1
ATOM 3115 C CA . THR B 1 170 ? -34.35393 2.62461 -8.68729 1.000 105.26342 725 THR B CA 1
ATOM 3116 C C . THR B 1 170 ? -33.06025 1.83238 -8.76230 1.000 103.12250 725 THR B C 1
ATOM 3117 O O . THR B 1 170 ? -32.68270 1.31004 -9.81682 1.000 101.77713 725 THR B O 1
ATOM 3121 N N . GLY B 1 171 ? -32.38774 1.74353 -7.61986 1.000 102.60915 726 GLY B N 1
ATOM 3122 C CA . GLY B 1 171 ? -31.22779 0.89505 -7.49182 1.000 102.80297 726 GLY B CA 1
ATOM 3123 C C . GLY B 1 171 ? -30.07870 1.40051 -8.32333 1.000 98.25862 726 GLY B C 1
ATOM 3124 O O . GLY B 1 171 ? -29.46283 0.64805 -9.08071 1.000 99.27128 726 GLY B O 1
ATOM 3125 N N . LEU B 1 172 ? -29.78373 2.68721 -8.19950 1.000 98.53120 727 LEU B N 1
ATOM 3126 C CA . LEU B 1 172 ? -28.68216 3.21904 -8.97910 1.000 97.24255 727 LEU B CA 1
ATOM 3127 C C . LEU B 1 172 ? -27.35447 2.71084 -8.45726 1.000 98.21010 727 LEU B C 1
ATOM 3128 O O . LEU B 1 172 ? -26.41719 2.53435 -9.23563 1.000 95.07112 727 LEU B O 1
ATOM 3133 N N . ASN B 1 173 ? -27.27202 2.45487 -7.14628 1.000 104.80044 728 ASN B N 1
ATOM 3134 C CA . ASN B 1 173 ? -26.03042 2.05378 -6.48170 1.000 108.45472 728 ASN B CA 1
ATOM 3135 C C . ASN B 1 173 ? -25.70289 0.58672 -6.73267 1.000 108.67124 728 ASN B C 1
ATOM 3136 O O . ASN B 1 173 ? -24.53839 0.17163 -6.61152 1.000 103.48264 728 ASN B O 1
ATOM 3141 N N . ALA B 1 174 ? -26.71974 -0.20885 -7.06782 1.000 120.96941 729 ALA B N 1
ATOM 3142 C CA . ALA B 1 174 ? -26.51147 -1.58772 -7.48270 1.000 122.64241 729 ALA B CA 1
ATOM 3143 C C . ALA B 1 174 ? -25.99888 -1.61832 -8.91988 1.000 122.69845 729 ALA B C 1
ATOM 3144 O O . ALA B 1 174 ? -26.24756 -2.57778 -9.65841 1.000 123.31677 729 ALA B O 1
ATOM 3146 N N . LEU B 1 175 ? -25.30168 -0.55176 -9.32282 1.000 110.62440 730 LEU B N 1
ATOM 3147 C CA . LEU B 1 175 ? -24.68039 -0.39547 -10.63218 1.000 100.67458 730 LEU B CA 1
ATOM 3148 C C . LEU B 1 175 ? -23.23624 0.06206 -10.44621 1.000 96.80890 730 LEU B C 1
ATOM 3149 O O . LEU B 1 175 ? -22.82779 0.48900 -9.35497 1.000 98.18790 730 LEU B O 1
ATOM 3154 N N . SER B 1 176 ? -22.46539 -0.02016 -11.53421 1.000 90.84493 731 SER B N 1
ATOM 3155 C CA . SER B 1 176 ? -21.07923 0.42203 -11.47733 1.000 85.45668 731 SER B CA 1
ATOM 3156 C C . SER B 1 176 ? -20.47381 0.47810 -12.87883 1.000 80.30782 731 SER B C 1
ATOM 3157 O O . SER B 1 176 ? -20.65755 -0.43713 -13.68647 1.000 78.03345 731 SER B O 1
ATOM 3160 N N . MET B 1 177 ? -19.75996 1.57096 -13.15070 1.000 77.00258 732 MET B N 1
ATOM 3161 C CA . MET B 1 177 ? -19.06057 1.79410 -14.41060 1.000 69.41971 732 MET B CA 1
ATOM 3162 C C . MET B 1 177 ? -17.69206 1.13446 -14.40964 1.000 66.21068 732 MET B C 1
ATOM 3163 O O . MET B 1 177 ? -17.00551 1.13087 -13.38950 1.000 71.35988 732 MET B O 1
ATOM 3168 N N . ILE B 1 178 ? -17.26979 0.62297 -15.56853 1.000 68.67071 733 ILE B N 1
ATOM 3169 C CA . ILE B 1 178 ? -15.88900 0.17302 -15.75354 1.000 65.99336 733 ILE B CA 1
ATOM 3170 C C . ILE B 1 178 ? -15.29982 0.91804 -16.94404 1.000 61.69092 733 ILE B C 1
ATOM 3171 O O . ILE B 1 178 ? -15.99712 1.20710 -17.92551 1.000 58.77168 733 ILE B O 1
ATOM 3176 N N . ALA B 1 179 ? -14.01874 1.25770 -16.83997 1.000 62.41767 734 ALA B N 1
ATOM 3177 C CA . ALA B 1 179 ? -13.36905 2.06616 -17.87275 1.000 64.96317 734 ALA B CA 1
ATOM 3178 C C . ALA B 1 179 ? -11.86764 1.81985 -17.81154 1.000 63.60119 734 ALA B C 1
ATOM 3179 O O . ALA B 1 179 ? -11.19535 2.24902 -16.86304 1.000 61.14781 734 ALA B O 1
ATOM 3181 N N . LYS B 1 180 ? -11.34128 1.15152 -18.83315 1.000 61.79320 735 LYS B N 1
ATOM 3182 C CA . LYS B 1 180 ? -9.95265 0.73716 -18.80038 1.000 67.60326 735 LYS B CA 1
ATOM 3183 C C . LYS B 1 180 ? -9.31672 0.99234 -20.16374 1.000 67.13238 735 LYS B C 1
ATOM 3184 O O . LYS B 1 180 ? -9.97394 0.90352 -21.20865 1.000 65.12065 735 LYS B O 1
ATOM 3190 N N . ASP B 1 181 ? -8.03712 1.34839 -20.13312 1.000 68.52224 736 ASP B N 1
ATOM 3191 C CA . ASP B 1 181 ? -7.33062 1.79111 -21.31306 1.000 66.90450 736 ASP B CA 1
ATOM 3192 C C . ASP B 1 181 ? -5.90833 1.25493 -21.28072 1.000 72.22415 736 ASP B C 1
ATOM 3193 O O . ASP B 1 181 ? -5.42853 0.72828 -20.26855 1.000 73.20110 736 ASP B O 1
ATOM 3198 N N . ASP B 1 182 ? -5.22327 1.46912 -22.40638 1.000 72.94293 737 ASP B N 1
ATOM 3199 C CA . ASP B 1 182 ? -3.94603 0.81939 -22.67526 1.000 72.54842 737 ASP B CA 1
ATOM 3200 C C . ASP B 1 182 ? -3.24146 1.67025 -23.73566 1.000 70.30853 737 ASP B C 1
ATOM 3201 O O . ASP B 1 182 ? -3.57839 1.58712 -24.91972 1.000 71.39693 737 ASP B O 1
ATOM 3206 N N . LEU B 1 183 ? -2.30803 2.51284 -23.28711 1.000 73.41084 738 LEU B N 1
ATOM 3207 C CA . LEU B 1 183 ? -1.52695 3.39390 -24.15427 1.000 76.33388 738 LEU B CA 1
ATOM 3208 C C . LEU B 1 183 ? -0.19158 2.76788 -24.56218 1.000 84.51045 738 LEU B C 1
ATOM 3209 O O . LEU B 1 183 ? 0.49775 2.14960 -23.74657 1.000 86.80036 738 LEU B O 1
ATOM 3214 N N . HIS B 1 184 ? 0.18635 2.95887 -25.82645 1.000 84.37816 739 HIS B N 1
ATOM 3215 C CA . HIS B 1 184 ? 1.41328 2.35771 -26.33740 1.000 87.94166 739 HIS B CA 1
ATOM 3216 C C . HIS B 1 184 ? 2.06542 3.24354 -27.38572 1.000 94.28799 739 HIS B C 1
ATOM 3217 O O . HIS B 1 184 ? 1.42006 4.09669 -28.00289 1.000 91.87893 739 HIS B O 1
ATOM 3224 N N . SER B 1 185 ? 3.36260 2.97559 -27.60951 1.000 117.63954 740 SER B N 1
ATOM 3225 C CA . SER B 1 185 ? 4.25759 3.89907 -28.30020 1.000 114.56470 740 SER B CA 1
ATOM 3226 C C . SER B 1 185 ? 3.90769 4.05877 -29.77676 1.000 113.04502 740 SER B C 1
ATOM 3227 O O . SER B 1 185 ? 4.38474 5.00983 -30.40901 1.000 110.71909 740 SER B O 1
ATOM 3230 N N . ALA B 1 186 ? 3.06296 3.17830 -30.32094 1.000 104.72861 741 ALA B N 1
ATOM 3231 C CA . ALA B 1 186 ? 2.59853 3.25978 -31.71048 1.000 102.31010 741 ALA B CA 1
ATOM 3232 C C . ALA B 1 186 ? 1.99923 4.63009 -32.02460 1.000 98.85837 741 ALA B C 1
ATOM 3233 O O . ALA B 1 186 ? 1.36275 4.83030 -33.06286 1.000 98.84171 741 ALA B O 1
ATOM 3235 N N . GLU B 1 197 ? -3.69462 -5.48047 -26.77256 1.000 103.00111 752 GLU B N 1
ATOM 3236 C CA . GLU B 1 197 ? -4.74012 -6.47578 -26.54901 1.000 103.15646 752 GLU B CA 1
ATOM 3237 C C . GLU B 1 197 ? -5.28404 -6.39644 -25.09728 1.000 100.17685 752 GLU B C 1
ATOM 3238 O O . GLU B 1 197 ? -4.60094 -6.79394 -24.16552 1.000 103.30879 752 GLU B O 1
ATOM 3244 N N . LEU B 1 198 ? -6.52029 -5.89189 -24.92562 1.000 95.34825 753 LEU B N 1
ATOM 3245 C CA . LEU B 1 198 ? -7.05195 -5.41885 -23.64433 1.000 86.00203 753 LEU B CA 1
ATOM 3246 C C . LEU B 1 198 ? -8.39093 -6.06837 -23.29270 1.000 85.09217 753 LEU B C 1
ATOM 3247 O O . LEU B 1 198 ? -9.19603 -6.36988 -24.17503 1.000 87.12485 753 LEU B O 1
ATOM 3252 N N . VAL B 1 199 ? -8.63042 -6.27521 -21.98628 1.000 81.30143 754 VAL B N 1
ATOM 3253 C CA . VAL B 1 199 ? -9.87639 -6.87599 -21.50351 1.000 78.78724 754 VAL B CA 1
ATOM 3254 C C . VAL B 1 199 ? -10.27068 -6.31612 -20.14268 1.000 75.33533 754 VAL B C 1
ATOM 3255 O O . VAL B 1 199 ? -9.57999 -6.52963 -19.14736 1.000 72.32712 754 VAL B O 1
ATOM 3259 N N . VAL B 1 200 ? -11.41720 -5.64509 -20.07569 1.000 81.38532 755 VAL B N 1
ATOM 3260 C CA . VAL B 1 200 ? -11.92076 -5.11343 -18.81399 1.000 83.14812 755 VAL B CA 1
ATOM 3261 C C . VAL B 1 200 ? -13.13917 -5.91650 -18.39306 1.000 86.34423 755 VAL B C 1
ATOM 3262 O O . VAL B 1 200 ? -13.95097 -6.35622 -19.21602 1.000 86.14945 755 VAL B O 1
ATOM 3266 N N . THR B 1 201 ? -13.26257 -6.10166 -17.08682 1.000 94.72654 756 THR B N 1
ATOM 3267 C CA . THR B 1 201 ? -14.23635 -7.01873 -16.53225 1.000 97.09155 756 THR B CA 1
ATOM 3268 C C . THR B 1 201 ? -14.95109 -6.35389 -15.36724 1.000 100.69795 756 THR B C 1
ATOM 3269 O O . THR B 1 201 ? -14.45067 -5.39185 -14.77384 1.000 99.13374 756 THR B O 1
ATOM 3273 N N . CYS B 1 202 ? -16.14447 -6.91062 -15.03758 1.000 104.02590 757 CYS B N 1
ATOM 3274 C CA . CYS B 1 202 ? -17.16975 -6.38959 -14.14630 1.000 105.46106 757 CYS B CA 1
ATOM 3275 C C . CYS B 1 202 ? -16.97605 -6.92166 -12.72655 1.000 116.82734 757 CYS B C 1
ATOM 3276 O O . CYS B 1 202 ? -16.36963 -7.98501 -12.52035 1.000 120.03208 757 CYS B O 1
ATOM 3279 N N . PRO B 1 203 ? -17.49543 -6.21225 -11.72251 1.000 125.99978 758 PRO B N 1
ATOM 3280 C CA . PRO B 1 203 ? -17.48629 -6.71799 -10.33971 1.000 131.16656 758 PRO B CA 1
ATOM 3281 C C . PRO B 1 203 ? -18.68625 -7.62110 -10.05541 1.000 129.62645 758 PRO B C 1
ATOM 3282 O O . PRO B 1 203 ? -19.56299 -7.80764 -10.89746 1.000 128.56056 758 PRO B O 1
ATOM 3286 N N . SER B 1 204 ? -18.72426 -8.15796 -8.82697 1.000 129.48602 759 SER B N 1
ATOM 3287 C CA . SER B 1 204 ? -19.75554 -9.10945 -8.40617 1.000 131.86643 759 SER B CA 1
ATOM 3288 C C . SER B 1 204 ? -19.87757 -10.22277 -9.43681 1.000 132.52286 759 SER B C 1
ATOM 3289 O O . SER B 1 204 ? -18.85766 -10.71045 -9.93074 1.000 133.28470 759 SER B O 1
ATOM 3292 N N . GLU B 1 205 ? -21.09927 -10.64695 -9.76589 1.000 140.48557 760 GLU B N 1
ATOM 3293 C CA . GLU B 1 205 ? -21.25787 -11.36051 -11.02631 1.000 137.88665 760 GLU B CA 1
ATOM 3294 C C . GLU B 1 205 ? -21.10847 -10.32262 -12.12919 1.000 136.24646 760 GLU B C 1
ATOM 3295 O O . GLU B 1 205 ? -20.11042 -10.32539 -12.85570 1.000 139.11847 760 GLU B O 1
ATOM 3301 N N . GLY B 1 206 ? -22.05977 -9.40228 -12.23628 1.000 128.72869 761 GLY B N 1
ATOM 3302 C CA . GLY B 1 206 ? -21.88519 -8.29138 -13.15105 1.000 119.71504 761 GLY B CA 1
ATOM 3303 C C . GLY B 1 206 ? -22.07265 -8.64168 -14.60841 1.000 112.79996 761 GLY B C 1
ATOM 3304 O O . GLY B 1 206 ? -21.47338 -9.59383 -15.10533 1.000 114.06526 761 GLY B O 1
ATOM 3305 N N . THR B 1 207 ? -22.90296 -7.88871 -15.31058 1.000 105.53189 762 THR B N 1
ATOM 3306 C CA . THR B 1 207 ? -23.12157 -8.11100 -16.73109 1.000 104.27715 762 THR B CA 1
ATOM 3307 C C . THR B 1 207 ? -22.98407 -6.77198 -17.44975 1.000 99.30858 762 THR B C 1
ATOM 3308 O O . THR B 1 207 ? -23.34603 -5.73141 -16.88808 1.000 97.85429 762 THR B O 1
ATOM 3312 N N . ILE B 1 208 ? -22.42256 -6.78706 -18.67007 1.000 95.80502 763 ILE B N 1
ATOM 3313 C CA . ILE B 1 208 ? -22.39118 -5.58311 -19.50174 1.000 88.95568 763 ILE B CA 1
ATOM 3314 C C . ILE B 1 208 ? -23.83742 -5.12804 -19.69181 1.000 88.96176 763 ILE B C 1
ATOM 3315 O O . ILE B 1 208 ? -24.66204 -5.84081 -20.27936 1.000 91.44844 763 ILE B O 1
ATOM 3320 N N . LEU B 1 209 ? -24.16584 -3.96329 -19.13731 1.000 84.25286 764 LEU B N 1
ATOM 3321 C CA . LEU B 1 209 ? -25.45319 -3.33119 -19.38581 1.000 77.24398 764 LEU B CA 1
ATOM 3322 C C . LEU B 1 209 ? -25.46744 -2.63854 -20.73833 1.000 73.41920 764 LEU B C 1
ATOM 3323 O O . LEU B 1 209 ? -26.45469 -2.72295 -21.47521 1.000 74.23989 764 LEU B O 1
ATOM 3328 N N . THR B 1 210 ? -24.37124 -1.96089 -21.06860 1.000 71.53246 765 THR B N 1
ATOM 3329 C CA . THR B 1 210 ? -24.19871 -1.13927 -22.25827 1.000 70.99530 765 THR B CA 1
ATOM 3330 C C . THR B 1 210 ? -22.74335 -0.65727 -22.27921 1.000 66.74731 765 THR B C 1
ATOM 3331 O O . THR B 1 210 ? -22.20365 -0.27220 -21.23697 1.000 65.40295 765 THR B O 1
ATOM 3335 N N . GLY B 1 211 ? -22.09673 -0.71719 -23.43949 1.000 64.51863 766 GLY B N 1
ATOM 3336 C CA . GLY B 1 211 ? -20.70653 -0.30301 -23.44408 1.000 64.71923 766 GLY B CA 1
ATOM 3337 C C . GLY B 1 211 ? -20.12613 -0.28984 -24.83705 1.000 67.26728 766 GLY B C 1
ATOM 3338 O O . GLY B 1 211 ? -20.72868 -0.80742 -25.78567 1.000 66.79701 766 GLY B O 1
ATOM 3339 N N . PHE B 1 212 ? -18.91656 0.30084 -24.92725 1.000 64.91855 767 PHE B N 1
ATOM 3340 C CA . PHE B 1 212 ? -18.19621 0.48072 -26.18322 1.000 64.03989 767 PHE B CA 1
ATOM 3341 C C . PHE B 1 212 ? -16.69601 0.20738 -26.02610 1.000 67.21396 767 PHE B C 1
ATOM 3342 O O . PHE B 1 212 ? -16.11314 0.37500 -24.94816 1.000 65.01079 767 PHE B O 1
ATOM 3350 N N . TYR B 1 213 ? -16.07244 -0.20457 -27.14257 1.000 71.52305 768 TYR B N 1
ATOM 3351 C CA . TYR B 1 213 ? -14.64122 -0.50226 -27.23033 1.000 64.67211 768 TYR B CA 1
ATOM 3352 C C . TYR B 1 213 ? -14.05566 0.20687 -28.44410 1.000 66.49143 768 TYR B C 1
ATOM 3353 O O . TYR B 1 213 ? -14.76422 0.47795 -29.42272 1.000 69.20825 768 TYR B O 1
ATOM 3362 N N . GLY B 1 214 ? -12.75102 0.47129 -28.40343 1.000 67.58929 769 GLY B N 1
ATOM 3363 C CA . GLY B 1 214 ? -12.10656 1.01783 -29.59259 1.000 69.30684 769 GLY B CA 1
ATOM 3364 C C . GLY B 1 214 ? -10.62642 1.33595 -29.44442 1.000 66.04169 769 GLY B C 1
ATOM 3365 O O . GLY B 1 214 ? -9.97939 1.04326 -28.43111 1.000 64.27061 769 GLY B O 1
ATOM 3366 N N . GLU B 1 215 ? -10.11577 1.95481 -30.50962 1.000 68.79856 770 GLU B N 1
ATOM 3367 C CA . GLU B 1 215 ? -8.72071 2.32577 -30.67784 1.000 70.19800 770 GLU B CA 1
ATOM 3368 C C . GLU B 1 215 ? -8.66204 3.76438 -31.19559 1.000 72.03586 770 GLU B C 1
ATOM 3369 O O . GLU B 1 215 ? -9.38676 4.11956 -32.13461 1.000 72.15545 770 GLU B O 1
ATOM 3375 N N . THR B 1 216 ? -7.83725 4.59759 -30.54652 1.000 71.05470 771 THR B N 1
ATOM 3376 C CA . THR B 1 216 ? -7.62270 5.99740 -30.90275 1.000 69.27281 771 THR B CA 1
ATOM 3377 C C . THR B 1 216 ? -6.19989 6.19253 -31.41010 1.000 73.34311 771 THR B C 1
ATOM 3378 O O . THR B 1 216 ? -5.24786 5.60683 -30.87554 1.000 73.73562 771 THR B O 1
ATOM 3382 N N . HIS B 1 217 ? -6.05587 7.04596 -32.41167 1.000 72.76067 772 HIS B N 1
ATOM 3383 C CA . HIS B 1 217 ? -4.75536 7.38981 -32.94033 1.000 72.87172 772 HIS B CA 1
ATOM 3384 C C . HIS B 1 217 ? -4.54086 8.89558 -32.87509 1.000 73.65674 772 HIS B C 1
ATOM 3385 O O . HIS B 1 217 ? -5.48689 9.68828 -32.81320 1.000 71.74481 772 HIS B O 1
ATOM 3392 N N . THR B 1 218 ? -3.26859 9.28213 -32.86396 1.000 78.79773 773 THR B N 1
ATOM 3393 C CA . THR B 1 218 ? -2.88480 10.67949 -32.98959 1.000 74.54708 773 THR B CA 1
ATOM 3394 C C . THR B 1 218 ? -2.32725 11.02057 -34.37004 1.000 75.61252 773 THR B C 1
ATOM 3395 O O . THR B 1 218 ? -1.58808 11.99799 -34.50563 1.000 75.74225 773 THR B O 1
ATOM 3399 N N . SER B 1 219 ? -2.71438 10.26249 -35.40173 1.000 75.25895 774 SER B N 1
ATOM 3400 C CA . SER B 1 219 ? -2.47603 10.63575 -36.79399 1.000 80.03458 774 SER B CA 1
ATOM 3401 C C . SER B 1 219 ? -3.51536 9.96457 -37.69345 1.000 83.41196 774 SER B C 1
ATOM 3402 O O . SER B 1 219 ? -4.13763 8.96316 -37.31525 1.000 80.69564 774 SER B O 1
ATOM 3405 N N . SER B 1 220 ? -3.69919 10.53712 -38.88768 1.000 82.95475 775 SER B N 1
ATOM 3406 C CA . SER B 1 220 ? -4.83013 10.20643 -39.76179 1.000 86.51822 775 SER B CA 1
ATOM 3407 C C . SER B 1 220 ? -4.75892 8.78197 -40.29823 1.000 93.35544 775 SER B C 1
ATOM 3408 O O . SER B 1 220 ? -3.97606 8.51503 -41.22624 1.000 95.88224 775 SER B O 1
ATOM 3411 N N . PRO B 1 221 ? -5.60390 7.85964 -39.80660 1.000 91.17176 776 PRO B N 1
ATOM 3412 C CA . PRO B 1 221 ? -5.65403 6.42842 -40.13720 1.000 89.58940 776 PRO B CA 1
ATOM 3413 C C . PRO B 1 221 ? -5.94320 6.13049 -41.61152 1.000 91.11912 776 PRO B C 1
ATOM 3414 O O . PRO B 1 221 ? -6.14313 7.05130 -42.41163 1.000 90.97856 776 PRO B O 1
ATOM 3418 N N . THR B 1 224 ? -11.17303 1.93516 -41.53848 1.000 94.85548 779 THR B N 1
ATOM 3419 C CA . THR B 1 224 ? -10.66198 0.72462 -40.91775 1.000 91.33126 779 THR B CA 1
ATOM 3420 C C . THR B 1 224 ? -10.79842 0.67926 -39.38385 1.000 89.87430 779 THR B C 1
ATOM 3421 O O . THR B 1 224 ? -11.35878 -0.28200 -38.85729 1.000 87.36587 779 THR B O 1
ATOM 3425 N N . VAL B 1 225 ? -10.36553 1.72872 -38.68931 1.000 93.40312 780 VAL B N 1
ATOM 3426 C CA . VAL B 1 225 ? -10.12287 1.73506 -37.23529 1.000 91.96866 780 VAL B CA 1
ATOM 3427 C C . VAL B 1 225 ? -11.19846 0.98717 -36.43105 1.000 87.67022 780 VAL B C 1
ATOM 3428 O O . VAL B 1 225 ? -12.38287 0.98248 -36.81592 1.000 85.96638 780 VAL B O 1
ATOM 3432 N N . PRO B 1 226 ? -10.81627 0.30292 -35.33806 1.000 83.10872 781 PRO B N 1
ATOM 3433 C CA . PRO B 1 226 ? -11.78105 -0.46662 -34.52485 1.000 81.71124 781 PRO B CA 1
ATOM 3434 C C . PRO B 1 226 ? -12.62301 0.41946 -33.61341 1.000 77.74918 781 PRO B C 1
ATOM 3435 O O . PRO B 1 226 ? -12.08376 1.19487 -32.82104 1.000 73.13619 781 PRO B O 1
ATOM 3439 N N . PHE B 1 227 ? -13.94890 0.26208 -33.68761 1.000 73.44411 782 PHE B N 1
ATOM 3440 C CA . PHE B 1 227 ? -14.84983 0.94712 -32.75549 1.000 71.06765 782 PHE B CA 1
ATOM 3441 C C . PHE B 1 227 ? -16.20786 0.24979 -32.74881 1.000 72.62310 782 PHE B C 1
ATOM 3442 O O . PHE B 1 227 ? -16.93347 0.30247 -33.74888 1.000 78.09019 782 PHE B O 1
ATOM 3450 N N . GLY B 1 228 ? -16.57837 -0.36390 -31.62193 1.000 70.29335 783 GLY B N 1
ATOM 3451 C CA . GLY B 1 228 ? -17.74504 -1.22901 -31.63036 1.000 71.08332 783 GLY B CA 1
ATOM 3452 C C . GLY B 1 228 ? -18.48095 -1.32823 -30.30819 1.000 72.74203 783 GLY B C 1
ATOM 3453 O O . GLY B 1 228 ? -18.07676 -0.75831 -29.29012 1.000 71.05660 783 GLY B O 1
ATOM 3454 N N . LYS B 1 229 ? -19.57303 -2.08601 -30.33573 1.000 72.42141 784 LYS B N 1
ATOM 3455 C CA . LYS B 1 229 ? -20.42143 -2.21676 -29.17086 1.000 68.47957 784 LYS B CA 1
ATOM 3456 C C . LYS B 1 229 ? -20.00397 -3.41310 -28.33582 1.000 69.95874 784 LYS B C 1
ATOM 3457 O O . LYS B 1 229 ? -19.67593 -4.48233 -28.86591 1.000 72.53271 784 LYS B O 1
ATOM 3463 N N . CYS B 1 230 ? -19.98412 -3.20400 -27.02292 1.000 68.70581 785 CYS B N 1
ATOM 3464 C CA . CYS B 1 230 ? -19.84391 -4.30299 -26.08111 1.000 70.61188 785 CYS B CA 1
ATOM 3465 C C . CYS B 1 230 ? -21.10212 -5.16022 -26.16044 1.000 77.22571 785 CYS B C 1
ATOM 3466 O O . CYS B 1 230 ? -22.22148 -4.64805 -26.01132 1.000 74.81609 785 CYS B O 1
ATOM 3469 N N . ALA B 1 231 ? -20.92663 -6.45273 -26.42612 1.000 83.12811 786 ALA B N 1
ATOM 3470 C CA . ALA B 1 231 ? -22.06356 -7.35983 -26.44146 1.000 81.75978 786 ALA B CA 1
ATOM 3471 C C . ALA B 1 231 ? -22.76174 -7.31416 -25.09514 1.000 85.44788 786 ALA B C 1
ATOM 3472 O O . ALA B 1 231 ? -22.12344 -7.38882 -24.03960 1.000 84.68620 786 ALA B O 1
ATOM 3474 N N . LYS B 1 232 ? -24.07536 -7.15684 -25.14218 1.000 90.34972 787 LYS B N 1
ATOM 3475 C CA . LYS B 1 232 ? -24.85802 -7.00893 -23.92879 1.000 87.17180 787 LYS B CA 1
ATOM 3476 C C . LYS B 1 232 ? -24.84357 -8.29294 -23.11643 1.000 96.12873 787 LYS B C 1
ATOM 3477 O O . LYS B 1 232 ? -24.73039 -9.39741 -23.66285 1.000 103.54110 787 LYS B O 1
ATOM 3483 N N . SER B 1 233 ? -24.91098 -8.13513 -21.79146 1.000 93.41912 788 SER B N 1
ATOM 3484 C CA . SER B 1 233 ? -25.11159 -9.21881 -20.83081 1.000 97.00752 788 SER B CA 1
ATOM 3485 C C . SER B 1 233 ? -23.86475 -10.09513 -20.62504 1.000 97.97642 788 SER B C 1
ATOM 3486 O O . SER B 1 233 ? -23.90460 -11.01896 -19.79985 1.000 98.33458 788 SER B O 1
ATOM 3489 N N . LEU B 1 234 ? -22.76162 -9.83065 -21.33064 1.000 99.12027 789 LEU B N 1
ATOM 3490 C CA . LEU B 1 234 ? -21.53281 -10.61490 -21.23702 1.000 100.49248 789 LEU B CA 1
ATOM 3491 C C . LEU B 1 234 ? -20.72958 -10.21394 -20.00741 1.000 97.88062 789 LEU B C 1
ATOM 3492 O O . LEU B 1 234 ? -20.85187 -9.10064 -19.49446 1.000 99.07548 789 LEU B O 1
ATOM 3497 N N . LYS B 1 235 ? -19.87164 -11.12745 -19.54948 1.000 98.55720 790 LYS B N 1
ATOM 3498 C CA . LYS B 1 235 ? -19.16431 -10.85218 -18.30452 1.000 102.78351 790 LYS B CA 1
ATOM 3499 C C . LYS B 1 235 ? -18.15470 -9.71457 -18.44549 1.000 97.97672 790 LYS B C 1
ATOM 3500 O O . LYS B 1 235 ? -17.84707 -9.04843 -17.44792 1.000 94.29872 790 LYS B O 1
ATOM 3506 N N . ALA B 1 236 ? -17.65694 -9.44920 -19.64990 1.000 94.40948 791 ALA B N 1
ATOM 3507 C CA . ALA B 1 236 ? -16.60525 -8.45343 -19.79729 1.000 92.77393 791 ALA B CA 1
ATOM 3508 C C . ALA B 1 236 ? -16.68305 -7.83080 -21.19266 1.000 95.32770 791 ALA B C 1
ATOM 3509 O O . ALA B 1 236 ? -17.65283 -8.03975 -21.93404 1.000 96.94334 791 ALA B O 1
ATOM 3511 N N . CYS B 1 237 ? -15.66134 -7.03041 -21.52871 1.000 92.61309 792 CYS B N 1
ATOM 3512 C CA . CYS B 1 237 ? -15.50662 -6.41134 -22.84223 1.000 88.84130 792 CYS B CA 1
ATOM 3513 C C . CYS B 1 237 ? -14.02475 -6.41738 -23.21875 1.000 89.57812 792 CYS B C 1
ATOM 3514 O O . CYS B 1 237 ? -13.14309 -6.41795 -22.34925 1.000 85.22508 792 CYS B O 1
ATOM 3517 N N . SER B 1 238 ? -13.75564 -6.39222 -24.53147 1.000 104.34935 793 SER B N 1
ATOM 3518 C CA . SER B 1 238 ? -12.45885 -6.79751 -25.07229 1.000 101.78748 793 SER B CA 1
ATOM 3519 C C . SER B 1 238 ? -12.07899 -5.96082 -26.30155 1.000 100.78915 793 SER B C 1
ATOM 3520 O O . SER B 1 238 ? -12.95229 -5.58588 -27.08345 1.000 102.62099 793 SER B O 1
ATOM 3523 N N . VAL B 1 239 ? -10.77442 -5.66735 -26.46769 1.000 95.93854 794 VAL B N 1
ATOM 3524 C CA . VAL B 1 239 ? -10.23876 -4.99320 -27.65112 1.000 97.15573 794 VAL B CA 1
ATOM 3525 C C . VAL B 1 239 ? -8.92759 -5.68897 -28.03785 1.000 103.21235 794 VAL B C 1
ATOM 3526 O O . VAL B 1 239 ? -8.26691 -6.30218 -27.19670 1.000 102.83163 794 VAL B O 1
ATOM 3530 N N . HIS B 1 240 ? -8.54231 -5.58407 -29.32658 1.000 106.3583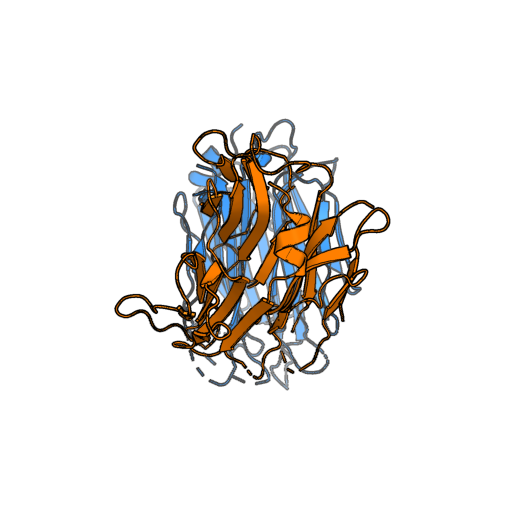3 795 HIS B N 1
ATOM 3531 C CA . HIS B 1 240 ? -7.25463 -6.08480 -29.83093 1.000 111.28374 795 HIS B CA 1
ATOM 3532 C C . HIS B 1 240 ? -6.45332 -5.00646 -30.55593 1.000 113.75869 795 HIS B C 1
ATOM 3533 O O . HIS B 1 240 ? -6.93713 -3.91312 -30.84971 1.000 108.04728 795 HIS B O 1
ATOM 3540 N N . GLY B 1 241 ? -5.21418 -5.35168 -30.88862 1.000 155.91969 796 GLY B N 1
ATOM 3541 C CA . GLY B 1 241 ? -4.35976 -4.40762 -31.57636 1.000 153.11914 796 GLY B CA 1
ATOM 3542 C C . GLY B 1 241 ? -4.04107 -4.74207 -33.02068 1.000 156.05983 796 GLY B C 1
ATOM 3543 O O . GLY B 1 241 ? -3.02585 -5.39311 -33.30035 1.000 161.48422 796 GLY B O 1
ATOM 3544 N N . SER B 1 242 ? -4.90189 -4.30495 -33.94354 1.000 128.98132 797 SER B N 1
ATOM 3545 C CA . SER B 1 242 ? -4.60926 -4.33544 -35.38693 1.000 124.28844 797 SER B CA 1
ATOM 3546 C C . SER B 1 242 ? -5.04281 -3.00174 -35.98879 1.000 108.61213 797 SER B C 1
ATOM 3547 O O . SER B 1 242 ? -5.36342 -2.06758 -35.25336 1.000 99.81719 797 SER B O 1
ATOM 3550 N N . ILE B 1 248 ? 6.66758 9.53235 -33.40725 1.000 68.68873 803 ILE B N 1
ATOM 3551 C CA . ILE B 1 248 ? 7.35931 8.93406 -32.26709 1.000 72.71336 803 ILE B CA 1
ATOM 3552 C C . ILE B 1 248 ? 6.63806 9.21357 -30.93411 1.000 74.11331 803 ILE B C 1
ATOM 3553 O O . ILE B 1 248 ? 6.42330 8.30356 -30.11482 1.000 71.41168 803 ILE B O 1
ATOM 3558 N N . HIS B 1 249 ? 6.25815 10.47533 -30.74019 1.000 69.65123 804 HIS B N 1
ATOM 3559 C CA . HIS B 1 249 ? 5.47520 10.90574 -29.59151 1.000 65.54812 804 HIS B CA 1
ATOM 3560 C C . HIS B 1 249 ? 4.00185 10.58681 -29.71512 1.000 70.93088 804 HIS B C 1
ATOM 3561 O O . HIS B 1 249 ? 3.24349 10.87725 -28.78465 1.000 70.21946 804 HIS B O 1
ATOM 3568 N N . ASN B 1 250 ? 3.56653 10.07210 -30.85572 1.000 74.20313 805 ASN B N 1
ATOM 3569 C CA . ASN B 1 250 ? 2.14737 9.93637 -31.14602 1.000 68.23638 805 ASN B CA 1
ATOM 3570 C C . ASN B 1 250 ? 1.71238 8.60898 -30.53299 1.000 75.23317 805 ASN B C 1
ATOM 3571 O O . ASN B 1 250 ? 2.03748 7.53655 -31.05033 1.000 81.07541 805 ASN B O 1
ATOM 3576 N N . TYR B 1 251 ? 1.00869 8.66895 -29.40653 1.000 71.52041 806 TYR B N 1
ATOM 3577 C CA . TYR B 1 251 ? 0.63914 7.44261 -28.71942 1.000 74.96562 806 TYR B CA 1
ATOM 3578 C C . TYR B 1 251 ? -0.65673 6.87640 -29.28048 1.000 76.32268 806 TYR B C 1
ATOM 3579 O O . TYR B 1 251 ? -1.41251 7.56196 -29.97279 1.000 78.42173 806 TYR B O 1
ATOM 3588 N N . ARG B 1 252 ? -0.87776 5.58836 -29.01217 1.000 77.52736 807 ARG B N 1
ATOM 3589 C CA . ARG B 1 252 ? -2.05173 4.84695 -29.46574 1.000 74.24962 807 ARG B CA 1
ATOM 3590 C C . ARG B 1 252 ? -2.82540 4.32540 -28.26231 1.000 73.01930 807 ARG B C 1
ATOM 3591 O O . ARG B 1 252 ? -2.22686 3.77295 -27.33486 1.000 75.70016 807 ARG B O 1
ATOM 3599 N N . THR B 1 253 ? -4.15710 4.47309 -28.27983 1.000 74.95412 808 THR B N 1
ATOM 3600 C CA . THR B 1 253 ? -4.97042 4.25926 -27.07780 1.000 68.89138 808 THR B CA 1
ATOM 3601 C C . THR B 1 253 ? -6.06918 3.21670 -27.29550 1.000 68.09074 808 THR B C 1
ATOM 3602 O O . THR B 1 253 ? -7.00460 3.45826 -28.05583 1.000 69.21331 808 THR B O 1
ATOM 3606 N N . LEU B 1 254 ? -5.97512 2.06986 -26.62136 1.000 68.90003 809 LEU B N 1
ATOM 3607 C CA . LEU B 1 254 ? -7.02886 1.06627 -26.62684 1.000 62.42198 809 LEU B CA 1
ATOM 3608 C C . LEU B 1 254 ? -7.90915 1.25584 -25.41351 1.000 67.45851 809 LEU B C 1
ATOM 3609 O O . LEU B 1 254 ? -7.42834 1.60487 -24.33645 1.000 70.49034 809 LEU B O 1
ATOM 3614 N N . PHE B 1 255 ? -9.20491 1.00223 -25.57747 1.000 68.30502 810 PHE B N 1
ATOM 3615 C CA . PHE B 1 255 ? -10.09702 1.30887 -24.46523 1.000 65.15619 810 PHE B CA 1
ATOM 3616 C C . PHE B 1 255 ? -11.37590 0.47762 -24.52495 1.000 63.55935 810 PHE B C 1
ATOM 3617 O O . PHE B 1 255 ? -11.88896 0.14863 -25.59976 1.000 64.06140 810 PHE B O 1
ATOM 3625 N N . THR B 1 256 ? -11.88041 0.16270 -23.33757 1.000 61.96911 811 THR B N 1
ATOM 3626 C CA . THR B 1 256 ? -13.22058 -0.35887 -23.12669 1.000 63.59250 811 THR B CA 1
ATOM 3627 C C . THR B 1 256 ? -13.87542 0.44768 -22.01087 1.000 63.66213 811 THR B C 1
ATOM 3628 O O . THR B 1 256 ? -13.20020 0.84277 -21.05393 1.000 64.36412 811 THR B O 1
ATOM 3632 N N . VAL B 1 257 ? -15.17324 0.74435 -22.16540 1.000 62.29847 812 VAL B N 1
ATOM 3633 C CA . VAL B 1 257 ? -15.94420 1.55818 -21.22018 1.000 59.32308 812 VAL B CA 1
ATOM 3634 C C . VAL B 1 257 ? -17.37512 1.03511 -21.21562 1.000 62.55953 812 VAL B C 1
ATOM 3635 O O . VAL B 1 257 ? -18.03591 1.01174 -22.26087 1.000 60.77696 812 VAL B O 1
ATOM 3639 N N . ALA B 1 258 ? -17.86527 0.62515 -20.05052 1.000 64.43656 813 ALA B N 1
ATOM 3640 C CA . ALA B 1 258 ? -19.16798 -0.01838 -20.01142 1.000 65.23978 813 ALA B CA 1
ATOM 3641 C C . ALA B 1 258 ? -19.82850 0.22210 -18.66452 1.000 64.23430 813 ALA B C 1
ATOM 3642 O O . ALA B 1 258 ? -19.27831 0.87600 -17.77536 1.000 63.60032 813 ALA B O 1
ATOM 3644 N N . LEU B 1 259 ? -21.03103 -0.31848 -18.54149 1.000 67.95988 814 LEU B N 1
ATOM 3645 C CA . LEU B 1 259 ? -21.80711 -0.27619 -17.32312 1.000 71.49646 814 LEU B CA 1
ATOM 3646 C C . LEU B 1 259 ? -22.09316 -1.71641 -16.92219 1.000 76.34455 814 LEU B C 1
ATOM 3647 O O . LEU B 1 259 ? -22.26489 -2.57790 -17.78581 1.000 78.19609 814 LEU B O 1
ATOM 3652 N N . CYS B 1 260 ? -22.12188 -1.98075 -15.61130 1.000 80.69305 815 CYS B N 1
ATOM 3653 C CA . CYS B 1 260 ? -22.29705 -3.32535 -15.07000 1.000 88.64766 815 CYS B CA 1
ATOM 3654 C C . CYS B 1 260 ? -23.26775 -3.28581 -13.89102 1.000 95.63762 815 CYS B C 1
ATOM 3655 O O . CYS B 1 260 ? -23.47735 -2.23885 -13.26671 1.000 96.12770 815 CYS B O 1
ATOM 3658 N N . LYS B 1 261 ? -23.80783 -4.45315 -13.53180 1.000 101.97857 816 LYS B N 1
ATOM 3659 C CA . LYS B 1 261 ? -24.70835 -4.52573 -12.39031 1.000 110.32315 816 LYS B CA 1
ATOM 3660 C C . LYS B 1 261 ? -24.33409 -5.69194 -11.47738 1.000 118.67139 816 LYS B C 1
ATOM 3661 O O . LYS B 1 261 ? -23.97373 -6.76943 -11.94702 1.000 118.02548 816 LYS B O 1
ATOM 3667 N N . ASN B 1 262 ? -24.45317 -5.46985 -10.16598 1.000 130.48283 817 ASN B N 1
ATOM 3668 C CA . ASN B 1 262 ? -23.81371 -6.30200 -9.13683 1.000 134.32258 817 ASN B CA 1
ATOM 3669 C C . ASN B 1 262 ? -24.75768 -7.39953 -8.63635 1.000 140.83553 817 ASN B C 1
ATOM 3670 O O . ASN B 1 262 ? -25.24572 -7.37864 -7.50361 1.000 145.96423 817 ASN B O 1
ATOM 3675 N N . ASN B 1 263 ? -24.97203 -8.39771 -9.49077 1.000 141.18334 818 ASN B N 1
ATOM 3676 C CA . ASN B 1 263 ? -25.92196 -9.47884 -9.19855 1.000 147.44054 818 ASN B CA 1
ATOM 3677 C C . ASN B 1 263 ? -25.53910 -10.34257 -7.99175 1.000 149.98475 818 ASN B C 1
ATOM 3678 O O . ASN B 1 263 ? -24.41786 -10.26007 -7.47888 1.000 145.71708 818 ASN B O 1
#

Foldseek 3Di:
DAVLVQLQQWDKWKDKFFPPDKTFADDQWWFLWWKKKFWAADPPPLFTDDIDMGIQDGGDRIRPPDCVDHTQMMIIMTTIGNHHDPQKDKDKDKDAAFKDKDFAPPRFWFLFKKKWWAQCDVQAGGPIFIGGAQFGHRMRMDTDDPSIGMMIMITMTGHPVPHDPSVQKGKDKDKDWDDPVFKDKDWDPLQWWFSWKWWWKDWRRDPRPDIIGIDHTRHTMDIGGHPSRTMMIMIITMTGRD/DEDLVQLLPWDKFKDKFFPFDKGFAPPQKWFQWWKKWFWAADPQFTDDIDMDIQDTPHGMGTDPPPPDDRTTMMIIITTMGNGYDPQKDKDKWKDFPQKTKDFQPPQWWFQFKKKKWFASAPQHLAGDMFIGGFFFPGRMGMGGHDPRTGMMIMITMTGRCVPHDDRNLKGKDKDKDKDQVKDKAFDPAQKWFSWWKWFKDWRGRDVGDIDIAPTRHGIGIDDDPHSIMMMTMIITMIGRD

B-factor: mean 84.08, std 24.4, range [43.95, 188.36]

InterPro domains:
  IPR020864 Membrane attack complex component/perforin (MACPF) domain [PF01823] (342-567)
  IPR020864 Membrane attack complex component/perforin (MACPF) domain [PS51412] (232-581)
  IPR020864 Membrane attack complex component/perforin (MACPF) domain [SM00457] (379-569)

Secondary structure (DSSP, 8-state):
--HHHHHHSSEEEEEEESS----B--TT-EEEEEEEEEEEE-TTT-SEEEEEEEEPPSS-SB---------SEEEEEEEEESSPPSSEEEEEEEESSS----PPGGG-EEEEEEEEE-----------EEEEPPTT-S----PPPSS---EEEEEEEE-TTTS--GGGEEEEEEEEE-----EEEEE-TTSEEEEEEEEEEE-SS------EEEPPTT-SEEEEE------EEEEEEEEEE-/--HHHHHHH-EEEEEEESSS-EE---SS-EEEEEEEEEEEE---BEEEEEEEE--TT-S-EE---TTT----EEEEEEEEESS--TTEEEEEEEESSSEEEEEPGGG-EEEEEEEEEEEESSSSS-EEEEEE---BTBSEEEEE--TT--EEEEEEEEE-TTTS--STTEEEEEEEEEE---EEEE-SSS--EEEEEEEEE-SB-----EEEPPTT-SEEEE-----B-EEEEEEEEEE--

Sequence (483 aa):
KDIVKILTASTTVTKTGPPPISAECPHNMVVLFGFVVKQNFWDHTNKLQSYEMEICESGASSCTSKQTNKYDVSYTYIECGPQALPFTEQVVSVSGTTYNSVKCPNDYSVLFGFGMATSSGHQSALYSYFTPCRPGLKSCSLNMNEHDDKSYIYLVCVDATIWTGLNALSMIAKDDLHSAVGELVVTCPSEGTILTGFYGETHTSSPYTVPFGKCAKSLKACSVHGSHNYRTLFTVALCKNNKDIVKILTASTTVTKTGPPPISAECPHNMVVLFGFVVKQNFWTNKLQSYEMEICESGASSCTSKQGNTNKYDVSYTYIECGPQALPFTEQVVSVSGTTYNSVKCPNDYSVLFGFGMATSSGRHQSALYSYFTPCRPGLKSCSLNMNEHDDKSYIYLVCVDATIWTGLNALSMIAKDDLHSAELVVTCPSEGTILTGFYGETHTSSPTVPFGKCAKSLKACSVHGSIHNYRTLFTVALCKNN

Organism: Plasmodium vivax (NCBI:txid5855)

Solvent-accessible surface area: 20833 Å² total; per-residue (Å²): 159,79,2,31,156,43,0,52,75,6,54,7,29,29,84,21,6,43,62,130,20,49,0,94,23,58,161,126,36,24,0,6,6,0,6,0,13,3,1,11,12,119,126,139,64,91,62,3,53,35,13,52,20,26,52,0,106,68,47,22,76,20,0,80,18,163,108,162,79,95,11,55,4,0,11,0,0,0,0,0,0,86,125,35,31,70,122,23,88,29,29,43,26,72,24,51,102,62,112,8,46,14,126,5,40,130,80,17,4,0,2,0,0,2,0,8,1,3,0,24,59,85,123,44,7,3,44,1,33,18,44,37,3,145,11,18,62,82,41,7,62,9,98,9,75,150,131,20,47,107,0,11,0,0,0,2,0,1,26,49,123,59,2,72,41,5,136,47,9,1,3,0,2,33,0,26,37,62,65,37,179,87,106,6,64,0,15,2,2,39,115,0,20,1,1,0,0,3,50,1,9,12,20,0,51,32,101,173,122,110,34,32,6,88,4,47,34,55,106,109,38,8,51,3,113,44,115,146,20,66,88,0,3,7,0,0,0,0,0,46,52,108,149,65,10,32,113,30,2,91,76,7,40,4,29,20,94,31,13,97,16,93,63,32,0,110,21,54,165,116,31,34,0,2,0,0,6,1,14,2,2,8,4,172,107,84,58,6,55,24,15,54,16,61,82,0,126,36,49,38,65,42,13,31,1,141,54,52,147,130,78,144,25,46,10,1,9,4,0,0,0,0,0,89,153,43,26,76,115,26,69,26,21,47,19,81,18,35,70,46,136,2,54,18,177,7,45,113,100,26,2,0,5,0,0,1,1,4,0,2,0,23,6,122,11,26,12,17,7,26,1,43,20,36,55,3,104,3,15,99,92,48,13,53,6,127,6,79,63,26,2,14,97,0,14,1,0,0,2,0,1,29,38,120,53,10,94,44,9,115,57,11,10,5,14,17,107,42,36,61,101,63,79,136,17,77,8,77,16,60,80,117,2,27,3,5,0,0,3,73,0,6,9,48,2,42,47,103,188,22,41,24,10,111,3,60,46,74,102,131,31,10,46,6,116,46,126,120,28,24,78,25,2,0,7,0,0,0,3,0,43,58,92

Radius of gyration: 26.25 Å; Cα contacts (8 Å, |Δi|>4): 1449; chains: 2; bounding box: 82×54×50 Å